Protein AF-A9G5L5-F1 (afdb_monomer_lite)

Radius of gyration: 56.29 Å; chains: 1; bounding box: 83×87×159 Å

Sequence (465 aa):
MFGATGAGCLWKFGDDTFGSFCAAAVGGEEHCVGENQGPGAAWAQAEKDGALPIEVWATWPNNKTPEEIVASETSLGVWFGHIDEAIAYVRDDARNAESLRATLAGKLARLLDEARDRQRVLLAEAPVDAAGNFTAAMLDKASAEREPLAATLAADRQAMAAVQVIFDQARDEAAPLRSKYAGVAARFAAYRATEAAETAAYAALSAQASRSDIDGIDGVEQAVLAAAREASRSPGELTAEILSWSATLQVFAASFDEAMAPHRELLATHGAVLPDMTSGALRSLNAMLGYVKGRVARSDATASALLGGIALRRQALRVLQMDEGAREAVAGARTRKASDAFEQRARAQVAALSAAPPVSEKLGLPLLAERCGELLALAQLRPLCEGAGSSWREAGCTALRGRFDAAAAELSTGVPQKIAAGLAALREKGMGAAELDAAQARLDAGDVKGAAIAYDAAVRGAEGT

Secondary structure (DSSP, 8-state):
----------------TT-EEEEEETTS--EEEEGGGHHHHHHHHHHHH-PSPEEEEEEPPTTS-HHHHHT-HHHHHHHHHHHHHHHHIIIIIS--HHHHHHHHHSHHHHHHHHHHHHHHHHHHSPPP-HHHHHHHHHHHHHHHHHHHHHHHHHHHHHHHHHHHHHHHHHHHHHHHHHHHHHHHHHHHHHHHHTHHHHHHHHHHHHHHHHH--TTTHHHHHHHHHHHHHHHHHHHHHHHHHHHHHHHHHHHHHHHHHHHHGGGHHHHHHTTPPPP--SHHHHHHHHHHHHHHHHHHHHHHHHHHHHHHHHHHHHHHHHHHTS-HHHHHHHHHHHHHHHHHHHHHHHHHHHHHHHSPPPB-TTT-PBP-HHHHHHHHHHHHHHHHHHSSS-SS-HHHHHHHHTTHHHHHHIIIIIHHHHHHHHHHHHHHTT--HHHHHHHHHHHHTT-HHHHHHHHHHHHHHHHH-

Structure (mmCIF, N/CA/C/O backbone):
data_AF-A9G5L5-F1
#
_entry.id   AF-A9G5L5-F1
#
loop_
_atom_site.group_PDB
_atom_site.id
_atom_site.type_symbol
_atom_site.label_atom_id
_atom_site.label_alt_id
_atom_site.label_comp_id
_atom_site.label_asym_id
_atom_site.label_entity_id
_atom_site.label_seq_id
_atom_site.pdbx_PDB_ins_code
_atom_site.Cartn_x
_atom_site.Cartn_y
_atom_site.Cartn_z
_atom_site.occupancy
_atom_site.B_iso_or_equiv
_atom_site.auth_seq_id
_atom_site.auth_comp_id
_atom_site.auth_asym_id
_atom_site.auth_atom_id
_atom_site.pdbx_PDB_model_num
ATOM 1 N N . MET A 1 1 ? 40.583 65.590 -53.554 1.00 32.53 1 MET A N 1
ATOM 2 C CA . MET A 1 1 ? 41.717 66.254 -54.229 1.00 32.53 1 MET A CA 1
ATOM 3 C C . MET A 1 1 ? 41.620 65.875 -55.701 1.00 32.53 1 MET A C 1
ATOM 5 O O . MET A 1 1 ? 41.465 64.691 -55.958 1.00 32.53 1 MET A O 1
ATOM 9 N N . PHE A 1 2 ? 41.545 66.884 -56.578 1.00 27.17 2 PHE A N 1
ATOM 10 C CA . PHE A 1 2 ? 41.588 66.891 -58.058 1.00 27.17 2 PHE A CA 1
ATOM 11 C C . PHE A 1 2 ? 42.054 65.572 -58.723 1.00 27.17 2 PHE A C 1
ATOM 13 O O . PHE A 1 2 ? 43.055 65.018 -58.296 1.00 27.17 2 PHE A O 1
ATOM 20 N N . GLY A 1 3 ? 41.411 64.984 -59.738 1.00 26.50 3 GLY A N 1
ATOM 21 C CA . GLY A 1 3 ? 40.800 65.570 -60.935 1.00 26.50 3 GLY A CA 1
ATOM 22 C C . GLY A 1 3 ? 41.766 65.441 -62.126 1.00 26.50 3 GLY A C 1
ATOM 23 O O . GLY A 1 3 ? 42.778 66.129 -62.117 1.00 26.50 3 GLY A O 1
ATOM 24 N N . ALA A 1 4 ? 41.458 64.597 -63.126 1.00 31.05 4 ALA A N 1
ATOM 25 C CA . ALA A 1 4 ? 41.935 64.723 -64.516 1.00 31.05 4 ALA A CA 1
ATOM 26 C C . ALA A 1 4 ? 41.143 63.809 -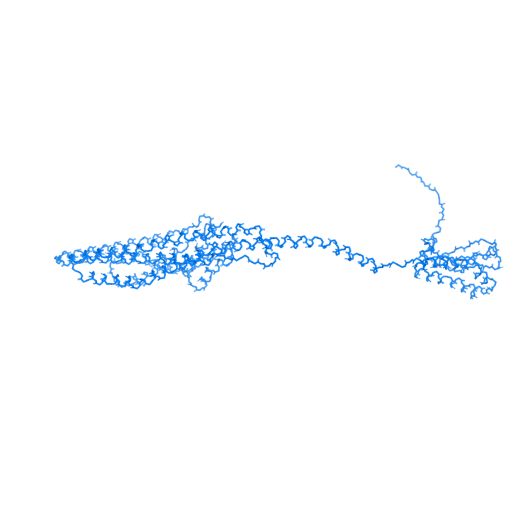65.478 1.00 31.05 4 ALA A C 1
ATOM 28 O O . ALA A 1 4 ? 40.999 62.610 -65.261 1.00 31.05 4 ALA A O 1
ATOM 29 N N . THR A 1 5 ? 40.627 64.433 -66.532 1.00 32.91 5 THR A N 1
ATOM 30 C CA . THR A 1 5 ? 39.766 63.949 -67.622 1.00 32.91 5 THR A CA 1
ATOM 31 C C . THR A 1 5 ? 40.537 63.682 -68.921 1.00 32.91 5 THR A C 1
ATOM 33 O O . THR A 1 5 ? 41.495 64.396 -69.201 1.00 32.91 5 THR A O 1
ATOM 36 N N . GLY A 1 6 ? 39.981 62.813 -69.781 1.00 26.64 6 GLY A N 1
ATOM 37 C CA . GLY A 1 6 ? 40.166 62.800 -71.250 1.00 26.64 6 GLY A CA 1
ATOM 38 C C . GLY A 1 6 ? 41.200 61.781 -71.754 1.00 26.64 6 GLY A C 1
ATOM 39 O O . GLY A 1 6 ? 42.243 61.630 -71.142 1.00 26.64 6 GLY A O 1
ATOM 40 N N . ALA A 1 7 ? 41.012 61.037 -72.847 1.00 25.97 7 ALA A N 1
ATOM 41 C CA . ALA A 1 7 ? 40.122 61.182 -73.996 1.00 25.97 7 ALA A CA 1
ATOM 42 C C . ALA A 1 7 ? 39.774 59.796 -74.585 1.00 25.97 7 ALA A C 1
ATOM 44 O O . ALA A 1 7 ? 40.455 58.808 -74.323 1.00 25.97 7 ALA A O 1
ATOM 45 N N . GLY A 1 8 ? 38.673 59.735 -75.333 1.00 27.75 8 GLY A N 1
ATOM 46 C CA . GLY A 1 8 ? 38.010 58.499 -75.731 1.00 27.75 8 GLY A CA 1
ATOM 47 C C . GLY A 1 8 ? 38.716 57.637 -76.775 1.00 27.75 8 GLY A C 1
ATOM 48 O O . GLY A 1 8 ? 39.572 58.085 -77.529 1.00 27.75 8 GLY A O 1
ATOM 49 N N . CYS A 1 9 ? 38.235 56.401 -76.856 1.00 30.25 9 CYS A N 1
ATOM 50 C CA . CYS A 1 9 ? 38.164 55.603 -78.072 1.00 30.25 9 CYS A CA 1
ATOM 51 C C . CYS A 1 9 ? 36.823 54.861 -78.028 1.00 30.25 9 CYS A C 1
ATOM 53 O O . CYS A 1 9 ? 36.478 54.260 -77.011 1.00 30.25 9 CYS A O 1
ATOM 55 N N . LEU A 1 10 ? 36.040 54.981 -79.101 1.00 30.86 10 LEU A N 1
ATOM 56 C CA . LEU A 1 10 ? 34.793 54.254 -79.304 1.00 30.86 10 LEU A CA 1
ATOM 57 C C . LEU A 1 10 ? 35.065 52.746 -79.252 1.00 30.86 10 LEU A C 1
ATOM 59 O O . LEU A 1 10 ? 35.734 52.224 -80.138 1.00 30.86 10 LEU A O 1
ATOM 63 N N . TRP A 1 11 ? 34.490 52.042 -78.282 1.00 29.08 11 TRP A N 1
ATOM 64 C CA . TRP A 1 11 ? 34.299 50.598 -78.386 1.00 29.08 11 TRP A CA 1
ATOM 65 C C . TRP A 1 11 ? 32.855 50.375 -78.833 1.00 29.08 11 TRP A C 1
ATOM 67 O O . TRP A 1 11 ? 31.916 50.630 -78.078 1.00 29.08 11 TRP A O 1
ATOM 77 N N . LYS A 1 12 ? 32.667 49.957 -80.092 1.00 30.92 12 LYS A N 1
ATOM 78 C CA . LYS A 1 12 ? 31.424 49.301 -80.508 1.00 30.92 12 LYS A CA 1
ATOM 79 C C . LYS A 1 12 ? 31.339 48.019 -79.679 1.00 30.92 12 LYS A C 1
ATOM 81 O O . LYS A 1 12 ? 32.142 47.118 -79.886 1.00 30.92 12 LYS A O 1
ATOM 86 N N . PHE A 1 13 ? 30.405 47.950 -78.737 1.00 34.53 13 PHE A N 1
ATOM 87 C CA . PHE A 1 13 ? 29.988 46.667 -78.183 1.00 34.53 13 PHE A CA 1
ATOM 88 C C . PHE A 1 13 ? 29.319 45.890 -79.325 1.00 34.53 13 PHE A C 1
ATOM 90 O O . PHE A 1 13 ? 28.191 46.198 -79.704 1.00 34.53 13 PHE A O 1
ATOM 97 N N . GLY A 1 14 ? 30.066 44.977 -79.949 1.00 42.88 14 GLY A N 1
ATOM 98 C CA . GLY A 1 14 ? 29.508 43.950 -80.821 1.00 42.88 14 GLY A CA 1
ATOM 99 C C . GLY A 1 14 ? 28.773 42.947 -79.942 1.00 42.88 14 GLY A C 1
ATOM 100 O O . GLY A 1 14 ? 29.370 42.373 -79.033 1.00 42.88 14 GLY A O 1
ATOM 101 N N . ASP A 1 15 ? 27.467 42.813 -80.139 1.00 52.72 15 ASP A N 1
ATOM 102 C CA . ASP A 1 15 ? 26.643 41.811 -79.466 1.00 52.72 15 ASP A CA 1
ATOM 103 C C . ASP A 1 15 ? 26.906 40.446 -80.130 1.00 52.72 15 ASP A C 1
ATOM 105 O O . ASP A 1 15 ? 26.095 39.942 -80.900 1.00 52.72 15 ASP A O 1
ATOM 109 N N . ASP A 1 16 ? 28.100 39.894 -79.892 1.00 57.78 16 ASP A N 1
ATOM 110 C CA . ASP A 1 16 ? 28.577 38.612 -80.443 1.00 57.78 16 ASP A CA 1
ATOM 111 C C . ASP A 1 16 ? 28.214 37.439 -79.511 1.00 57.78 16 ASP A C 1
ATOM 113 O O . ASP A 1 16 ? 28.893 36.410 -79.461 1.00 57.78 16 ASP A O 1
ATOM 117 N N . THR A 1 17 ? 27.153 37.610 -78.717 1.00 64.25 17 THR A N 1
ATOM 118 C CA . THR A 1 17 ? 26.746 36.722 -77.616 1.00 64.25 17 THR A CA 1
ATOM 119 C C . THR A 1 17 ? 26.495 35.276 -78.075 1.00 64.25 17 THR A C 1
ATOM 121 O O . THR A 1 17 ? 26.662 34.331 -77.300 1.00 64.25 17 THR A O 1
ATOM 124 N N . PHE A 1 18 ? 26.148 35.095 -79.349 1.00 68.00 18 PHE A N 1
ATOM 125 C CA . PHE A 1 18 ? 25.803 33.816 -79.973 1.00 68.00 18 PHE A CA 1
ATOM 126 C C . PHE A 1 18 ? 26.665 33.487 -81.205 1.00 68.00 18 PHE A C 1
ATOM 128 O O . PHE A 1 18 ? 26.498 32.421 -81.791 1.00 68.00 18 PHE A O 1
ATOM 135 N N . GLY A 1 19 ? 27.645 34.336 -81.527 1.00 82.88 19 GLY A N 1
ATOM 136 C CA . GLY A 1 19 ? 28.512 34.196 -82.694 1.00 82.88 19 GLY A CA 1
ATOM 137 C C . GLY A 1 19 ? 28.537 35.448 -83.566 1.00 82.88 19 GLY A C 1
ATOM 138 O O . GLY A 1 19 ? 27.897 36.460 -83.269 1.00 82.88 19 GLY A O 1
ATOM 139 N N . SER A 1 20 ? 29.303 35.375 -84.652 1.00 88.44 20 SER A N 1
ATOM 140 C CA . SER A 1 20 ? 29.373 36.437 -85.657 1.00 88.44 20 SER A CA 1
ATOM 141 C C . SER A 1 20 ? 29.420 35.863 -87.070 1.00 88.44 20 SER A C 1
ATOM 143 O O . SER A 1 20 ? 29.988 34.791 -87.306 1.00 88.44 20 SER A O 1
ATOM 145 N N . PHE A 1 21 ? 28.831 36.590 -88.015 1.00 91.75 21 PHE A N 1
ATOM 146 C CA . PHE A 1 21 ? 28.965 36.322 -89.440 1.00 91.75 21 PHE A CA 1
ATOM 147 C C . PHE A 1 21 ? 30.172 37.069 -89.973 1.00 91.75 21 PHE A C 1
ATOM 149 O O . PHE A 1 21 ? 30.290 38.276 -89.776 1.00 91.75 21 PHE A O 1
ATOM 156 N N . CYS A 1 22 ? 31.042 36.369 -90.682 1.00 92.19 22 CYS A N 1
ATOM 157 C CA . CYS A 1 22 ? 32.242 36.943 -91.257 1.00 92.19 22 CYS A CA 1
ATOM 158 C C . CYS A 1 22 ? 32.265 36.728 -92.765 1.00 92.19 22 CYS A C 1
ATOM 160 O O . CYS A 1 22 ? 31.789 35.701 -93.253 1.00 92.19 22 CYS A O 1
ATOM 162 N N . ALA A 1 23 ? 32.835 37.682 -93.496 1.00 91.38 23 ALA A N 1
ATOM 163 C CA . ALA A 1 23 ? 33.044 37.565 -94.927 1.00 91.38 23 ALA A CA 1
ATOM 164 C C . ALA A 1 23 ? 34.392 38.151 -95.359 1.00 91.38 23 ALA A C 1
ATOM 166 O O . ALA A 1 23 ? 34.880 39.108 -94.758 1.00 91.38 23 ALA A O 1
ATOM 167 N N . ALA A 1 24 ? 34.978 37.596 -96.418 1.00 91.88 24 ALA A N 1
ATOM 168 C CA . ALA A 1 24 ? 36.212 38.099 -97.018 1.00 91.88 24 ALA A CA 1
ATOM 169 C C . ALA A 1 24 ? 36.245 37.831 -98.529 1.00 91.88 24 ALA A C 1
ATOM 171 O O . ALA A 1 24 ? 35.950 36.723 -98.981 1.00 91.88 24 ALA A O 1
ATOM 172 N N . ALA A 1 25 ? 36.635 38.834 -99.316 1.00 87.50 25 ALA A N 1
ATOM 173 C CA . ALA A 1 25 ? 36.996 38.640 -100.720 1.00 87.50 25 ALA A CA 1
ATOM 174 C C . ALA A 1 25 ? 38.365 37.944 -100.832 1.00 87.50 25 ALA A C 1
ATOM 176 O O . ALA A 1 25 ? 39.184 38.006 -99.911 1.00 87.50 25 ALA A O 1
ATOM 177 N N . VAL A 1 26 ? 38.654 37.301 -101.967 1.00 78.12 26 VAL A N 1
ATOM 178 C CA . VAL A 1 26 ? 39.961 36.654 -102.191 1.00 78.12 26 VAL A CA 1
ATOM 179 C C . VAL A 1 26 ? 41.102 37.672 -102.043 1.00 78.12 26 VAL A C 1
ATOM 181 O O . VAL A 1 26 ? 41.258 38.569 -102.867 1.00 78.12 26 VAL A O 1
ATOM 184 N N . GLY A 1 27 ? 41.923 37.507 -101.000 1.00 69.44 27 GLY A N 1
ATOM 185 C CA . GLY A 1 27 ? 43.055 38.392 -100.694 1.00 69.44 27 GLY A CA 1
ATOM 186 C C . GLY A 1 27 ? 42.692 39.716 -100.003 1.00 69.44 27 GLY A C 1
ATOM 187 O O . GLY A 1 27 ? 43.587 40.541 -99.831 1.00 69.44 27 GLY A O 1
ATOM 188 N N . GLY A 1 28 ? 41.423 39.916 -99.625 1.00 79.75 28 GLY A N 1
ATOM 189 C CA . GLY A 1 28 ? 40.939 41.070 -98.858 1.00 79.75 28 GLY A CA 1
ATOM 190 C C . GLY A 1 28 ? 40.949 40.849 -97.339 1.00 79.75 28 GLY A C 1
ATOM 191 O O . GLY A 1 28 ? 41.309 39.771 -96.860 1.00 79.75 28 GLY A O 1
ATOM 192 N N . GLU A 1 29 ? 40.554 41.877 -96.582 1.00 85.25 29 GLU A N 1
ATOM 193 C CA . GLU A 1 29 ? 40.408 41.788 -95.124 1.00 85.25 29 GLU A CA 1
ATOM 194 C C . GLU A 1 29 ? 39.132 41.032 -94.717 1.00 85.25 29 GLU A C 1
ATOM 196 O O . GLU A 1 29 ? 38.150 40.947 -95.459 1.00 85.25 29 GLU A O 1
ATOM 201 N N . GLU A 1 30 ? 39.173 40.446 -93.521 1.00 90.00 30 GLU A N 1
ATOM 202 C CA . GLU A 1 30 ? 38.053 39.735 -92.912 1.00 90.00 30 GLU A CA 1
ATOM 203 C C . GLU A 1 30 ? 37.133 40.712 -92.176 1.00 90.00 30 GLU A C 1
ATOM 205 O O . GLU A 1 30 ? 37.559 41.394 -91.244 1.00 90.00 30 GLU A O 1
ATOM 210 N N . HIS A 1 31 ? 35.855 40.725 -92.561 1.00 89.88 31 HIS A N 1
ATOM 211 C CA . HIS A 1 31 ? 34.831 41.577 -91.960 1.00 89.88 31 HIS A CA 1
ATOM 212 C C . HIS A 1 31 ? 33.822 40.744 -91.198 1.00 89.88 31 HIS A C 1
ATOM 214 O O . HIS A 1 31 ? 33.044 40.016 -91.811 1.00 89.88 31 HIS A O 1
ATOM 220 N N . CYS A 1 32 ? 33.812 40.880 -89.873 1.00 89.62 32 CYS A N 1
ATOM 221 C CA . CYS A 1 32 ? 32.873 40.191 -88.996 1.00 89.62 32 CYS A CA 1
ATOM 222 C C . CYS A 1 32 ? 31.838 41.153 -88.409 1.00 89.62 32 CYS A C 1
ATOM 224 O O . CYS A 1 32 ? 32.161 42.257 -87.962 1.00 89.62 32 CYS A O 1
ATOM 226 N N . VAL A 1 33 ? 30.585 40.710 -88.382 1.00 87.69 33 VAL A N 1
ATOM 227 C CA . VAL A 1 33 ? 29.455 41.408 -87.768 1.00 87.69 33 VAL A CA 1
ATOM 228 C C . VAL A 1 33 ? 28.725 40.458 -86.823 1.00 87.69 33 VAL A C 1
ATOM 230 O O . VAL A 1 33 ? 28.582 39.274 -87.122 1.00 87.69 33 VAL A O 1
ATOM 233 N N . GLY A 1 34 ? 28.249 40.968 -85.688 1.00 83.25 34 GLY A N 1
ATOM 234 C CA . GLY A 1 34 ? 27.450 40.168 -84.754 1.00 83.25 34 GLY A CA 1
ATOM 235 C C . GLY A 1 34 ? 26.171 39.627 -85.404 1.00 83.25 34 GLY A C 1
ATOM 236 O O . GLY A 1 34 ? 25.654 40.226 -86.353 1.00 83.25 34 GLY A O 1
ATOM 237 N N . GLU A 1 35 ? 25.651 38.516 -84.875 1.00 81.75 35 GLU A N 1
ATOM 238 C CA . GLU A 1 35 ? 24.503 37.767 -85.422 1.00 81.75 35 GLU A CA 1
ATOM 239 C C . GLU A 1 35 ? 23.324 38.658 -85.838 1.00 81.75 35 GLU A C 1
ATOM 241 O O . GLU A 1 35 ? 22.788 38.511 -86.933 1.00 81.75 35 GLU A O 1
ATOM 246 N N . ASN A 1 36 ? 22.970 39.647 -85.011 1.00 81.62 36 ASN A N 1
ATOM 247 C CA . ASN A 1 36 ? 21.821 40.532 -85.236 1.00 81.62 36 ASN A CA 1
ATOM 248 C C . ASN A 1 36 ? 21.872 41.327 -86.560 1.00 81.62 36 ASN A C 1
ATOM 250 O O . ASN A 1 36 ? 20.869 41.918 -86.957 1.00 81.62 36 ASN A O 1
ATOM 254 N N . GLN A 1 37 ? 23.034 41.409 -87.218 1.00 84.69 37 GLN A N 1
ATOM 255 C CA . GLN A 1 37 ? 23.210 42.115 -88.494 1.00 84.69 37 GLN A CA 1
ATOM 256 C C . GLN A 1 37 ? 23.103 41.192 -89.719 1.00 84.69 37 GLN A C 1
ATOM 258 O O . GLN A 1 37 ? 22.912 41.689 -90.831 1.00 84.69 37 GLN A O 1
ATOM 263 N N . GLY A 1 38 ? 23.203 39.876 -89.520 1.00 87.12 38 GLY A N 1
ATOM 264 C CA . GLY A 1 38 ? 23.118 38.863 -90.569 1.00 87.12 38 GLY A CA 1
ATOM 265 C C . GLY A 1 38 ? 24.331 38.801 -91.517 1.00 87.12 38 GLY A C 1
ATOM 266 O O . GLY A 1 38 ? 25.162 39.716 -91.573 1.00 87.12 38 GLY A O 1
ATOM 267 N N . PRO A 1 39 ? 24.429 37.732 -92.329 1.00 89.00 39 PRO A N 1
ATOM 268 C CA . PRO A 1 39 ? 25.553 37.503 -93.244 1.00 89.00 39 PRO A CA 1
ATOM 269 C C . PRO A 1 39 ? 25.668 38.556 -94.355 1.00 89.00 39 PRO A C 1
ATOM 271 O O . PRO A 1 39 ? 26.773 38.856 -94.812 1.00 89.00 39 PRO A O 1
ATOM 274 N N . GLY A 1 40 ? 24.557 39.179 -94.758 1.00 88.88 40 GLY A N 1
ATOM 275 C CA . GLY A 1 40 ? 24.571 40.216 -95.790 1.00 88.88 40 GLY A CA 1
ATOM 276 C C . GLY A 1 40 ? 25.298 41.497 -95.386 1.00 88.88 40 GLY A C 1
ATOM 277 O O . GLY A 1 40 ? 25.884 42.167 -96.237 1.00 88.88 40 GLY A O 1
ATOM 278 N N . ALA A 1 41 ? 25.327 41.823 -94.092 1.00 90.38 41 ALA A N 1
ATOM 279 C CA . ALA A 1 41 ? 26.078 42.972 -93.598 1.00 90.38 41 ALA A CA 1
ATOM 280 C C . ALA A 1 41 ? 27.597 42.731 -93.635 1.00 90.38 41 ALA A C 1
ATOM 282 O O . ALA A 1 41 ? 28.340 43.654 -93.976 1.00 90.38 41 ALA A O 1
ATOM 283 N N . ALA A 1 42 ? 28.052 41.505 -93.347 1.00 89.81 42 ALA A N 1
ATOM 284 C CA . ALA A 1 42 ? 29.450 41.109 -93.527 1.00 89.81 42 ALA A CA 1
ATOM 285 C C . ALA A 1 42 ? 29.834 41.105 -95.013 1.00 89.81 42 ALA A C 1
ATOM 287 O O . ALA A 1 42 ? 30.847 41.688 -95.400 1.00 89.81 42 ALA A O 1
ATOM 288 N N . TRP A 1 43 ? 28.981 40.526 -95.865 1.00 91.12 43 TRP A N 1
ATOM 289 C CA . TRP A 1 43 ? 29.184 40.498 -97.314 1.00 91.12 43 TRP A CA 1
ATOM 290 C C . TRP A 1 43 ? 29.361 41.896 -97.912 1.00 91.12 43 TRP A C 1
ATOM 292 O O . TRP A 1 43 ? 30.319 42.141 -98.637 1.00 91.12 43 TRP A O 1
ATOM 302 N N . ALA A 1 44 ? 28.478 42.839 -97.570 1.00 89.19 44 ALA A N 1
ATOM 303 C CA . ALA A 1 44 ? 28.529 44.205 -98.089 1.00 89.19 44 ALA A CA 1
ATOM 304 C C . ALA A 1 44 ? 29.781 44.990 -97.648 1.00 89.19 44 ALA A C 1
ATOM 306 O O . ALA A 1 44 ? 30.096 46.030 -98.234 1.00 89.19 44 ALA A O 1
ATOM 307 N N . GLN A 1 45 ? 30.470 44.548 -96.591 1.00 88.69 45 GLN A N 1
ATOM 308 C CA . GLN A 1 45 ? 31.775 45.086 -96.200 1.00 88.69 45 GLN A CA 1
ATOM 309 C C . GLN A 1 45 ? 32.889 44.434 -97.020 1.00 88.69 45 GLN A C 1
ATOM 311 O O . GLN A 1 45 ? 33.668 45.150 -97.639 1.00 88.69 45 GLN A O 1
ATOM 316 N N . ALA A 1 46 ? 32.885 43.105 -97.135 1.00 87.44 46 ALA A N 1
ATOM 317 C CA . ALA A 1 46 ? 33.857 42.370 -97.941 1.00 87.44 46 ALA A CA 1
ATOM 318 C C . ALA A 1 46 ? 33.829 42.750 -99.436 1.00 87.44 46 ALA A C 1
ATOM 320 O O . ALA A 1 46 ? 34.874 42.805 -100.079 1.00 87.44 46 ALA A O 1
ATOM 321 N N . GLU A 1 47 ? 32.657 43.077 -99.985 1.00 87.06 47 GLU A N 1
ATOM 322 C CA . GLU A 1 47 ? 32.492 43.517 -101.379 1.00 87.06 47 GLU A CA 1
ATOM 323 C C . GLU A 1 47 ? 33.154 44.873 -101.671 1.00 87.06 47 GLU A C 1
ATOM 325 O O . GLU A 1 47 ? 33.539 45.150 -102.806 1.00 87.06 47 GLU A O 1
ATOM 330 N N . LYS A 1 48 ? 33.333 45.725 -100.654 1.00 84.81 48 LYS A N 1
ATOM 331 C CA . LYS A 1 48 ? 34.044 47.006 -100.815 1.00 84.81 48 LYS A CA 1
ATOM 332 C C . LYS A 1 48 ? 35.554 46.819 -100.932 1.00 84.81 48 LYS A C 1
ATOM 334 O O . LYS A 1 48 ? 36.217 47.674 -101.518 1.00 84.81 48 LYS A O 1
ATOM 339 N N . ASP A 1 49 ? 36.062 45.709 -100.410 1.00 80.00 49 ASP A N 1
ATOM 340 C CA . ASP A 1 49 ? 37.490 45.438 -100.274 1.00 80.00 49 ASP A CA 1
ATOM 341 C C . ASP A 1 49 ? 38.046 44.565 -101.404 1.00 80.00 49 ASP A C 1
ATOM 343 O O . ASP A 1 49 ? 39.258 44.519 -101.616 1.00 80.00 49 ASP A O 1
ATOM 347 N N . GLY A 1 50 ? 37.185 43.899 -102.177 1.00 76.75 50 GLY A N 1
ATOM 348 C CA . GLY A 1 50 ? 37.620 43.079 -103.299 1.00 76.75 50 GLY A CA 1
ATOM 349 C C . GLY A 1 50 ? 36.479 42.558 -104.166 1.00 76.75 50 GLY A C 1
ATOM 350 O O . GLY A 1 50 ? 35.309 42.588 -103.795 1.00 76.75 50 GLY A O 1
ATOM 351 N N . ALA A 1 51 ? 36.839 42.073 -105.355 1.00 79.50 51 ALA A N 1
ATOM 352 C CA . ALA A 1 51 ? 35.894 41.434 -106.261 1.00 79.50 51 ALA A CA 1
ATOM 353 C C . ALA A 1 51 ? 35.582 39.991 -105.828 1.00 79.50 51 ALA A C 1
ATOM 355 O O . ALA A 1 51 ? 36.316 39.370 -105.059 1.00 79.50 51 ALA A O 1
ATOM 356 N N . LEU A 1 52 ? 34.495 39.451 -106.379 1.00 82.62 52 LEU A N 1
ATOM 357 C CA . LEU A 1 52 ? 34.102 38.052 -106.227 1.00 82.62 52 LEU A CA 1
ATOM 358 C C . LEU A 1 52 ? 35.233 37.079 -106.641 1.00 82.62 52 LEU A C 1
ATOM 360 O O . LEU A 1 52 ? 36.002 37.396 -107.552 1.00 82.62 52 LEU A O 1
ATOM 364 N N . PRO A 1 53 ? 35.299 35.878 -106.035 1.00 86.69 53 PRO A N 1
ATOM 365 C CA . PRO A 1 53 ? 34.369 35.361 -105.031 1.00 86.69 53 PRO A CA 1
ATOM 366 C C . PRO A 1 53 ? 34.638 35.901 -103.616 1.00 86.69 53 PRO A C 1
ATOM 368 O O . PRO A 1 53 ? 35.776 36.009 -103.172 1.00 86.69 53 PRO A O 1
ATOM 371 N N . ILE A 1 54 ? 33.559 36.204 -102.898 1.00 88.69 54 ILE A N 1
ATOM 372 C CA . ILE A 1 54 ? 33.548 36.463 -101.452 1.00 88.69 54 ILE A CA 1
ATOM 373 C C . ILE A 1 54 ? 33.181 35.174 -100.721 1.00 88.69 54 ILE A C 1
ATOM 375 O O . ILE A 1 54 ? 32.190 34.526 -101.064 1.00 88.69 54 ILE A O 1
ATOM 379 N N . GLU A 1 55 ? 33.987 34.818 -99.731 1.00 91.62 55 GLU A N 1
ATOM 380 C CA . GLU A 1 55 ? 33.732 33.746 -98.780 1.00 91.62 55 GLU A CA 1
ATOM 381 C C . GLU A 1 55 ? 32.939 34.290 -97.585 1.00 91.62 55 GLU A C 1
ATOM 383 O O . GLU A 1 55 ? 33.249 35.374 -97.104 1.00 91.62 55 GLU A O 1
ATOM 388 N N . VAL A 1 56 ? 31.950 33.540 -97.091 1.00 91.38 56 VAL A N 1
ATOM 389 C CA . VAL A 1 56 ? 31.162 33.860 -95.884 1.00 91.38 56 VAL A CA 1
ATOM 390 C C . VAL A 1 56 ? 31.127 32.658 -94.950 1.00 91.38 56 VAL A C 1
ATOM 392 O O . VAL A 1 56 ? 30.883 31.547 -95.414 1.00 91.38 56 VAL A O 1
ATOM 395 N N . TRP A 1 57 ? 31.308 32.857 -93.647 1.00 93.00 57 TRP A N 1
ATOM 396 C CA . TRP A 1 57 ? 31.182 31.806 -92.632 1.00 93.00 57 TRP A CA 1
ATOM 397 C C . TRP A 1 57 ? 30.622 32.363 -91.321 1.00 93.00 57 TRP A C 1
ATOM 399 O O . TRP A 1 57 ? 30.680 33.564 -91.059 1.00 93.00 57 TRP A O 1
ATOM 409 N N . ALA A 1 58 ? 30.100 31.473 -90.480 1.00 91.56 58 ALA A N 1
ATOM 410 C CA . ALA A 1 58 ? 29.694 31.794 -89.118 1.00 91.56 58 ALA A CA 1
ATOM 411 C C . ALA A 1 58 ? 30.747 31.306 -88.117 1.00 91.56 58 ALA A C 1
ATOM 413 O O . ALA A 1 58 ? 31.243 30.179 -88.203 1.00 91.56 58 ALA A O 1
ATOM 414 N N . THR A 1 59 ? 31.078 32.155 -87.153 1.00 87.50 59 THR A N 1
ATOM 415 C CA . THR A 1 59 ? 31.965 31.836 -86.030 1.00 87.50 59 THR A CA 1
ATOM 416 C C . THR A 1 59 ? 31.146 31.621 -84.762 1.00 87.50 59 THR A C 1
ATOM 418 O O . THR A 1 59 ? 30.078 32.208 -84.596 1.00 87.50 59 THR A O 1
ATOM 421 N N . TRP A 1 60 ? 31.636 30.767 -83.864 1.00 84.19 60 TRP A N 1
ATOM 422 C CA . TRP A 1 60 ? 31.049 30.596 -82.535 1.00 84.19 60 TRP A CA 1
ATOM 423 C C . TRP A 1 60 ? 31.287 31.836 -81.647 1.00 84.19 60 TRP A C 1
ATOM 425 O O . TRP A 1 60 ? 32.161 32.650 -81.952 1.00 84.19 60 TRP A O 1
ATOM 435 N N . PRO A 1 61 ? 30.542 31.991 -80.535 1.00 81.25 61 PRO A N 1
ATOM 436 C CA . PRO A 1 61 ? 30.728 33.093 -79.593 1.00 81.25 61 PRO A CA 1
ATOM 437 C C . PRO A 1 61 ? 32.179 33.244 -79.125 1.00 81.25 61 PRO A C 1
ATOM 439 O O . PRO A 1 61 ? 32.796 32.280 -78.677 1.00 81.25 61 PRO A O 1
ATOM 442 N N . ASN A 1 62 ? 32.698 34.474 -79.129 1.00 72.81 62 ASN A N 1
ATOM 443 C CA . ASN A 1 62 ? 34.071 34.771 -78.696 1.00 72.81 62 ASN A CA 1
ATOM 444 C C . ASN A 1 62 ? 34.329 34.474 -77.203 1.00 72.81 62 ASN A C 1
ATOM 446 O O . ASN A 1 62 ? 35.479 34.400 -76.774 1.00 72.81 62 ASN A O 1
ATOM 450 N N . ASN A 1 63 ? 33.271 34.328 -76.400 1.00 76.12 63 ASN A N 1
ATOM 451 C CA . ASN A 1 63 ? 33.343 34.005 -74.974 1.00 76.12 63 ASN A CA 1
ATOM 452 C C . ASN A 1 63 ? 33.249 32.503 -74.667 1.00 76.12 63 ASN A C 1
ATOM 454 O O . ASN A 1 63 ? 33.270 32.150 -73.489 1.00 76.12 63 ASN A O 1
ATOM 458 N N . LYS A 1 64 ? 33.109 31.644 -75.682 1.00 77.81 64 LYS A N 1
ATOM 459 C CA . LYS A 1 64 ? 33.065 30.192 -75.517 1.00 77.81 64 LYS A CA 1
ATOM 460 C C . LYS A 1 64 ? 34.235 29.545 -76.228 1.00 77.81 64 LYS A C 1
ATOM 462 O O . LYS A 1 64 ? 34.591 29.934 -77.342 1.00 77.81 64 LYS A O 1
ATOM 467 N N . THR A 1 65 ? 34.818 28.530 -75.603 1.00 80.12 65 THR A N 1
ATOM 468 C CA . THR A 1 65 ? 35.796 27.702 -76.301 1.00 80.12 65 THR A CA 1
ATOM 469 C C . THR A 1 65 ? 35.074 26.723 -77.229 1.00 80.12 65 THR A C 1
ATOM 471 O O . THR A 1 65 ? 33.915 26.365 -76.996 1.00 80.12 65 THR A O 1
ATOM 474 N N . PRO A 1 66 ? 35.731 26.243 -78.290 1.00 73.94 66 PRO A N 1
ATOM 475 C CA . PRO A 1 66 ? 35.110 25.270 -79.182 1.00 73.94 66 PRO A CA 1
ATOM 476 C C . PRO A 1 66 ? 34.718 23.961 -78.474 1.00 73.94 66 PRO A C 1
ATOM 478 O O . PRO A 1 66 ? 33.765 23.304 -78.883 1.00 73.94 66 PRO A O 1
ATOM 481 N N . GLU A 1 67 ? 35.424 23.579 -77.405 1.00 77.69 67 GLU A N 1
ATOM 482 C CA . GLU A 1 67 ? 35.086 22.419 -76.571 1.00 77.69 67 GLU A CA 1
ATOM 483 C C . GLU A 1 67 ? 33.722 22.601 -75.893 1.00 77.69 67 GLU A C 1
ATOM 485 O O . GLU A 1 67 ? 32.905 21.681 -75.889 1.00 77.69 67 GLU A O 1
ATOM 490 N N . GLU A 1 68 ? 33.441 23.801 -75.386 1.00 81.06 68 GLU A N 1
ATOM 491 C CA . GLU A 1 68 ? 32.158 24.136 -74.762 1.00 81.06 68 GLU A CA 1
ATOM 492 C C . GLU A 1 68 ? 31.008 24.140 -75.778 1.00 81.06 68 GLU A C 1
ATOM 494 O O . GLU A 1 68 ? 29.879 23.775 -75.443 1.00 81.06 68 GLU A O 1
ATOM 499 N N . ILE A 1 69 ? 31.289 24.522 -77.030 1.00 81.81 69 ILE A N 1
ATOM 500 C CA . ILE A 1 69 ? 30.309 24.474 -78.122 1.00 81.81 69 ILE A CA 1
ATOM 501 C C . ILE A 1 69 ? 29.972 23.026 -78.480 1.00 81.81 69 ILE A C 1
ATOM 503 O O . ILE A 1 69 ? 28.796 22.677 -78.557 1.00 81.81 69 ILE A O 1
ATOM 507 N N . VAL A 1 70 ? 30.984 22.174 -78.658 1.00 81.38 70 VAL A N 1
ATOM 508 C CA . VAL A 1 70 ? 30.800 20.779 -79.089 1.00 81.38 70 VAL A CA 1
ATOM 509 C C . VAL A 1 70 ? 30.220 19.890 -77.983 1.00 81.38 70 VAL A C 1
ATOM 511 O O . VAL A 1 70 ? 29.487 18.948 -78.282 1.00 81.38 70 VAL A O 1
ATOM 514 N N . ALA A 1 71 ? 30.486 20.194 -76.710 1.00 78.19 71 ALA A N 1
ATOM 515 C CA . ALA A 1 71 ? 29.925 19.464 -75.570 1.00 78.19 71 ALA A CA 1
ATOM 516 C C . ALA A 1 71 ? 28.440 19.786 -75.291 1.00 78.19 71 ALA A C 1
ATOM 518 O O . ALA A 1 71 ? 27.796 19.096 -74.501 1.00 78.19 71 ALA A O 1
ATOM 519 N N . SER A 1 72 ? 27.884 20.829 -75.917 1.00 81.62 72 SER A N 1
ATOM 520 C CA . SER A 1 72 ? 26.523 21.312 -75.680 1.00 81.62 72 SER A CA 1
ATOM 521 C C . SER A 1 72 ? 25.669 21.178 -76.939 1.00 81.62 72 SER A C 1
ATOM 523 O O . SER A 1 72 ? 25.830 21.946 -77.883 1.00 81.62 72 SER A O 1
ATOM 525 N N . GLU A 1 73 ? 24.690 20.268 -76.921 1.00 80.12 73 GLU A N 1
ATOM 526 C CA . GLU A 1 73 ? 23.734 20.082 -78.028 1.00 80.12 73 GLU A CA 1
ATOM 527 C C . GLU A 1 73 ? 23.059 21.404 -78.432 1.00 80.12 73 GLU A C 1
ATOM 529 O O . GLU A 1 73 ? 22.960 21.729 -79.614 1.00 80.12 73 GLU A O 1
ATOM 534 N N . THR A 1 74 ? 22.677 22.221 -77.447 1.00 82.25 74 THR A N 1
ATOM 535 C CA . THR A 1 74 ? 22.079 23.540 -77.678 1.00 82.25 74 THR A CA 1
ATOM 536 C C . THR A 1 74 ? 23.040 24.505 -78.375 1.00 82.25 74 THR A C 1
ATOM 538 O O . THR A 1 74 ? 22.642 25.180 -79.319 1.00 82.25 74 THR A O 1
ATOM 541 N N . SER A 1 75 ? 24.297 24.592 -77.926 1.00 82.62 75 SER A N 1
ATOM 542 C CA . SER A 1 75 ? 25.264 25.547 -78.493 1.00 82.62 75 SER A CA 1
ATOM 543 C C . SER A 1 75 ? 25.695 25.140 -79.904 1.00 82.62 75 SER A C 1
ATOM 545 O O . SER A 1 75 ? 25.811 25.995 -80.780 1.00 82.62 75 SER A O 1
ATOM 547 N N . LEU A 1 76 ? 25.871 23.836 -80.136 1.00 83.50 76 LEU A N 1
ATOM 548 C CA . LEU A 1 76 ? 26.153 23.274 -81.454 1.00 83.50 76 LEU A CA 1
ATOM 549 C C . LEU A 1 76 ? 24.996 23.534 -82.433 1.00 83.50 76 LEU A C 1
ATOM 551 O O . LEU A 1 76 ? 25.231 23.931 -83.572 1.00 83.50 76 LEU A O 1
ATOM 555 N N . GLY A 1 77 ? 23.750 23.364 -81.977 1.00 84.25 77 GLY A N 1
ATOM 556 C CA . GLY A 1 77 ? 22.556 23.627 -82.782 1.00 84.25 77 GLY A CA 1
ATOM 557 C C . GLY A 1 77 ? 22.427 25.089 -83.218 1.00 84.25 77 GLY A C 1
ATOM 558 O O . GLY A 1 77 ? 22.108 25.349 -84.376 1.00 84.25 77 GLY A O 1
ATOM 559 N N . VAL A 1 78 ? 22.725 26.042 -82.326 1.00 85.94 78 VAL A N 1
ATOM 560 C CA . VAL A 1 78 ? 22.724 27.482 -82.658 1.00 85.94 78 VAL A CA 1
ATOM 561 C C . VAL A 1 78 ? 23.772 27.798 -83.725 1.00 85.94 78 VAL A C 1
ATOM 563 O O . VAL A 1 78 ? 23.450 28.417 -84.736 1.00 85.94 78 VAL A O 1
ATOM 566 N N . TRP A 1 79 ? 25.002 27.310 -83.549 1.00 88.31 79 TRP A N 1
ATOM 567 C CA . TRP A 1 79 ? 26.079 27.562 -84.507 1.00 88.31 79 TRP A CA 1
ATOM 568 C C . TRP A 1 79 ? 25.794 26.958 -85.893 1.00 88.31 79 TRP A C 1
ATOM 570 O O . TRP A 1 79 ? 26.032 27.615 -86.906 1.00 88.31 79 TRP A O 1
ATOM 580 N N . PHE A 1 80 ? 25.222 25.749 -85.966 1.00 88.62 80 PHE A N 1
ATOM 581 C CA . PHE A 1 80 ? 24.783 25.181 -87.247 1.00 88.62 80 PHE A CA 1
ATOM 582 C C . PHE A 1 80 ? 23.661 25.990 -87.901 1.00 88.62 80 PHE A C 1
ATOM 584 O O . PHE A 1 80 ? 23.693 26.167 -89.117 1.00 88.62 80 PHE A O 1
ATOM 591 N N . GLY A 1 81 ? 22.740 26.555 -87.116 1.00 88.88 81 GLY A N 1
ATOM 592 C CA . GLY A 1 81 ? 21.737 27.490 -87.630 1.00 88.88 81 GLY A CA 1
ATOM 593 C C . GLY A 1 81 ? 22.364 28.700 -88.331 1.00 88.88 81 GLY A C 1
ATOM 594 O O . GLY A 1 81 ? 21.937 29.070 -89.423 1.00 88.88 81 GLY A O 1
ATOM 595 N N . HIS A 1 82 ? 23.432 29.273 -87.768 1.00 90.06 82 HIS A N 1
ATOM 596 C CA . HIS A 1 82 ? 24.157 30.381 -88.405 1.00 90.06 82 HIS A CA 1
ATOM 597 C C . HIS A 1 82 ? 24.940 29.942 -89.640 1.00 90.06 82 HIS A C 1
ATOM 599 O O . HIS A 1 82 ? 25.010 30.672 -90.626 1.00 90.06 82 HIS A O 1
ATOM 605 N N . ILE A 1 83 ? 25.521 28.744 -89.634 1.00 90.62 83 ILE A N 1
ATOM 606 C CA . ILE A 1 83 ? 26.165 28.197 -90.834 1.00 90.62 83 ILE A CA 1
ATOM 607 C C . ILE A 1 83 ? 25.151 28.084 -91.977 1.00 90.62 83 ILE A C 1
ATOM 609 O O . ILE A 1 83 ? 25.441 28.516 -93.096 1.00 90.62 83 ILE A O 1
ATOM 613 N N . ASP A 1 84 ? 23.960 27.559 -91.691 1.00 91.31 84 ASP A N 1
ATOM 614 C CA . ASP A 1 84 ? 22.885 27.447 -92.672 1.00 91.31 84 ASP A CA 1
ATOM 615 C C . ASP A 1 84 ? 22.451 28.823 -93.191 1.00 91.31 84 ASP A C 1
ATOM 617 O O . ASP A 1 84 ? 22.250 28.980 -94.395 1.00 91.31 84 ASP A O 1
ATOM 621 N N . GLU A 1 85 ? 22.378 29.837 -92.325 1.00 91.31 85 GLU A N 1
ATOM 622 C CA . GLU A 1 85 ? 22.047 31.213 -92.712 1.00 91.31 85 GLU 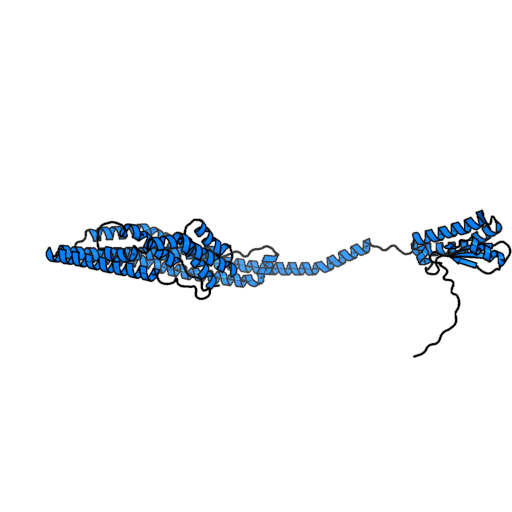A CA 1
ATOM 623 C C . GLU A 1 85 ? 23.119 31.842 -93.618 1.00 91.31 85 GLU A C 1
ATOM 625 O O . GLU A 1 85 ? 22.796 32.430 -94.653 1.00 91.31 85 GLU A O 1
ATOM 630 N N . ALA A 1 86 ? 24.403 31.660 -93.294 1.00 90.00 86 ALA A N 1
ATOM 631 C CA . ALA A 1 86 ? 25.513 32.128 -94.123 1.00 90.00 86 ALA A CA 1
ATOM 632 C C . ALA A 1 86 ? 25.504 31.472 -95.515 1.00 90.00 86 ALA A C 1
ATOM 634 O O . ALA A 1 86 ? 25.675 32.152 -96.530 1.00 90.00 86 ALA A O 1
ATOM 635 N N . ILE A 1 87 ? 25.266 30.158 -95.582 1.00 90.69 87 ILE A N 1
ATOM 636 C CA . ILE A 1 87 ? 25.162 29.416 -96.846 1.00 90.69 87 ILE A CA 1
ATOM 637 C C . ILE A 1 87 ? 23.927 29.864 -97.637 1.00 90.69 87 ILE A C 1
ATOM 639 O O . ILE A 1 87 ? 24.024 30.083 -98.849 1.00 90.69 87 ILE A O 1
ATOM 643 N N . ALA A 1 88 ? 22.776 29.993 -96.971 1.00 90.75 88 ALA A N 1
ATOM 644 C CA . ALA A 1 88 ? 21.522 30.408 -97.589 1.00 90.75 88 ALA A CA 1
ATOM 645 C C . ALA A 1 88 ? 21.652 31.801 -98.205 1.00 90.75 88 ALA A C 1
ATOM 647 O O . ALA A 1 88 ? 21.280 31.975 -99.361 1.00 90.75 88 ALA A O 1
ATOM 648 N N . TYR A 1 89 ? 22.282 32.749 -97.510 1.00 92.44 89 TYR A N 1
ATOM 649 C CA . TYR A 1 89 ? 22.518 34.085 -98.050 1.00 92.44 89 TYR A CA 1
ATOM 650 C C . TYR A 1 89 ? 23.337 34.052 -99.349 1.00 92.44 89 TYR A C 1
ATOM 652 O O . TYR A 1 89 ? 22.934 34.622 -100.366 1.00 92.44 89 TYR A O 1
ATOM 660 N N . VAL A 1 90 ? 24.467 33.334 -99.368 1.00 89.75 90 VAL A N 1
ATOM 661 C CA . VAL A 1 90 ? 25.318 33.268 -100.570 1.00 89.75 90 VAL A CA 1
ATOM 662 C C . VAL A 1 90 ? 24.597 32.574 -101.736 1.00 89.75 90 VAL A C 1
ATOM 664 O O . VAL A 1 90 ? 24.743 32.976 -102.896 1.00 89.75 90 VAL A O 1
ATOM 667 N N . ARG A 1 91 ? 23.794 31.544 -101.440 1.00 91.81 91 ARG A N 1
ATOM 668 C CA . ARG A 1 91 ? 23.046 30.761 -102.433 1.00 91.81 91 ARG A CA 1
ATOM 669 C C . ARG A 1 91 ? 21.831 31.508 -102.986 1.00 91.81 91 ARG A C 1
ATOM 671 O O . ARG A 1 91 ? 21.642 31.537 -104.202 1.00 91.81 91 ARG A O 1
ATOM 678 N N . ASP A 1 92 ? 21.014 32.076 -102.108 1.00 91.38 92 ASP A N 1
ATOM 679 C CA . ASP A 1 92 ? 19.647 32.502 -102.414 1.00 91.38 92 ASP A CA 1
ATOM 680 C C . ASP A 1 92 ? 19.544 34.018 -102.637 1.00 91.38 92 ASP A C 1
ATOM 682 O O . ASP A 1 92 ? 18.820 34.444 -103.548 1.00 91.38 92 ASP A O 1
ATOM 686 N N . ASP A 1 93 ? 20.311 34.812 -101.880 1.00 89.44 93 ASP A N 1
ATOM 687 C CA . ASP A 1 93 ? 20.307 36.279 -101.951 1.00 89.44 93 ASP A CA 1
ATOM 688 C C . ASP A 1 93 ? 21.410 36.810 -102.873 1.00 89.44 93 ASP A C 1
ATOM 690 O O . ASP A 1 93 ? 21.116 37.488 -103.859 1.00 89.44 93 ASP A O 1
ATOM 694 N N . ALA A 1 94 ? 22.675 36.458 -102.614 1.00 85.38 94 ALA A N 1
ATOM 695 C CA . ALA A 1 94 ? 23.801 36.884 -103.453 1.00 85.38 94 ALA A CA 1
ATOM 696 C C . ALA A 1 94 ? 23.843 36.146 -104.804 1.00 85.38 94 ALA A C 1
ATOM 698 O O . ALA A 1 94 ? 24.366 36.669 -105.790 1.00 85.38 94 ALA A O 1
ATOM 699 N N . ARG A 1 95 ? 23.283 34.927 -104.855 1.00 85.38 95 ARG A N 1
ATOM 700 C CA . ARG A 1 95 ? 23.142 34.077 -106.054 1.00 85.38 95 ARG A CA 1
ATOM 701 C C . ARG A 1 95 ? 24.438 33.913 -106.849 1.00 85.38 95 ARG A C 1
ATOM 703 O O . ARG A 1 95 ? 24.428 33.913 -108.082 1.00 85.38 95 ARG A O 1
ATOM 710 N N . ASN A 1 96 ? 25.558 33.747 -106.146 1.00 86.88 96 ASN A N 1
ATOM 711 C CA . ASN A 1 96 ? 26.871 33.602 -106.764 1.00 86.88 96 ASN A CA 1
ATOM 712 C C . ASN A 1 96 ? 27.467 32.210 -106.506 1.00 86.88 96 ASN A C 1
ATOM 714 O O . ASN A 1 96 ? 27.822 31.855 -105.383 1.00 86.88 96 ASN A O 1
ATOM 718 N N . ALA A 1 97 ? 27.607 31.422 -107.575 1.00 85.19 97 ALA A N 1
ATOM 719 C CA . ALA A 1 97 ? 28.093 30.047 -107.492 1.00 85.19 97 ALA A CA 1
ATOM 720 C C . ALA A 1 97 ? 29.583 29.940 -107.114 1.00 85.19 97 ALA A C 1
ATOM 722 O O . ALA A 1 97 ? 29.978 28.975 -106.459 1.00 85.19 97 ALA A O 1
ATOM 723 N N . GLU A 1 98 ? 30.412 30.911 -107.506 1.00 85.94 98 GLU A N 1
ATOM 724 C CA . GLU A 1 98 ? 31.844 30.922 -107.183 1.00 85.94 98 GLU A CA 1
ATOM 725 C C . GLU A 1 98 ? 32.072 31.262 -105.707 1.00 85.94 98 GLU A C 1
ATOM 727 O O . GLU A 1 98 ? 32.865 30.599 -105.042 1.00 85.94 98 GLU A O 1
ATOM 732 N N . SER A 1 99 ? 31.308 32.212 -105.168 1.00 87.56 99 SER A N 1
ATOM 733 C CA . SER A 1 99 ? 31.264 32.530 -103.740 1.00 87.56 99 SER A CA 1
ATOM 734 C C . SER A 1 99 ? 30.695 31.403 -102.902 1.00 87.56 99 SER A C 1
ATOM 736 O O . SER A 1 99 ? 31.256 31.088 -101.862 1.00 87.56 99 SER A O 1
ATOM 738 N N . LEU A 1 100 ? 29.633 30.736 -103.361 1.00 87.56 100 LEU A N 1
ATOM 739 C CA . LEU A 1 100 ? 29.102 29.575 -102.649 1.00 87.56 100 LEU A CA 1
ATOM 740 C C . LEU A 1 100 ? 30.156 28.467 -102.567 1.00 87.56 100 LEU A C 1
ATOM 742 O O . LEU A 1 100 ? 30.344 27.852 -101.519 1.00 87.56 100 LEU A O 1
ATOM 746 N N . ARG A 1 101 ? 30.891 28.239 -103.662 1.00 86.50 101 ARG A N 1
ATOM 747 C CA . ARG A 1 101 ? 32.010 27.297 -103.673 1.00 86.50 101 ARG A CA 1
ATOM 748 C C . ARG A 1 101 ? 33.135 27.742 -102.737 1.00 86.50 101 ARG A C 1
ATOM 750 O O . ARG A 1 101 ? 33.688 26.888 -102.050 1.00 86.50 101 ARG A O 1
ATOM 757 N N . ALA A 1 102 ? 33.461 29.034 -102.701 1.00 87.06 102 ALA A N 1
ATOM 758 C CA . ALA A 1 102 ? 34.463 29.584 -101.792 1.00 87.06 102 ALA A CA 1
ATOM 759 C C . ALA A 1 102 ? 34.050 29.392 -100.325 1.00 87.06 102 ALA A C 1
ATOM 761 O O . ALA A 1 102 ? 34.823 28.818 -99.568 1.00 87.06 102 ALA A O 1
ATOM 762 N N . THR A 1 103 ? 32.815 29.749 -99.954 1.00 89.38 103 THR A N 1
ATOM 763 C CA . THR A 1 103 ? 32.231 29.513 -98.622 1.00 89.38 103 THR A CA 1
ATOM 764 C C . THR A 1 103 ? 32.343 28.050 -98.213 1.00 89.38 103 THR A C 1
ATOM 766 O O . THR A 1 103 ? 32.878 27.744 -97.154 1.00 89.38 103 THR A O 1
ATOM 769 N N . LEU A 1 104 ? 31.896 27.122 -99.061 1.00 87.62 104 LEU A N 1
ATOM 770 C CA . LEU A 1 104 ? 31.867 25.701 -98.707 1.00 87.62 104 LEU A CA 1
ATOM 771 C C . LEU A 1 104 ? 33.254 25.043 -98.664 1.00 87.62 104 LEU A C 1
ATOM 773 O O . LEU A 1 104 ? 33.407 24.024 -98.000 1.00 87.62 104 LEU A O 1
ATOM 777 N N . ALA A 1 105 ? 34.249 25.582 -99.373 1.00 86.62 105 ALA A N 1
ATOM 778 C CA . ALA A 1 105 ? 35.607 25.029 -99.424 1.00 86.62 105 ALA A CA 1
ATOM 779 C C . ALA A 1 105 ? 36.627 25.804 -98.566 1.00 86.62 105 ALA A C 1
ATOM 781 O O . ALA A 1 105 ? 37.789 25.401 -98.483 1.00 86.62 105 ALA A O 1
ATOM 782 N N . GLY A 1 106 ? 36.217 26.923 -97.972 1.00 85.75 106 GLY A N 1
ATOM 783 C CA . GLY A 1 106 ? 37.086 27.862 -97.277 1.00 85.75 106 GLY A CA 1
ATOM 784 C C . GLY A 1 106 ? 37.208 27.614 -95.772 1.00 85.75 106 GLY A C 1
ATOM 785 O O . GLY A 1 106 ? 37.312 26.486 -95.288 1.00 85.75 106 GLY A O 1
ATOM 786 N N . LYS A 1 107 ? 37.240 28.702 -95.012 1.00 87.19 107 LYS A N 1
ATOM 787 C CA . LYS A 1 107 ? 37.255 28.782 -93.551 1.00 87.19 107 LYS A CA 1
ATOM 788 C C . LYS A 1 107 ? 36.082 28.048 -92.903 1.00 87.19 107 LYS A C 1
ATOM 790 O O . LYS A 1 107 ? 36.312 27.386 -91.894 1.00 87.19 107 LYS A O 1
ATOM 795 N N . LEU A 1 108 ? 34.884 28.051 -93.496 1.00 86.94 108 LEU A N 1
ATOM 796 C CA . LEU A 1 108 ? 33.760 27.259 -92.972 1.00 86.94 108 LEU A CA 1
ATOM 797 C C . LEU A 1 108 ? 34.093 25.759 -92.886 1.00 86.94 108 LEU A C 1
ATOM 799 O O . LEU A 1 108 ? 33.866 25.136 -91.851 1.00 86.94 108 LEU A O 1
ATOM 803 N N . ALA A 1 109 ? 34.678 25.182 -93.942 1.00 87.31 109 ALA A N 1
ATOM 804 C CA . ALA A 1 109 ? 35.068 23.772 -93.950 1.00 87.31 109 ALA A CA 1
ATOM 805 C C . ALA A 1 109 ? 36.089 23.454 -92.850 1.00 87.31 109 ALA A C 1
ATOM 807 O O . ALA A 1 109 ? 35.974 22.432 -92.177 1.00 87.31 109 ALA A O 1
ATOM 808 N N . ARG A 1 110 ? 37.047 24.362 -92.612 1.00 87.06 110 ARG A N 1
ATOM 809 C CA . ARG A 1 110 ? 38.043 24.197 -91.541 1.00 87.06 110 ARG A CA 1
ATOM 810 C C . ARG A 1 110 ? 37.399 24.183 -90.159 1.00 87.06 110 ARG A C 1
ATOM 812 O O . ARG A 1 110 ? 37.756 23.336 -89.350 1.00 87.06 110 ARG A O 1
ATOM 819 N N . LEU A 1 111 ? 36.448 25.082 -89.900 1.00 86.94 111 LEU A N 1
ATOM 820 C CA . LEU A 1 111 ? 35.743 25.135 -88.615 1.00 86.94 111 LEU A CA 1
ATOM 821 C C . LEU A 1 111 ? 34.910 23.865 -88.380 1.00 86.94 111 LEU A C 1
ATOM 823 O O . LEU A 1 111 ? 34.877 23.342 -87.267 1.00 86.94 111 LEU A O 1
ATOM 827 N N . LEU A 1 112 ? 34.280 23.330 -89.432 1.00 86.31 112 LEU A N 1
ATOM 828 C CA . LEU A 1 112 ? 33.547 22.062 -89.367 1.00 86.31 112 LEU A CA 1
ATOM 829 C C . LEU A 1 112 ? 34.469 20.864 -89.095 1.00 86.31 112 LEU A C 1
ATOM 831 O O . LEU A 1 112 ? 34.125 20.001 -88.285 1.00 86.31 112 LEU A O 1
ATOM 835 N N . ASP A 1 113 ? 35.641 20.808 -89.732 1.00 87.38 113 ASP A N 1
ATOM 836 C CA . ASP A 1 113 ? 36.640 19.769 -89.461 1.00 87.38 113 ASP A CA 1
ATOM 837 C C . ASP A 1 113 ? 37.164 19.851 -88.016 1.00 87.38 113 ASP A C 1
ATOM 839 O O . ASP A 1 113 ? 37.252 18.826 -87.338 1.00 87.38 113 ASP A O 1
ATOM 843 N N . GLU A 1 114 ? 37.433 21.061 -87.518 1.00 87.06 114 GLU A N 1
ATOM 844 C CA . GLU A 1 114 ? 37.900 21.305 -86.150 1.00 87.06 114 GLU A CA 1
ATOM 845 C C . GLU A 1 114 ? 36.861 20.865 -85.102 1.00 87.06 114 GLU A C 1
ATOM 847 O O . GLU A 1 114 ? 37.194 20.186 -84.126 1.00 87.06 114 GLU A O 1
ATOM 852 N N . ALA A 1 115 ? 35.583 21.190 -85.325 1.00 83.75 115 ALA A N 1
ATOM 853 C CA . ALA A 1 115 ? 34.483 20.753 -84.468 1.00 83.75 115 ALA A CA 1
ATOM 854 C C . ALA A 1 115 ? 34.321 19.223 -84.483 1.00 83.75 115 ALA A C 1
ATOM 856 O O . ALA A 1 115 ? 34.174 18.601 -83.427 1.00 83.75 115 ALA A O 1
ATOM 857 N N . ARG A 1 116 ? 34.413 18.596 -85.665 1.00 84.88 116 ARG A N 1
ATOM 858 C CA . ARG A 1 116 ? 34.332 17.136 -85.817 1.00 84.88 116 ARG A CA 1
ATOM 859 C C . ARG A 1 116 ? 35.458 16.423 -85.072 1.00 84.88 116 ARG A C 1
ATOM 861 O O . ARG A 1 116 ? 35.212 15.410 -84.416 1.00 84.88 116 ARG A O 1
ATOM 868 N N . ASP A 1 117 ? 36.687 16.914 -85.184 1.00 85.88 117 ASP A N 1
ATOM 869 C CA . ASP A 1 117 ? 37.836 16.275 -84.546 1.00 85.88 117 ASP A CA 1
ATOM 870 C C . ASP A 1 117 ? 37.772 16.406 -83.018 1.00 85.88 117 ASP A C 1
ATOM 872 O O . ASP A 1 117 ? 38.017 15.423 -82.317 1.00 85.88 117 ASP A O 1
ATOM 876 N N . ARG A 1 118 ? 37.311 17.547 -82.487 1.00 82.50 118 ARG A N 1
ATOM 877 C CA . ARG A 1 118 ? 37.045 17.695 -81.044 1.00 82.50 118 ARG A CA 1
ATOM 878 C C . ARG A 1 118 ? 35.920 16.794 -80.547 1.00 82.50 118 ARG A C 1
ATOM 880 O O . ARG A 1 118 ? 36.049 16.190 -79.484 1.00 82.50 118 ARG A O 1
ATOM 887 N N . GLN A 1 119 ? 34.846 16.639 -81.320 1.00 79.75 119 GLN A N 1
ATOM 888 C CA . GLN A 1 119 ? 33.745 15.751 -80.944 1.00 79.75 119 GLN A CA 1
ATOM 889 C C . GLN A 1 119 ? 34.204 14.292 -80.845 1.00 79.75 119 GLN A C 1
ATOM 891 O O . GLN A 1 119 ? 33.787 13.571 -79.941 1.00 79.75 119 GLN A O 1
ATOM 896 N N . ARG A 1 120 ? 35.108 13.855 -81.732 1.00 81.62 120 ARG A N 1
ATOM 897 C CA . ARG A 1 120 ? 35.716 12.518 -81.647 1.00 81.62 120 ARG A CA 1
ATOM 898 C C . ARG A 1 120 ? 36.544 12.327 -80.381 1.00 81.62 120 ARG A C 1
ATOM 900 O O . ARG A 1 120 ? 36.514 11.234 -79.829 1.00 81.62 120 ARG A O 1
ATOM 907 N N . VAL A 1 121 ? 37.269 13.355 -79.937 1.00 80.56 121 VAL A N 1
ATOM 908 C CA . VAL A 1 121 ? 38.051 13.297 -78.693 1.00 80.56 121 VAL A CA 1
ATOM 909 C C . VAL A 1 121 ? 37.125 13.161 -77.484 1.00 80.56 121 VAL A C 1
ATOM 911 O O . VAL A 1 121 ? 37.318 12.246 -76.692 1.00 80.56 121 VAL A O 1
ATOM 914 N N . LEU A 1 122 ? 36.074 13.982 -77.393 1.00 74.69 122 LEU A N 1
ATOM 915 C CA . LEU A 1 122 ? 35.099 13.918 -76.294 1.00 74.69 122 LEU A CA 1
ATOM 916 C C . LEU A 1 122 ? 34.362 12.573 -76.235 1.00 74.69 122 LEU A C 1
ATOM 918 O O . LEU A 1 122 ? 34.170 12.016 -75.162 1.00 74.69 122 LEU A O 1
ATOM 922 N N . LEU A 1 123 ? 33.982 12.013 -77.387 1.00 71.62 123 LEU A N 1
ATOM 923 C CA . LEU A 1 123 ? 33.331 10.698 -77.450 1.00 71.62 123 LEU A CA 1
ATOM 924 C C . LEU A 1 123 ? 34.287 9.528 -77.156 1.00 71.62 123 LEU A C 1
ATOM 926 O O . LEU A 1 123 ? 33.821 8.416 -76.910 1.00 71.62 123 LEU A O 1
ATOM 930 N N . ALA A 1 124 ? 35.602 9.754 -77.205 1.00 72.88 124 ALA A N 1
ATOM 931 C CA . ALA A 1 124 ? 36.613 8.765 -76.843 1.00 72.88 124 ALA A CA 1
ATOM 932 C C . ALA A 1 124 ? 36.967 8.788 -75.344 1.00 72.88 124 ALA A C 1
ATOM 934 O O . ALA A 1 124 ? 37.610 7.848 -74.867 1.00 72.88 124 ALA A O 1
ATOM 935 N N . GLU A 1 125 ? 36.551 9.812 -74.589 1.00 67.50 125 GLU A N 1
ATOM 936 C CA . GLU A 1 125 ? 36.670 9.818 -73.130 1.00 67.50 125 GLU A CA 1
ATOM 937 C C . GLU A 1 125 ? 35.700 8.786 -72.531 1.00 67.50 125 GLU A C 1
ATOM 939 O O . GLU A 1 125 ? 34.503 8.772 -72.821 1.00 67.50 125 GLU A O 1
ATOM 944 N N . ALA A 1 126 ? 36.231 7.853 -71.733 1.00 56.50 126 ALA A N 1
ATOM 945 C CA . ALA A 1 126 ? 35.458 6.733 -71.204 1.00 56.50 126 ALA A CA 1
ATOM 946 C C . ALA A 1 126 ? 34.280 7.222 -70.332 1.00 56.50 126 ALA A C 1
ATOM 948 O O . ALA A 1 126 ? 34.479 8.093 -69.480 1.00 56.50 126 ALA A O 1
ATOM 949 N N . PRO A 1 127 ? 33.065 6.654 -70.479 1.00 62.50 127 PRO A N 1
ATOM 950 C CA . PRO A 1 127 ? 31.932 7.033 -69.644 1.00 62.50 127 PRO A CA 1
ATOM 951 C C . PRO A 1 127 ? 32.210 6.703 -68.171 1.00 62.50 127 PRO A C 1
ATOM 953 O O . PRO A 1 127 ? 32.789 5.665 -67.851 1.00 62.50 127 PRO A O 1
ATOM 956 N N . VAL A 1 128 ? 31.773 7.581 -67.263 1.00 66.00 128 VAL A N 1
ATOM 957 C CA . VAL A 1 128 ? 31.893 7.384 -65.810 1.00 66.00 128 VAL A CA 1
ATOM 958 C C . VAL A 1 128 ? 31.175 6.091 -65.395 1.00 66.00 128 VAL A C 1
ATOM 960 O O . VAL A 1 128 ? 29.967 5.962 -65.600 1.00 66.00 128 VAL A O 1
ATOM 963 N N . ASP A 1 129 ? 31.893 5.153 -64.766 1.00 72.88 129 ASP A N 1
ATOM 964 C CA . ASP A 1 129 ? 31.330 3.901 -64.232 1.00 72.88 129 ASP A CA 1
ATOM 965 C C . ASP A 1 129 ? 30.540 4.147 -62.933 1.00 72.88 129 ASP A C 1
ATOM 967 O O . ASP A 1 129 ? 30.971 3.852 -61.816 1.00 72.88 129 ASP A O 1
ATOM 971 N N . ALA A 1 130 ? 29.358 4.745 -63.073 1.00 71.19 130 ALA A N 1
ATOM 972 C CA . ALA A 1 130 ? 28.486 5.068 -61.949 1.00 71.19 130 ALA A CA 1
ATOM 973 C C . ALA A 1 130 ? 28.056 3.823 -61.148 1.00 71.19 130 ALA A C 1
ATOM 975 O O . ALA A 1 130 ? 27.904 3.898 -59.927 1.00 71.19 130 ALA A O 1
ATOM 976 N N . ALA A 1 131 ? 27.884 2.676 -61.814 1.00 72.00 131 ALA A N 1
ATOM 977 C CA . ALA A 1 131 ? 27.471 1.429 -61.174 1.00 72.00 131 ALA A CA 1
ATOM 978 C C . ALA A 1 131 ? 28.605 0.811 -60.341 1.00 72.00 131 ALA A C 1
ATOM 980 O O . ALA A 1 131 ? 28.370 0.396 -59.200 1.00 72.00 131 ALA A O 1
ATOM 981 N N . GLY A 1 132 ? 29.834 0.801 -60.867 1.00 81.38 132 GLY A N 1
ATOM 982 C CA . GLY A 1 132 ? 31.026 0.400 -60.123 1.00 81.38 132 GLY A CA 1
ATOM 983 C C . GLY A 1 132 ? 31.274 1.302 -58.916 1.00 81.38 132 GLY A C 1
ATOM 984 O O . GLY A 1 132 ? 31.441 0.802 -57.804 1.00 81.38 132 GLY A O 1
ATOM 985 N N . ASN A 1 133 ? 31.171 2.623 -59.098 1.00 79.62 133 ASN A N 1
ATOM 986 C CA . ASN A 1 133 ? 31.344 3.601 -58.019 1.00 79.62 133 ASN A CA 1
ATOM 987 C C . ASN A 1 133 ? 30.301 3.442 -56.898 1.00 79.62 133 ASN A C 1
ATOM 989 O O . ASN A 1 133 ? 30.650 3.478 -55.719 1.00 79.62 133 ASN A O 1
ATOM 993 N N . PHE A 1 134 ? 29.027 3.222 -57.239 1.00 76.50 134 PHE A N 1
ATOM 994 C CA . PHE A 1 134 ? 27.982 2.962 -56.244 1.00 76.50 134 PHE A CA 1
ATOM 995 C C . PHE A 1 134 ? 28.211 1.640 -55.498 1.00 76.50 134 PHE A C 1
ATOM 997 O O . PHE A 1 134 ? 28.078 1.582 -54.276 1.00 76.50 134 PHE A O 1
ATOM 1004 N N . THR A 1 135 ? 28.587 0.582 -56.222 1.00 84.94 135 THR A N 1
ATOM 1005 C CA . THR A 1 135 ? 28.863 -0.734 -55.629 1.00 84.94 135 THR A CA 1
ATOM 1006 C C . THR A 1 135 ? 30.045 -0.666 -54.663 1.00 84.94 135 THR A C 1
ATOM 1008 O O . THR A 1 135 ? 29.950 -1.185 -53.551 1.00 84.94 135 THR A O 1
ATOM 1011 N N . ALA A 1 136 ? 31.123 0.023 -55.048 1.00 85.06 136 ALA A N 1
ATOM 1012 C CA . ALA A 1 136 ? 32.272 0.268 -54.182 1.00 85.06 136 ALA A CA 1
ATOM 1013 C C . ALA A 1 136 ? 31.862 1.036 -52.915 1.00 85.06 136 ALA A C 1
ATOM 1015 O O . ALA A 1 136 ? 32.131 0.567 -51.814 1.00 85.06 136 ALA A O 1
ATOM 1016 N N . ALA A 1 137 ? 31.099 2.127 -53.045 1.00 85.88 137 ALA A N 1
ATOM 1017 C CA . ALA A 1 137 ? 30.627 2.902 -51.895 1.00 85.88 137 ALA A CA 1
ATOM 1018 C C . ALA A 1 137 ? 29.738 2.087 -50.933 1.00 85.88 137 ALA A C 1
ATOM 1020 O O . ALA A 1 137 ? 29.834 2.239 -49.714 1.00 85.88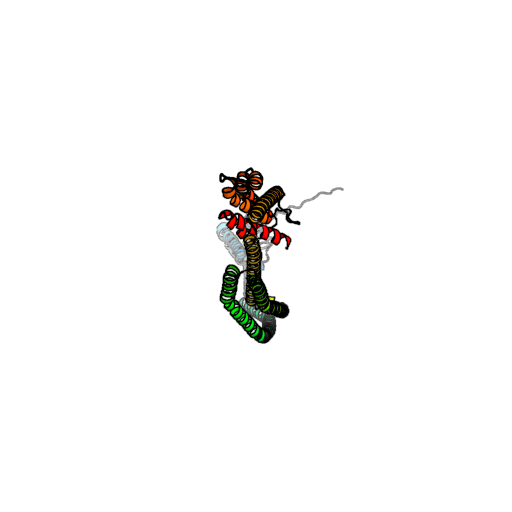 137 ALA A O 1
ATOM 1021 N N . MET A 1 138 ? 28.883 1.203 -51.459 1.00 86.75 138 MET A N 1
ATOM 1022 C CA . MET A 1 138 ? 28.058 0.309 -50.639 1.00 86.75 138 MET A CA 1
ATOM 1023 C C . MET A 1 138 ? 28.894 -0.745 -49.908 1.00 86.75 138 MET A C 1
ATOM 1025 O O . MET A 1 138 ? 28.624 -1.028 -48.740 1.00 86.75 138 MET A O 1
ATOM 1029 N N . LEU A 1 139 ? 29.908 -1.315 -50.566 1.00 88.56 139 LEU A N 1
ATOM 1030 C CA . LEU A 1 139 ? 30.834 -2.268 -49.948 1.00 88.56 139 LEU A CA 1
ATOM 1031 C C . LEU A 1 139 ? 31.695 -1.601 -48.873 1.00 88.56 139 LEU A C 1
ATOM 1033 O O . LEU A 1 139 ? 31.824 -2.149 -47.778 1.00 88.56 139 LEU A O 1
ATOM 1037 N N . ASP A 1 140 ? 32.209 -0.404 -49.148 1.00 88.94 140 ASP A N 1
ATOM 1038 C CA . ASP A 1 140 ? 32.978 0.386 -48.190 1.00 88.94 140 ASP A CA 1
ATOM 1039 C C . ASP A 1 140 ? 32.124 0.702 -46.963 1.00 88.94 140 ASP A C 1
ATOM 1041 O O . ASP A 1 140 ? 32.530 0.408 -45.840 1.00 88.94 140 ASP A O 1
ATOM 1045 N N . LYS A 1 141 ? 30.888 1.180 -47.153 1.00 87.12 141 LYS A N 1
ATOM 1046 C CA . LYS A 1 141 ? 29.963 1.432 -46.041 1.00 87.12 141 LYS A CA 1
ATOM 1047 C C . LYS A 1 141 ? 29.648 0.163 -45.243 1.00 87.12 141 LYS A C 1
ATOM 1049 O O . LYS A 1 141 ? 29.719 0.183 -44.017 1.00 87.12 141 LYS A O 1
ATOM 1054 N N . ALA A 1 142 ? 29.347 -0.947 -45.917 1.00 83.31 142 ALA A N 1
ATOM 1055 C CA . ALA A 1 142 ? 29.077 -2.218 -45.251 1.00 83.31 142 ALA A CA 1
ATOM 1056 C C . ALA A 1 142 ? 30.294 -2.723 -44.455 1.00 83.31 142 ALA A C 1
ATOM 1058 O O . ALA A 1 142 ? 30.132 -3.233 -43.347 1.00 83.31 142 ALA A O 1
ATOM 1059 N N . SER A 1 143 ? 31.513 -2.565 -44.982 1.00 82.75 143 SER A N 1
ATOM 1060 C CA . SER A 1 143 ? 32.743 -2.910 -44.260 1.00 82.75 143 SER A CA 1
ATOM 1061 C C . SER A 1 143 ? 32.987 -2.002 -43.052 1.00 82.75 143 SER A C 1
ATOM 1063 O O . SER A 1 143 ? 33.328 -2.508 -41.984 1.00 82.75 143 SER A O 1
ATOM 1065 N N . ALA A 1 144 ? 32.723 -0.698 -43.187 1.00 88.00 144 ALA A N 1
ATOM 1066 C CA . ALA A 1 144 ? 32.899 0.289 -42.129 1.00 88.00 144 ALA A CA 1
ATOM 1067 C C . ALA A 1 144 ? 31.907 0.097 -40.971 1.00 88.00 144 ALA A C 1
ATOM 1069 O O . ALA A 1 144 ? 32.262 0.315 -39.817 1.00 88.00 144 ALA A O 1
ATOM 1070 N N . GLU A 1 145 ? 30.675 -0.335 -41.255 1.00 91.12 145 GLU A N 1
ATOM 1071 C CA . GLU A 1 145 ? 29.647 -0.578 -40.233 1.00 91.12 145 GLU A CA 1
ATOM 1072 C C . GLU A 1 145 ? 29.753 -1.970 -39.588 1.00 91.12 145 GLU A C 1
ATOM 1074 O O . GLU A 1 145 ? 29.305 -2.165 -38.455 1.00 91.12 145 GLU A O 1
ATOM 1079 N N . ARG A 1 146 ? 30.373 -2.946 -40.267 1.00 89.12 146 ARG A N 1
ATOM 1080 C CA . ARG A 1 146 ? 30.445 -4.337 -39.796 1.00 89.12 146 ARG A CA 1
ATOM 1081 C C . ARG A 1 146 ? 31.170 -4.485 -38.460 1.00 89.12 146 ARG A C 1
ATOM 1083 O O . ARG A 1 146 ? 30.670 -5.189 -37.584 1.00 89.12 146 ARG A O 1
ATOM 1090 N N . GLU A 1 147 ? 32.349 -3.887 -38.315 1.00 87.00 147 GLU A N 1
ATOM 1091 C CA . GLU A 1 147 ? 33.142 -4.003 -37.083 1.00 87.00 147 GLU A CA 1
ATOM 1092 C C . GLU A 1 147 ? 32.465 -3.318 -35.880 1.00 87.00 147 GLU A C 1
ATOM 1094 O O . GLU A 1 147 ? 32.322 -3.982 -34.849 1.00 87.00 147 GLU A O 1
ATOM 1099 N N . PRO A 1 148 ? 31.958 -2.071 -35.992 1.00 91.44 148 PRO A N 1
ATOM 1100 C CA . PRO A 1 148 ? 31.169 -1.440 -34.934 1.00 91.44 148 PRO A CA 1
ATOM 1101 C C . PRO A 1 148 ? 29.949 -2.263 -34.516 1.00 91.44 148 PRO A C 1
ATOM 1103 O O . PRO A 1 148 ? 29.753 -2.493 -33.326 1.00 91.44 148 PRO A O 1
ATOM 1106 N N . LEU A 1 149 ? 29.161 -2.770 -35.474 1.00 89.44 149 LEU A N 1
ATOM 1107 C CA . LEU A 1 149 ? 27.979 -3.584 -35.171 1.00 89.44 149 LEU A CA 1
ATOM 1108 C C . LEU A 1 149 ? 28.347 -4.888 -34.454 1.00 89.44 149 LEU A C 1
ATOM 1110 O O . LEU A 1 149 ? 27.676 -5.281 -33.500 1.00 89.44 149 LEU A O 1
ATOM 1114 N N . ALA A 1 150 ? 29.422 -5.554 -34.883 1.00 91.31 150 ALA A N 1
ATOM 1115 C CA . ALA A 1 150 ? 29.909 -6.758 -34.219 1.00 91.31 150 ALA A CA 1
ATOM 1116 C C . ALA A 1 150 ? 30.386 -6.467 -32.786 1.00 91.31 150 ALA A C 1
ATOM 1118 O O . ALA A 1 150 ? 30.119 -7.264 -31.884 1.00 91.31 150 ALA A O 1
ATOM 1119 N N . ALA A 1 151 ? 31.045 -5.326 -32.562 1.00 90.69 151 ALA A N 1
ATOM 1120 C CA . ALA A 1 151 ? 31.478 -4.894 -31.237 1.00 90.69 151 ALA A CA 1
ATOM 1121 C C . ALA A 1 151 ? 30.287 -4.586 -30.316 1.00 90.69 151 ALA A C 1
ATOM 1123 O O . ALA A 1 151 ? 30.260 -5.071 -29.184 1.00 90.69 151 ALA A O 1
ATOM 1124 N N . THR A 1 152 ? 29.274 -3.862 -30.805 1.00 89.50 152 THR A N 1
ATOM 1125 C CA . THR A 1 152 ? 28.034 -3.603 -30.056 1.00 89.50 152 THR A CA 1
ATOM 1126 C C . THR A 1 152 ? 27.323 -4.906 -29.702 1.00 89.50 152 THR A C 1
ATOM 1128 O O . THR A 1 152 ? 26.984 -5.121 -28.543 1.00 89.50 152 THR A O 1
ATOM 1131 N N . LEU A 1 153 ? 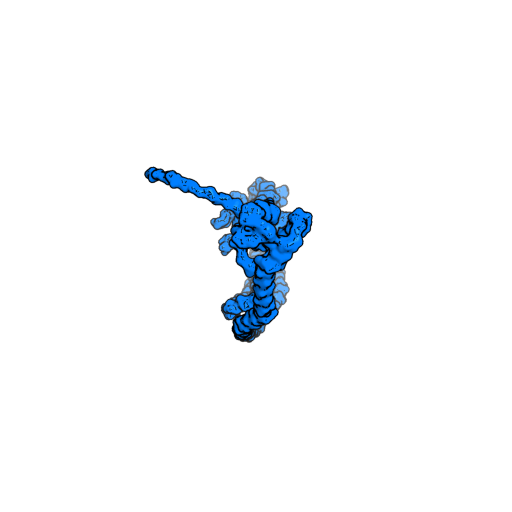27.175 -5.832 -30.655 1.00 89.81 153 LEU A N 1
ATOM 1132 C CA . LEU A 1 153 ? 26.532 -7.124 -30.404 1.00 89.81 153 LEU A CA 1
ATOM 1133 C C . LEU A 1 153 ? 27.308 -7.975 -29.382 1.00 89.81 153 LEU A C 1
ATOM 1135 O O . LEU A 1 153 ? 26.709 -8.679 -28.566 1.00 89.81 153 LEU A O 1
ATOM 1139 N N . ALA A 1 154 ? 28.642 -7.928 -29.411 1.00 91.94 154 ALA A N 1
ATOM 1140 C CA . ALA A 1 154 ? 29.476 -8.615 -28.430 1.00 91.94 154 ALA A CA 1
ATOM 1141 C C . ALA A 1 154 ? 29.317 -8.015 -27.022 1.00 91.94 154 ALA A C 1
ATOM 1143 O O . ALA A 1 154 ? 29.175 -8.770 -26.056 1.00 91.94 154 ALA A O 1
ATOM 1144 N N . ALA A 1 155 ? 29.287 -6.683 -26.913 1.00 90.00 155 ALA A N 1
ATOM 1145 C CA . ALA A 1 155 ? 29.048 -5.978 -25.656 1.00 90.00 155 ALA A CA 1
ATOM 1146 C C . ALA A 1 155 ? 27.654 -6.292 -25.090 1.00 90.00 155 ALA A C 1
ATOM 1148 O O . ALA A 1 155 ? 27.540 -6.674 -23.925 1.00 90.00 155 ALA A O 1
ATOM 1149 N N . ASP A 1 156 ? 26.619 -6.246 -25.932 1.00 91.38 156 ASP A N 1
ATOM 1150 C CA . ASP A 1 156 ? 25.249 -6.607 -25.561 1.00 91.38 156 ASP A CA 1
ATOM 1151 C C . ASP A 1 156 ? 25.174 -8.053 -25.070 1.00 91.38 156 ASP A C 1
ATOM 1153 O O . ASP A 1 156 ? 24.581 -8.330 -24.030 1.00 91.38 156 ASP A O 1
ATOM 1157 N N . ARG A 1 157 ? 25.835 -8.992 -25.759 1.00 91.38 157 ARG A N 1
ATOM 1158 C CA . ARG A 1 157 ? 25.880 -10.398 -25.333 1.00 91.38 157 ARG A CA 1
ATOM 1159 C C . ARG A 1 157 ? 26.530 -10.560 -23.959 1.00 91.38 157 ARG A C 1
ATOM 1161 O O . ARG A 1 157 ? 26.040 -11.345 -23.146 1.00 91.38 157 ARG A O 1
ATOM 1168 N N . GLN A 1 158 ? 27.626 -9.852 -23.699 1.00 92.00 158 GLN A N 1
ATOM 1169 C CA . GLN A 1 158 ? 28.301 -9.897 -22.404 1.00 92.00 158 GLN A CA 1
ATOM 1170 C C . GLN A 1 158 ? 27.430 -9.289 -21.299 1.00 92.00 158 GLN A C 1
ATOM 1172 O O . GLN A 1 158 ? 27.319 -9.864 -20.216 1.00 92.00 158 GLN A O 1
ATOM 1177 N N . ALA A 1 159 ? 26.770 -8.167 -21.577 1.00 91.75 159 ALA A N 1
ATOM 1178 C CA . ALA A 1 159 ? 25.894 -7.513 -20.620 1.00 91.75 159 ALA A CA 1
ATOM 1179 C C . ALA A 1 159 ? 24.627 -8.342 -20.337 1.00 91.75 159 ALA A C 1
ATOM 1181 O O . ALA A 1 159 ? 24.243 -8.487 -19.180 1.00 91.75 159 ALA A O 1
ATOM 1182 N N . MET A 1 160 ? 24.044 -8.989 -21.350 1.00 91.69 160 MET A N 1
ATOM 1183 C CA . MET A 1 160 ? 22.938 -9.938 -21.172 1.00 91.69 160 MET A CA 1
ATOM 1184 C C . MET A 1 160 ? 23.343 -11.153 -20.330 1.00 91.69 160 MET A C 1
ATOM 1186 O O . MET A 1 160 ? 22.557 -11.615 -19.504 1.00 91.69 160 MET A O 1
ATOM 1190 N N . ALA A 1 161 ? 24.573 -11.654 -20.482 1.00 92.62 161 ALA A N 1
ATOM 1191 C CA . ALA A 1 161 ? 25.090 -12.714 -19.618 1.00 92.62 161 ALA A CA 1
ATOM 1192 C C . ALA A 1 161 ? 25.228 -12.247 -18.156 1.00 92.62 161 ALA A C 1
ATOM 1194 O O . ALA A 1 161 ? 24.875 -12.994 -17.247 1.00 92.62 161 ALA A O 1
ATOM 1195 N N . ALA A 1 162 ? 25.681 -11.010 -17.920 1.00 93.44 162 ALA A N 1
ATOM 1196 C CA . ALA A 1 162 ? 25.750 -10.433 -16.575 1.00 93.44 162 ALA A CA 1
ATOM 1197 C C . ALA A 1 162 ? 24.355 -10.264 -15.948 1.00 93.44 162 ALA A C 1
ATOM 1199 O O . ALA A 1 162 ? 24.136 -10.671 -14.808 1.00 93.44 162 ALA A O 1
ATOM 1200 N N . VAL A 1 163 ? 23.387 -9.755 -16.717 1.00 93.88 163 VAL A N 1
ATOM 1201 C CA . VAL A 1 163 ? 21.980 -9.652 -16.300 1.00 93.88 163 VAL A CA 1
ATOM 1202 C C . VAL A 1 163 ? 21.410 -11.020 -15.918 1.00 93.88 163 VAL A C 1
ATOM 1204 O O . VAL A 1 163 ? 20.754 -11.146 -14.884 1.00 93.88 163 VAL A O 1
ATOM 1207 N N . GLN A 1 164 ? 21.681 -12.059 -16.712 1.00 93.00 164 GLN A N 1
ATOM 1208 C CA . GLN A 1 164 ? 21.229 -13.419 -16.416 1.00 93.00 164 GLN A CA 1
ATOM 1209 C C . GLN A 1 164 ? 21.775 -13.921 -15.071 1.00 93.00 164 GLN A C 1
ATOM 1211 O O . GLN A 1 164 ? 21.016 -14.473 -14.278 1.00 93.00 164 GLN A O 1
ATOM 1216 N N . VAL A 1 165 ? 23.058 -13.675 -14.782 1.00 95.94 165 VAL A N 1
ATOM 1217 C CA . VAL A 1 165 ? 23.674 -14.037 -13.494 1.00 95.94 165 VAL A CA 1
ATOM 1218 C C . VAL A 1 165 ? 22.980 -13.331 -12.327 1.00 95.94 165 VAL A C 1
ATOM 1220 O O . VAL A 1 165 ? 22.678 -13.980 -11.327 1.00 95.94 165 VAL A O 1
ATOM 1223 N N . ILE A 1 166 ? 22.667 -12.037 -12.461 1.00 94.94 166 ILE A N 1
ATOM 1224 C CA . ILE A 1 166 ? 21.946 -11.284 -11.423 1.00 94.94 166 ILE A CA 1
ATOM 1225 C C . ILE A 1 166 ? 20.551 -11.881 -11.193 1.00 94.94 166 ILE A C 1
ATOM 1227 O O . ILE A 1 166 ? 20.139 -12.059 -10.049 1.00 94.94 166 ILE A O 1
ATOM 1231 N N . PHE A 1 167 ? 19.826 -12.240 -12.257 1.00 92.88 167 PHE A N 1
ATOM 1232 C CA . PHE A 1 167 ? 18.512 -12.876 -12.129 1.00 92.88 167 PHE A CA 1
ATOM 1233 C C . PHE A 1 167 ? 18.567 -14.257 -11.482 1.00 92.88 167 PHE A C 1
ATOM 1235 O O . PHE A 1 167 ? 17.680 -14.595 -10.695 1.00 92.88 167 PHE A O 1
ATOM 1242 N N . ASP A 1 168 ? 19.573 -15.059 -11.815 1.00 94.06 168 ASP A N 1
ATOM 1243 C CA . ASP A 1 168 ? 19.749 -16.382 -11.224 1.00 94.06 168 ASP A CA 1
ATOM 1244 C C . ASP A 1 168 ? 20.090 -16.264 -9.733 1.00 94.06 168 ASP A C 1
ATOM 1246 O O . ASP A 1 168 ? 19.431 -16.898 -8.909 1.00 94.06 168 ASP A O 1
ATOM 1250 N N . GLN A 1 169 ? 20.992 -15.349 -9.368 1.00 94.06 169 GLN A N 1
ATOM 1251 C CA . GLN A 1 169 ? 21.287 -15.041 -7.970 1.00 94.06 169 GLN A CA 1
ATOM 1252 C C . GLN A 1 169 ? 20.047 -14.532 -7.219 1.00 94.06 169 GLN A C 1
ATOM 1254 O O . GLN A 1 169 ? 19.723 -15.030 -6.141 1.00 94.06 169 GLN A O 1
ATOM 1259 N N . ALA A 1 170 ? 19.301 -13.591 -7.800 1.00 93.00 170 ALA A N 1
ATOM 1260 C CA . ALA A 1 170 ? 18.080 -13.066 -7.197 1.00 93.00 170 ALA A CA 1
ATOM 1261 C C . ALA A 1 170 ? 17.019 -14.159 -7.001 1.00 93.00 170 ALA A C 1
ATOM 1263 O O . ALA A 1 170 ? 16.270 -14.134 -6.023 1.00 93.00 170 ALA A O 1
ATOM 1264 N N . ARG A 1 171 ? 16.944 -15.143 -7.908 1.00 91.19 171 ARG A N 1
ATOM 1265 C CA . ARG A 1 171 ? 16.043 -16.296 -7.776 1.00 91.19 171 ARG A CA 1
ATOM 1266 C C . ARG A 1 171 ? 16.433 -17.176 -6.591 1.00 91.19 171 ARG A C 1
ATOM 1268 O O . ARG A 1 171 ? 15.545 -17.581 -5.835 1.00 91.19 171 ARG A O 1
ATOM 1275 N N . ASP A 1 172 ? 17.723 -17.439 -6.423 1.00 92.75 172 ASP A N 1
ATOM 1276 C CA . ASP A 1 172 ? 18.248 -18.241 -5.318 1.00 92.75 172 ASP A CA 1
ATOM 1277 C C . ASP A 1 172 ? 18.050 -17.537 -3.968 1.00 92.75 172 ASP A C 1
ATOM 1279 O O . ASP A 1 172 ? 17.585 -18.151 -3.005 1.00 92.75 172 ASP A O 1
ATOM 1283 N N . GLU A 1 173 ? 18.292 -16.227 -3.910 1.00 90.81 173 GLU A N 1
ATOM 1284 C CA . GLU A 1 173 ? 18.053 -15.397 -2.723 1.00 90.81 173 GLU A CA 1
ATOM 1285 C C . GLU A 1 173 ? 16.558 -15.264 -2.387 1.00 90.81 173 GLU A C 1
ATOM 1287 O O . GLU A 1 173 ? 16.172 -15.273 -1.213 1.00 90.81 173 GLU A O 1
ATOM 1292 N N . ALA A 1 174 ? 15.684 -15.205 -3.396 1.00 89.75 174 ALA A N 1
ATOM 1293 C CA . ALA A 1 174 ? 14.239 -15.116 -3.202 1.00 89.75 174 ALA A CA 1
ATOM 1294 C C . ALA A 1 174 ? 13.598 -16.438 -2.743 1.00 89.75 174 ALA A C 1
ATOM 1296 O O . ALA A 1 174 ? 12.536 -16.421 -2.108 1.00 89.75 174 ALA A O 1
ATOM 1297 N N . ALA A 1 175 ? 14.201 -17.594 -3.036 1.00 87.75 175 ALA A N 1
ATOM 1298 C CA . ALA A 1 175 ? 13.664 -18.903 -2.662 1.00 87.75 175 ALA A CA 1
ATOM 1299 C C . ALA A 1 175 ? 13.353 -19.045 -1.150 1.00 87.75 175 ALA A C 1
ATOM 1301 O O . ALA A 1 175 ? 12.205 -19.369 -0.811 1.00 87.75 175 ALA A O 1
ATOM 1302 N N . PRO A 1 176 ? 14.280 -18.750 -0.213 1.00 88.81 176 PRO A N 1
ATOM 1303 C CA . PRO A 1 176 ? 13.977 -18.783 1.218 1.00 88.81 176 PRO A CA 1
ATOM 1304 C C . PRO A 1 176 ? 12.956 -17.714 1.635 1.00 88.81 176 PRO A C 1
ATOM 1306 O O . PRO A 1 176 ? 12.162 -17.953 2.549 1.00 88.81 176 PRO A O 1
ATOM 1309 N N . LEU A 1 177 ? 12.925 -16.557 0.961 1.00 89.25 177 LEU A N 1
ATOM 1310 C CA . LEU A 1 177 ? 11.963 -15.485 1.246 1.00 89.25 177 LEU A CA 1
ATOM 1311 C C . LEU A 1 177 ? 10.528 -15.921 0.929 1.00 89.25 177 LEU A C 1
ATOM 1313 O O . LEU A 1 177 ? 9.621 -15.672 1.725 1.00 89.25 177 LEU A O 1
ATOM 1317 N N . ARG A 1 178 ? 10.319 -16.651 -0.174 1.00 88.12 178 ARG A N 1
ATOM 1318 C CA . ARG A 1 178 ? 9.008 -17.218 -0.538 1.00 88.12 178 ARG A CA 1
ATOM 1319 C C . ARG A 1 178 ? 8.486 -18.187 0.519 1.00 88.12 178 ARG A C 1
ATOM 1321 O O . ARG A 1 178 ? 7.322 -18.097 0.906 1.00 88.12 178 ARG A O 1
ATOM 1328 N N . SER A 1 179 ? 9.341 -19.090 1.003 1.00 88.06 179 SER A N 1
ATOM 1329 C CA . SER A 1 179 ? 8.962 -20.045 2.053 1.00 88.06 179 SER A CA 1
ATOM 1330 C C . SER A 1 179 ? 8.588 -19.333 3.354 1.00 88.06 179 SER A C 1
ATOM 1332 O O . SER A 1 179 ? 7.598 -19.689 3.992 1.00 88.06 179 SER A O 1
ATOM 1334 N N . LYS A 1 180 ? 9.354 -18.308 3.742 1.00 87.25 180 LYS A N 1
ATOM 1335 C CA . LYS A 1 180 ? 9.070 -17.508 4.940 1.00 87.25 180 LYS A CA 1
ATOM 1336 C C . LYS A 1 180 ? 7.760 -16.736 4.812 1.00 87.25 180 LYS A C 1
ATOM 1338 O O . LYS A 1 180 ? 6.935 -16.808 5.716 1.00 87.25 180 LYS A O 1
ATOM 1343 N N . TYR A 1 181 ? 7.525 -16.074 3.677 1.00 90.62 181 TYR A N 1
ATOM 1344 C CA . TYR A 1 181 ? 6.265 -15.374 3.413 1.00 90.62 181 TYR A CA 1
ATOM 1345 C C . TYR A 1 181 ? 5.055 -16.314 3.521 1.00 90.62 181 TYR A C 1
ATOM 1347 O O . TYR A 1 181 ? 4.067 -15.970 4.170 1.00 90.62 181 TYR A O 1
ATOM 1355 N N . ALA A 1 182 ? 5.142 -17.524 2.956 1.00 91.00 182 ALA A N 1
ATOM 1356 C CA . ALA A 1 182 ? 4.084 -18.526 3.087 1.00 91.00 182 ALA A CA 1
ATOM 1357 C C . ALA A 1 182 ? 3.822 -18.911 4.557 1.00 91.00 182 ALA A C 1
ATOM 1359 O O . ALA A 1 182 ? 2.667 -19.045 4.960 1.00 91.00 182 ALA A O 1
ATOM 1360 N N . GLY A 1 183 ? 4.877 -19.021 5.372 1.00 91.88 183 GLY A N 1
ATOM 1361 C CA . GLY A 1 183 ? 4.768 -19.246 6.816 1.00 91.88 183 GLY A CA 1
ATOM 1362 C C . GLY A 1 183 ? 4.026 -18.119 7.542 1.00 91.88 183 GLY A C 1
ATOM 1363 O O . GLY A 1 183 ? 3.082 -18.384 8.287 1.00 91.88 183 GLY A O 1
ATOM 1364 N N . VAL A 1 184 ? 4.380 -16.861 7.267 1.00 92.62 184 VAL A N 1
ATOM 1365 C CA . VAL A 1 184 ? 3.698 -15.680 7.833 1.00 92.62 184 VAL A CA 1
ATOM 1366 C C . VAL A 1 184 ? 2.226 -15.658 7.434 1.00 92.62 184 VAL A C 1
ATOM 1368 O O . VAL A 1 184 ? 1.357 -15.466 8.284 1.00 92.62 184 VAL A O 1
ATOM 1371 N N . ALA A 1 185 ? 1.930 -15.904 6.156 1.00 93.44 185 ALA A N 1
ATOM 1372 C CA . ALA A 1 185 ? 0.564 -15.952 5.651 1.00 93.44 185 ALA A CA 1
ATOM 1373 C C . ALA A 1 185 ? -0.260 -17.060 6.331 1.00 93.44 185 ALA A C 1
ATOM 1375 O O . ALA A 1 185 ? -1.417 -16.835 6.691 1.00 93.44 185 ALA A O 1
ATOM 1376 N N . ALA A 1 186 ? 0.338 -18.231 6.574 1.00 94.19 186 ALA A N 1
ATOM 1377 C CA . ALA A 1 186 ? -0.303 -19.321 7.304 1.00 94.19 186 ALA A CA 1
ATOM 1378 C C . ALA A 1 186 ? -0.572 -18.955 8.775 1.00 94.19 186 ALA A C 1
ATOM 1380 O O . ALA A 1 186 ? -1.680 -19.179 9.265 1.00 94.19 186 ALA A O 1
ATOM 1381 N N . ARG A 1 187 ? 0.392 -18.330 9.471 1.00 92.69 187 ARG A N 1
ATOM 1382 C CA . ARG A 1 187 ? 0.189 -17.838 10.849 1.00 92.69 187 ARG A CA 1
ATOM 1383 C C . ARG A 1 187 ? -0.890 -16.758 10.908 1.00 92.69 187 ARG A C 1
ATOM 1385 O O . ARG A 1 187 ? -1.731 -16.788 11.802 1.00 92.69 187 ARG A O 1
ATOM 1392 N N . PHE A 1 188 ? -0.923 -15.850 9.934 1.00 94.62 188 PHE A N 1
ATOM 1393 C CA . PHE A 1 188 ? -1.982 -14.851 9.806 1.00 94.62 188 PHE A CA 1
ATOM 1394 C C . PHE A 1 188 ? -3.358 -15.495 9.591 1.00 94.62 188 PHE A C 1
ATOM 1396 O O . PHE A 1 188 ? -4.327 -15.099 10.239 1.00 94.62 188 PHE A O 1
ATOM 1403 N N . ALA A 1 189 ? -3.459 -16.502 8.721 1.00 94.88 189 ALA A N 1
ATOM 1404 C CA . ALA A 1 189 ? -4.705 -17.230 8.492 1.00 94.88 189 ALA A CA 1
ATOM 1405 C C . ALA A 1 189 ? -5.179 -17.969 9.756 1.00 94.88 189 ALA A C 1
ATOM 1407 O O . ALA A 1 189 ? -6.358 -17.891 10.104 1.00 94.88 189 ALA A O 1
ATOM 1408 N N . ALA A 1 190 ? -4.260 -18.614 10.482 1.00 92.62 190 ALA A N 1
ATOM 1409 C CA . ALA A 1 190 ? -4.553 -19.252 11.763 1.00 92.62 190 ALA A CA 1
ATOM 1410 C C . ALA A 1 190 ? -5.021 -18.232 12.811 1.00 92.62 190 ALA A C 1
ATOM 1412 O O . ALA A 1 190 ? -6.020 -18.462 13.487 1.00 92.62 190 ALA A O 1
ATOM 1413 N N . TYR A 1 191 ? -4.361 -17.073 12.896 1.00 91.75 191 TYR A N 1
ATOM 1414 C CA . TYR A 1 191 ? -4.793 -15.979 13.761 1.00 91.75 191 TYR A CA 1
ATOM 1415 C C . TYR A 1 191 ? -6.199 -15.501 13.389 1.00 91.75 191 TYR A C 1
ATOM 1417 O O . TYR A 1 191 ? -7.065 -15.425 14.253 1.00 91.75 191 TYR A O 1
ATOM 1425 N N . ARG A 1 192 ? -6.481 -15.237 12.110 1.00 92.44 192 ARG A N 1
ATOM 1426 C CA . ARG A 1 192 ? -7.821 -14.845 11.633 1.00 92.44 192 ARG A CA 1
ATOM 1427 C C . ARG A 1 192 ? -8.907 -15.843 12.032 1.00 92.44 192 ARG A C 1
ATOM 1429 O O . ARG A 1 192 ? -9.991 -15.426 12.426 1.00 92.44 192 ARG A O 1
ATOM 1436 N N . ALA A 1 193 ? -8.614 -17.140 11.980 1.00 92.38 193 ALA A N 1
ATOM 1437 C CA . ALA A 1 193 ? -9.572 -18.183 12.338 1.00 92.38 193 ALA A CA 1
ATOM 1438 C C . ALA A 1 193 ? -10.024 -18.128 13.813 1.00 92.38 193 ALA A C 1
ATOM 1440 O O . ALA A 1 193 ? -11.087 -18.653 14.137 1.00 92.38 193 ALA A O 1
ATOM 1441 N N . THR A 1 194 ? -9.279 -17.462 14.706 1.00 90.75 194 THR A N 1
ATOM 1442 C CA . THR A 1 194 ? -9.659 -17.334 16.124 1.00 90.75 194 THR A CA 1
ATOM 1443 C C . THR A 1 194 ? -10.657 -16.203 16.408 1.00 90.75 194 THR A C 1
ATOM 1445 O O . THR A 1 194 ? -11.155 -16.117 17.528 1.00 90.75 194 THR A O 1
ATOM 1448 N N . GLU A 1 195 ? -10.998 -15.351 15.429 1.00 89.88 195 GLU A N 1
ATOM 1449 C CA . GLU A 1 195 ? -11.845 -14.155 15.639 1.00 89.88 195 GLU A CA 1
ATOM 1450 C C . GLU A 1 195 ? -13.251 -14.504 16.160 1.00 89.88 195 GLU A C 1
ATOM 1452 O O . GLU A 1 195 ? -13.766 -13.859 17.079 1.00 89.88 195 GLU A O 1
ATOM 1457 N N . ALA A 1 196 ? -13.858 -15.570 15.633 1.00 91.06 196 ALA A N 1
ATOM 1458 C CA . ALA A 1 196 ? -15.171 -16.028 16.084 1.00 91.06 196 ALA A CA 1
ATOM 1459 C C . ALA A 1 196 ? -15.138 -16.543 17.534 1.00 91.06 196 ALA A C 1
ATOM 1461 O O . ALA A 1 196 ? -16.040 -16.250 18.319 1.00 91.06 196 ALA A O 1
ATOM 1462 N N . ALA A 1 197 ? -14.080 -17.273 17.901 1.00 91.19 197 ALA A N 1
ATOM 1463 C CA . ALA A 1 197 ? -13.905 -17.806 19.249 1.00 91.19 197 ALA A CA 1
ATOM 1464 C C . ALA A 1 197 ? -13.667 -16.688 20.275 1.00 91.19 197 ALA A C 1
ATOM 1466 O O . ALA A 1 197 ? -14.265 -16.703 21.348 1.00 91.19 197 ALA A O 1
ATOM 1467 N N . GLU A 1 198 ? -12.856 -15.687 19.928 1.00 90.50 198 GLU A N 1
ATOM 1468 C CA . GLU A 1 198 ? -12.630 -14.504 20.764 1.00 90.50 198 GLU A CA 1
ATOM 1469 C C . GLU A 1 198 ? -13.935 -13.731 21.015 1.00 90.50 198 GLU A C 1
ATOM 1471 O O . GLU A 1 198 ? -14.270 -13.405 22.155 1.00 90.50 198 GLU A O 1
ATOM 1476 N N . THR A 1 199 ? -14.717 -13.497 19.957 1.00 90.75 199 THR A N 1
ATOM 1477 C CA . THR A 1 199 ? -16.014 -12.811 20.059 1.00 90.75 199 THR A CA 1
ATOM 1478 C C . THR A 1 199 ? -16.981 -13.583 20.961 1.00 90.75 199 THR A C 1
ATOM 1480 O O . THR A 1 199 ? -17.631 -12.997 21.830 1.00 90.75 199 THR A O 1
ATOM 1483 N N . ALA A 1 200 ? -17.049 -14.909 20.804 1.00 93.19 200 ALA A N 1
ATOM 1484 C CA . ALA A 1 200 ? -17.871 -15.769 21.649 1.00 93.19 200 ALA A CA 1
ATOM 1485 C C . ALA A 1 200 ? -17.419 -15.744 23.121 1.00 93.19 200 ALA A C 1
ATOM 1487 O O . ALA A 1 200 ? -18.265 -15.710 24.017 1.00 93.19 200 ALA A O 1
ATOM 1488 N N . ALA A 1 201 ? -16.108 -15.702 23.381 1.00 92.75 201 ALA A N 1
ATOM 1489 C CA . ALA A 1 201 ? -15.562 -15.605 24.732 1.00 92.75 201 ALA A CA 1
ATOM 1490 C C . ALA A 1 201 ? -15.975 -14.295 25.425 1.00 92.75 201 ALA A C 1
ATOM 1492 O O . ALA A 1 201 ? -16.487 -14.333 26.545 1.00 92.75 201 ALA A O 1
ATOM 1493 N N . TYR A 1 202 ? -15.851 -13.144 24.754 1.00 93.50 202 TYR A N 1
ATOM 1494 C CA . TYR A 1 202 ? -16.309 -11.867 25.317 1.00 93.50 202 TYR A CA 1
ATOM 1495 C C . TYR A 1 202 ? -17.825 -11.822 25.537 1.00 93.50 202 TYR A C 1
ATOM 1497 O O . TYR A 1 202 ? -18.280 -11.312 26.564 1.00 93.50 202 TYR A O 1
ATOM 1505 N N . ALA A 1 203 ? -18.619 -12.392 24.626 1.00 93.94 203 ALA A N 1
ATOM 1506 C CA . ALA A 1 203 ? -20.068 -12.492 24.802 1.00 93.94 203 ALA A CA 1
ATOM 1507 C C . ALA A 1 203 ? -20.439 -13.351 26.026 1.00 93.94 203 ALA A C 1
ATOM 1509 O O . ALA A 1 203 ? -21.310 -12.971 26.813 1.00 93.94 203 ALA A O 1
ATOM 1510 N N . ALA A 1 204 ? -19.744 -14.474 26.236 1.00 95.44 204 ALA A N 1
ATOM 1511 C CA . ALA A 1 204 ? -19.934 -15.326 27.406 1.00 95.44 204 ALA A CA 1
ATOM 1512 C C . ALA A 1 204 ? -19.568 -14.600 28.712 1.00 95.44 204 ALA A C 1
ATOM 1514 O O . ALA A 1 204 ? -20.343 -14.645 29.669 1.00 95.44 204 ALA A O 1
ATOM 1515 N N . LEU A 1 205 ? -18.445 -13.873 28.733 1.00 96.00 205 LEU A N 1
ATOM 1516 C CA . LEU A 1 205 ? -18.027 -13.063 29.884 1.00 96.00 205 LEU A CA 1
ATOM 1517 C C . LEU A 1 205 ? -19.024 -11.936 30.184 1.00 96.00 205 LEU A C 1
ATOM 1519 O O . LEU A 1 205 ? -19.343 -11.692 31.345 1.00 96.00 205 LEU A O 1
ATOM 1523 N N . SER A 1 206 ? -19.585 -11.295 29.157 1.00 94.38 206 SER A N 1
ATOM 1524 C CA . SER A 1 206 ? -20.649 -10.295 29.312 1.00 94.38 206 SER A CA 1
ATOM 1525 C C . SER A 1 206 ? -21.927 -10.881 29.920 1.00 94.38 206 SER A C 1
ATOM 1527 O O . SER A 1 206 ? -22.490 -10.324 30.872 1.00 94.38 206 SER A O 1
ATOM 1529 N N . ALA A 1 207 ? -22.363 -12.046 29.433 1.00 93.38 207 ALA A N 1
ATOM 1530 C CA . ALA A 1 207 ? -23.512 -12.754 29.987 1.00 93.38 207 ALA A CA 1
ATOM 1531 C C . ALA A 1 207 ? -23.265 -13.200 31.438 1.00 93.38 207 ALA A C 1
ATOM 1533 O O . ALA A 1 207 ? -24.168 -13.120 32.272 1.00 93.38 207 ALA A O 1
ATOM 1534 N N . GLN A 1 208 ? -22.043 -13.639 31.754 1.00 94.38 208 GLN A N 1
ATOM 1535 C CA . GLN A 1 208 ? -21.647 -14.002 33.111 1.00 94.38 208 GLN A CA 1
ATOM 1536 C C . GLN A 1 208 ? -21.663 -12.780 34.034 1.00 94.38 208 GLN A C 1
ATOM 1538 O O . GLN A 1 208 ? -22.358 -12.816 35.045 1.00 94.38 208 GLN A O 1
ATOM 1543 N N . ALA A 1 209 ? -21.015 -11.676 33.646 1.00 93.12 209 ALA A N 1
ATOM 1544 C CA . ALA A 1 209 ? -21.000 -10.420 34.402 1.00 93.12 209 ALA A CA 1
ATOM 1545 C C . ALA A 1 209 ? -22.412 -9.912 34.729 1.00 93.12 209 ALA A C 1
ATOM 1547 O O . ALA A 1 209 ? -22.663 -9.403 35.820 1.00 93.12 209 ALA A O 1
ATOM 1548 N N . SER A 1 210 ? -23.346 -10.068 33.788 1.00 91.62 210 SER A N 1
ATOM 1549 C CA . SER A 1 210 ? -24.736 -9.632 33.958 1.00 91.62 210 SER A CA 1
ATOM 1550 C C . SER A 1 210 ? -25.478 -10.433 35.034 1.00 91.62 210 SER A C 1
ATOM 1552 O O . SER A 1 210 ? -26.323 -9.877 35.738 1.00 91.62 210 SER A O 1
ATOM 1554 N N . ARG A 1 211 ? -25.154 -11.725 35.180 1.00 92.44 211 ARG A N 1
ATOM 1555 C CA . ARG A 1 211 ? -25.769 -12.633 36.162 1.00 92.44 211 ARG A CA 1
ATOM 1556 C C . ARG A 1 211 ? -25.029 -12.684 37.497 1.00 92.44 211 ARG A C 1
ATOM 1558 O O . ARG A 1 211 ? -25.630 -13.119 38.473 1.00 92.44 211 ARG A O 1
ATOM 1565 N N . SER A 1 212 ? -23.769 -12.256 37.543 1.00 92.56 212 SER A N 1
ATOM 1566 C CA . SER A 1 212 ? -22.985 -12.237 38.776 1.00 92.56 212 SER A CA 1
ATOM 1567 C C . SER A 1 212 ? -23.597 -11.312 39.830 1.00 92.56 212 SER A C 1
ATOM 1569 O O . SER A 1 212 ? -24.126 -10.231 39.531 1.00 92.56 212 SER A O 1
ATOM 1571 N N . ASP A 1 213 ? -23.498 -11.759 41.076 1.00 91.38 213 ASP A N 1
ATOM 1572 C CA . ASP A 1 213 ? -23.681 -10.947 42.270 1.00 91.38 213 ASP A CA 1
ATOM 1573 C C . ASP A 1 213 ? -22.391 -10.177 42.596 1.00 91.38 213 ASP A C 1
ATOM 1575 O O . ASP A 1 213 ? -21.450 -10.129 41.799 1.00 91.38 213 ASP A O 1
ATOM 1579 N N . ILE A 1 214 ? -22.368 -9.499 43.744 1.00 89.12 214 ILE A N 1
ATOM 1580 C CA . ILE A 1 214 ? -21.252 -8.620 44.094 1.00 89.12 214 ILE A CA 1
ATOM 1581 C C . ILE A 1 214 ? -19.965 -9.385 44.412 1.00 89.12 214 ILE A C 1
ATOM 1583 O O . ILE A 1 214 ? -18.890 -8.860 44.138 1.00 89.12 214 ILE A O 1
ATOM 1587 N N . ASP A 1 215 ? -20.075 -10.616 44.908 1.00 87.94 215 ASP A N 1
ATOM 1588 C CA . ASP A 1 215 ? -18.928 -11.450 45.270 1.00 87.94 215 ASP A CA 1
ATOM 1589 C C . ASP A 1 215 ? -18.348 -12.155 44.031 1.00 87.94 215 ASP A C 1
ATOM 1591 O O . ASP A 1 215 ? -17.134 -12.296 43.886 1.00 87.94 215 ASP A O 1
ATOM 1595 N N . GLY A 1 216 ? -19.201 -12.547 43.077 1.00 89.44 216 GLY A N 1
ATOM 1596 C CA . GLY A 1 216 ? -18.789 -13.215 41.843 1.00 89.44 216 GLY A CA 1
ATOM 1597 C C . GLY A 1 216 ? -18.276 -12.283 40.740 1.00 89.44 216 GLY A C 1
ATOM 1598 O O . GLY A 1 216 ? -17.645 -12.752 39.788 1.00 89.44 216 GLY A O 1
ATOM 1599 N N . ILE A 1 217 ? -18.543 -10.974 40.811 1.00 92.88 217 ILE A N 1
ATOM 1600 C CA . ILE A 1 217 ? -18.215 -10.047 39.714 1.00 92.88 217 ILE A CA 1
ATOM 1601 C C . ILE A 1 217 ? -16.707 -9.785 39.567 1.00 92.88 217 ILE A C 1
ATOM 1603 O O . ILE A 1 217 ? -16.233 -9.555 38.453 1.00 92.88 217 ILE A O 1
ATOM 1607 N N . ASP A 1 218 ? -15.939 -9.894 40.653 1.00 91.75 218 ASP A N 1
ATOM 1608 C CA . ASP A 1 218 ? -14.480 -9.722 40.641 1.00 91.75 218 ASP A CA 1
ATOM 1609 C C . ASP A 1 218 ? -13.786 -10.837 39.842 1.00 91.75 218 ASP A C 1
ATOM 1611 O O . ASP A 1 218 ? -12.847 -10.579 39.087 1.00 91.75 218 ASP A O 1
ATOM 1615 N N . GLY A 1 219 ? -14.297 -12.070 39.929 1.00 93.81 219 GLY A N 1
ATOM 1616 C CA . GLY A 1 219 ? -13.811 -13.189 39.121 1.00 93.81 219 GLY A CA 1
ATOM 1617 C C . GLY A 1 219 ? -14.039 -12.972 37.623 1.00 93.81 219 GLY A C 1
ATOM 1618 O O . GLY A 1 219 ? -13.169 -13.289 36.811 1.00 93.81 219 GLY A O 1
ATOM 1619 N N . VAL A 1 220 ? -15.175 -12.370 37.250 1.00 93.94 220 VAL A N 1
ATOM 1620 C CA . VAL A 1 220 ? -15.460 -12.034 35.847 1.00 93.94 220 VAL A CA 1
ATOM 1621 C C . VAL A 1 220 ? -14.545 -10.915 35.356 1.00 93.94 220 VAL A C 1
ATOM 1623 O O . VAL A 1 220 ? -14.022 -11.009 34.249 1.00 93.94 220 VAL A O 1
ATOM 1626 N N . GLU A 1 221 ? -14.283 -9.895 36.178 1.00 94.19 221 GLU A N 1
ATOM 1627 C CA . GLU A 1 221 ? -13.322 -8.834 35.850 1.00 94.19 221 GLU A CA 1
ATOM 1628 C C . GLU A 1 221 ? -11.929 -9.403 35.538 1.00 94.19 221 GLU A C 1
ATOM 1630 O O . GLU A 1 221 ? -11.343 -9.082 34.501 1.00 94.19 221 GLU A O 1
ATOM 1635 N N . GLN A 1 222 ? -11.421 -10.307 36.381 1.00 94.94 222 GLN A N 1
ATOM 1636 C CA . GLN A 1 222 ? -10.126 -10.955 36.149 1.00 94.94 222 GLN A CA 1
ATOM 1637 C C . GLN A 1 222 ? -10.117 -11.816 34.880 1.00 94.94 222 GLN A C 1
ATOM 1639 O O . GLN A 1 222 ? -9.131 -11.808 34.141 1.00 94.94 222 GLN A O 1
ATOM 1644 N N . ALA A 1 223 ? -11.214 -12.518 34.585 1.00 95.12 223 ALA A N 1
ATOM 1645 C CA . ALA A 1 223 ? -11.336 -13.307 33.362 1.00 95.12 223 ALA A CA 1
ATOM 1646 C C . ALA A 1 223 ? -11.327 -12.428 32.096 1.00 95.12 223 ALA A C 1
ATOM 1648 O O . ALA A 1 223 ? -10.692 -12.791 31.106 1.00 95.12 223 ALA A O 1
ATOM 1649 N N . VAL A 1 224 ? -11.948 -11.243 32.139 1.00 94.06 224 VAL A N 1
ATOM 1650 C CA . VAL A 1 224 ? -11.890 -10.257 31.043 1.00 94.06 224 VAL A CA 1
ATOM 1651 C C . VAL A 1 224 ? -10.468 -9.739 30.841 1.00 94.06 224 VAL A C 1
ATOM 1653 O O . VAL A 1 224 ? -9.991 -9.692 29.708 1.00 94.06 224 VAL A O 1
ATOM 1656 N N . LEU A 1 225 ? -9.757 -9.408 31.922 1.00 93.19 225 LEU A N 1
ATOM 1657 C CA . LEU A 1 225 ? -8.359 -8.970 31.844 1.00 93.19 225 LEU A CA 1
ATOM 1658 C C . LEU A 1 225 ? -7.440 -10.068 31.291 1.00 93.19 225 LEU A C 1
ATOM 1660 O O . LEU A 1 225 ? -6.534 -9.779 30.509 1.00 93.19 225 LEU A O 1
ATOM 1664 N N . ALA A 1 226 ? -7.663 -11.325 31.677 1.00 92.00 226 ALA A N 1
ATOM 1665 C CA . ALA A 1 226 ? -6.916 -12.460 31.147 1.00 92.00 226 ALA A CA 1
ATOM 1666 C C . ALA A 1 226 ? -7.178 -12.660 29.645 1.00 92.00 226 ALA A C 1
ATOM 1668 O O . ALA A 1 226 ? -6.221 -12.807 28.883 1.00 92.00 226 ALA A O 1
ATOM 1669 N N . ALA A 1 227 ? -8.442 -12.592 29.213 1.00 90.00 227 ALA A N 1
ATOM 1670 C CA . ALA A 1 227 ? -8.818 -12.688 27.803 1.00 90.00 227 ALA A CA 1
ATOM 1671 C C . ALA A 1 227 ? -8.186 -11.566 26.962 1.00 90.00 227 ALA A C 1
ATOM 1673 O O . ALA A 1 227 ? -7.609 -11.848 25.914 1.00 90.00 227 ALA A O 1
ATOM 1674 N N . ALA A 1 228 ? -8.200 -10.324 27.455 1.00 88.38 228 ALA A N 1
ATOM 1675 C CA . ALA A 1 228 ? -7.565 -9.190 26.783 1.00 88.38 228 ALA A CA 1
ATOM 1676 C C . ALA A 1 228 ? -6.040 -9.365 26.650 1.00 88.38 228 ALA A C 1
ATOM 1678 O O . ALA A 1 228 ? -5.463 -9.111 25.595 1.00 88.38 228 ALA A O 1
ATOM 1679 N N . ARG A 1 229 ? -5.366 -9.863 27.697 1.00 86.06 229 ARG A N 1
ATOM 1680 C CA . ARG A 1 229 ? -3.921 -10.154 27.643 1.00 86.06 229 ARG A CA 1
ATOM 1681 C C . ARG A 1 229 ? -3.585 -11.233 26.617 1.00 86.06 229 ARG A C 1
ATOM 1683 O O . ARG A 1 229 ? -2.581 -11.105 25.921 1.00 86.06 229 ARG A O 1
ATOM 1690 N N . GLU A 1 230 ? -4.396 -12.286 26.534 1.00 83.00 230 GLU A N 1
ATOM 1691 C CA . GLU A 1 230 ? -4.209 -13.347 25.540 1.00 83.00 230 GLU A CA 1
ATOM 1692 C C . GLU A 1 230 ? -4.431 -12.821 24.119 1.00 83.00 230 GLU A C 1
ATOM 1694 O O . GLU A 1 230 ? -3.594 -13.038 23.240 1.00 83.00 230 GLU A O 1
ATOM 1699 N N . ALA A 1 231 ? -5.508 -12.052 23.926 1.00 80.06 231 ALA A N 1
ATOM 1700 C CA . ALA A 1 231 ? -5.839 -11.425 22.653 1.00 80.06 231 ALA A CA 1
ATOM 1701 C C . ALA A 1 231 ? -4.725 -10.495 22.154 1.00 80.06 231 ALA A C 1
ATOM 1703 O O . ALA A 1 231 ? -4.526 -10.401 20.949 1.00 80.06 231 ALA A O 1
ATOM 1704 N N . SER A 1 232 ? -3.952 -9.877 23.054 1.00 77.38 232 SER A N 1
ATOM 1705 C CA . SER A 1 232 ? -2.841 -8.982 22.703 1.00 77.38 232 SER A CA 1
ATOM 1706 C C . SER A 1 232 ? -1.475 -9.672 22.567 1.00 77.38 232 SER A C 1
ATOM 1708 O O . SER A 1 232 ? -0.600 -9.143 21.878 1.00 77.38 232 SER A O 1
ATOM 1710 N N . ARG A 1 233 ? -1.262 -10.862 23.152 1.00 78.00 233 ARG A N 1
ATOM 1711 C CA . ARG A 1 233 ? 0.042 -11.557 23.094 1.00 78.00 233 ARG A CA 1
ATOM 1712 C C . ARG A 1 233 ? 0.351 -12.118 21.704 1.00 78.00 233 ARG A C 1
ATOM 1714 O O . ARG A 1 233 ? 1.384 -11.787 21.126 1.00 78.00 233 ARG A O 1
ATOM 1721 N N . SER A 1 234 ? -0.544 -12.942 21.157 1.00 77.00 234 SER A N 1
ATOM 1722 C CA . SER A 1 234 ? -0.345 -13.603 19.853 1.00 77.00 234 SER A CA 1
ATOM 1723 C C . SER A 1 234 ? -0.139 -12.613 18.681 1.00 77.00 234 SER A C 1
ATOM 1725 O O . SER A 1 234 ? 0.751 -12.837 17.855 1.00 77.00 234 SER A O 1
ATOM 1727 N N . PRO A 1 235 ? -0.856 -11.473 18.620 1.00 82.88 235 PRO A N 1
ATOM 1728 C CA . PRO A 1 235 ? -0.620 -10.414 17.633 1.00 82.88 235 PRO A CA 1
ATOM 1729 C C . PRO A 1 235 ? 0.746 -9.741 17.697 1.00 82.88 235 PRO A C 1
ATOM 1731 O O . PRO A 1 235 ? 1.231 -9.282 16.662 1.00 82.88 235 PRO A O 1
ATOM 1734 N N . GLY A 1 236 ? 1.349 -9.642 18.886 1.00 84.00 236 GLY A N 1
ATOM 1735 C CA . GLY A 1 236 ? 2.642 -8.983 19.072 1.00 84.00 236 GLY A CA 1
ATOM 1736 C C . GLY A 1 236 ? 3.760 -9.710 18.327 1.00 84.00 236 GLY A C 1
ATOM 1737 O O . GLY A 1 236 ? 4.517 -9.089 17.582 1.00 84.00 236 GLY A O 1
ATOM 1738 N N . GLU A 1 237 ? 3.798 -11.037 18.449 1.00 86.25 237 GLU A N 1
ATOM 1739 C CA . GLU A 1 237 ? 4.758 -11.885 17.735 1.00 86.25 237 GLU A CA 1
ATOM 1740 C C . GLU A 1 237 ? 4.557 -11.819 16.219 1.00 86.25 237 GLU A C 1
ATOM 1742 O O . GLU A 1 237 ? 5.514 -11.601 15.478 1.00 86.25 237 GLU A O 1
ATOM 1747 N N . LEU A 1 238 ? 3.307 -11.940 15.756 1.00 90.19 238 LEU A N 1
ATOM 1748 C CA . LEU A 1 238 ? 2.983 -11.859 14.331 1.00 90.19 238 LEU A CA 1
ATOM 1749 C C . LEU A 1 238 ? 3.324 -10.478 13.749 1.00 90.19 238 LEU A C 1
ATOM 1751 O O . LEU A 1 238 ? 3.823 -10.379 12.633 1.00 90.19 238 LEU A O 1
ATOM 1755 N N . THR A 1 239 ? 3.094 -9.405 14.508 1.00 92.00 239 THR A N 1
ATOM 1756 C CA . THR A 1 239 ? 3.449 -8.036 14.109 1.00 92.00 239 THR A CA 1
ATOM 1757 C C . THR A 1 239 ? 4.957 -7.874 13.949 1.00 92.00 239 THR A C 1
ATOM 1759 O O . THR A 1 239 ? 5.407 -7.349 12.930 1.00 92.00 239 THR A O 1
ATOM 1762 N N . ALA A 1 240 ? 5.740 -8.332 14.931 1.00 90.75 240 ALA A N 1
ATOM 1763 C CA . ALA A 1 240 ? 7.197 -8.277 14.868 1.00 90.75 240 ALA A CA 1
ATOM 1764 C C . ALA A 1 240 ? 7.737 -9.084 13.678 1.00 90.75 240 ALA A C 1
ATOM 1766 O O . ALA A 1 240 ? 8.614 -8.611 12.954 1.00 90.75 240 ALA A O 1
ATOM 1767 N N . GLU A 1 241 ? 7.160 -10.260 13.431 1.00 90.56 241 GLU A N 1
ATOM 1768 C CA . GLU A 1 241 ? 7.509 -11.112 12.299 1.00 90.56 241 GLU A CA 1
ATOM 1769 C C . GLU A 1 241 ? 7.203 -10.429 10.953 1.00 90.56 241 GLU A C 1
ATOM 1771 O O . GLU A 1 241 ? 8.073 -10.355 10.086 1.00 90.56 241 GLU A O 1
ATOM 1776 N N . ILE A 1 242 ? 6.010 -9.845 10.791 1.00 92.81 242 ILE A N 1
ATOM 1777 C CA . ILE A 1 242 ? 5.631 -9.097 9.580 1.00 92.81 242 ILE A CA 1
ATOM 1778 C C . ILE A 1 242 ? 6.585 -7.919 9.324 1.00 92.81 242 ILE A C 1
ATOM 1780 O O . ILE A 1 242 ? 7.010 -7.711 8.185 1.00 92.81 242 ILE A O 1
ATOM 1784 N N . LEU A 1 243 ? 6.934 -7.148 10.360 1.00 92.38 243 LEU A N 1
ATOM 1785 C CA . LEU A 1 243 ? 7.839 -5.999 10.235 1.00 92.38 243 LEU A CA 1
ATOM 1786 C C . LEU A 1 243 ? 9.261 -6.430 9.863 1.00 92.38 243 LEU A C 1
ATOM 1788 O O . LEU A 1 243 ? 9.847 -5.874 8.934 1.00 92.38 243 LEU A O 1
ATOM 1792 N N . SER A 1 244 ? 9.793 -7.448 10.543 1.00 91.06 244 SER A N 1
ATOM 1793 C CA . SER A 1 244 ? 11.119 -8.003 10.255 1.00 91.06 244 SER A CA 1
ATOM 1794 C C . SER A 1 244 ? 11.221 -8.507 8.811 1.00 91.06 244 SER A C 1
ATOM 1796 O O . SER A 1 244 ? 12.205 -8.232 8.114 1.00 91.06 244 SER A O 1
ATOM 1798 N N . TRP A 1 245 ? 10.175 -9.168 8.308 1.00 89.00 245 TRP A N 1
ATOM 1799 C CA . TRP A 1 245 ? 10.161 -9.640 6.925 1.00 89.00 245 TRP A CA 1
ATOM 1800 C C . TRP A 1 245 ? 9.938 -8.545 5.897 1.00 89.00 245 TRP A C 1
ATOM 1802 O O . TRP A 1 245 ? 10.543 -8.601 4.828 1.00 89.00 245 TRP A O 1
ATOM 1812 N N . SER A 1 246 ? 9.151 -7.522 6.224 1.00 91.88 246 SER A N 1
ATOM 1813 C CA . SER A 1 246 ? 9.020 -6.345 5.363 1.00 91.88 246 SER A CA 1
ATOM 1814 C C . SER A 1 246 ? 10.378 -5.667 5.161 1.00 91.88 246 SER A C 1
ATOM 1816 O O . SER A 1 246 ? 10.749 -5.383 4.026 1.00 91.88 246 SER A O 1
ATOM 1818 N N . ALA A 1 247 ? 11.166 -5.510 6.231 1.00 89.81 247 ALA A N 1
ATOM 1819 C CA . ALA A 1 247 ? 12.526 -4.977 6.144 1.00 89.81 247 ALA A CA 1
ATOM 1820 C C . ALA A 1 247 ? 13.456 -5.884 5.318 1.00 89.81 247 ALA A C 1
ATOM 1822 O O . ALA A 1 247 ? 14.200 -5.402 4.470 1.00 89.81 247 ALA A O 1
ATOM 1823 N N . THR A 1 248 ? 13.377 -7.206 5.504 1.00 91.06 248 THR A N 1
ATOM 1824 C CA . THR A 1 248 ? 14.191 -8.161 4.729 1.00 91.06 248 THR A CA 1
ATOM 1825 C C . THR A 1 248 ? 13.886 -8.085 3.228 1.00 91.06 248 THR A C 1
ATOM 1827 O O . THR A 1 248 ? 14.804 -8.087 2.413 1.00 91.06 248 THR A O 1
ATOM 1830 N N . LEU A 1 249 ? 12.607 -7.975 2.850 1.00 91.94 249 LEU A N 1
ATOM 1831 C CA . LEU A 1 249 ? 12.199 -7.807 1.451 1.00 91.94 249 LEU A CA 1
ATOM 1832 C C . LEU A 1 249 ? 12.664 -6.469 0.870 1.00 91.94 249 LEU A C 1
ATOM 1834 O O . LEU A 1 249 ? 13.059 -6.425 -0.289 1.00 91.94 249 LEU A O 1
ATOM 1838 N N . GLN A 1 250 ? 12.643 -5.393 1.658 1.00 91.62 250 GLN A N 1
ATOM 1839 C CA . GLN A 1 250 ? 13.154 -4.090 1.225 1.00 91.62 250 GLN A CA 1
ATOM 1840 C C . GLN A 1 250 ? 14.664 -4.121 0.976 1.00 91.62 250 GLN A C 1
ATOM 1842 O O . GLN A 1 250 ? 15.115 -3.575 -0.025 1.00 91.62 250 GLN A O 1
ATOM 1847 N N . VAL A 1 251 ? 15.434 -4.795 1.836 1.00 91.81 251 VAL A N 1
ATOM 1848 C CA . VAL A 1 251 ? 16.881 -4.978 1.633 1.00 91.81 251 VAL A CA 1
ATOM 1849 C C . VAL A 1 251 ? 17.157 -5.774 0.357 1.00 91.81 251 VAL A C 1
ATOM 1851 O O . VAL A 1 251 ? 17.983 -5.353 -0.443 1.00 91.81 251 VAL A O 1
ATOM 1854 N N . PHE A 1 252 ? 16.427 -6.871 0.132 1.00 92.44 252 PHE A N 1
ATOM 1855 C CA . PHE A 1 252 ? 16.535 -7.656 -1.103 1.00 92.44 252 PHE A CA 1
ATOM 1856 C C . PHE A 1 252 ? 16.162 -6.843 -2.355 1.00 92.44 252 PHE A C 1
ATOM 1858 O O . PHE A 1 252 ? 16.838 -6.923 -3.376 1.00 92.44 252 PHE A O 1
ATOM 1865 N N . ALA A 1 253 ? 15.101 -6.033 -2.288 1.00 91.56 253 ALA A N 1
ATOM 1866 C CA . ALA A 1 253 ? 14.714 -5.166 -3.398 1.00 91.56 253 ALA A CA 1
ATOM 1867 C C . ALA A 1 253 ? 15.805 -4.134 -3.713 1.00 91.56 253 ALA A C 1
ATOM 1869 O O . ALA A 1 253 ? 16.164 -3.960 -4.872 1.00 91.56 253 ALA A O 1
ATOM 1870 N N . ALA A 1 254 ? 16.364 -3.498 -2.680 1.00 91.25 254 ALA A N 1
ATOM 1871 C CA . ALA A 1 254 ? 17.428 -2.516 -2.837 1.00 91.25 254 ALA A CA 1
ATOM 1872 C C . ALA A 1 254 ? 18.702 -3.137 -3.430 1.00 91.25 254 ALA A C 1
ATOM 1874 O O . ALA A 1 254 ? 19.282 -2.550 -4.340 1.00 91.25 254 ALA A O 1
ATOM 1875 N N . SER A 1 255 ? 19.110 -4.329 -2.974 1.00 92.25 255 SER A N 1
ATOM 1876 C CA . SER A 1 255 ? 20.292 -5.007 -3.521 1.00 92.25 255 SER A CA 1
ATOM 1877 C C . SER A 1 255 ? 20.092 -5.430 -4.975 1.00 92.25 255 SER A C 1
ATOM 1879 O O . SER A 1 255 ? 21.004 -5.288 -5.787 1.00 92.25 255 SER A O 1
ATOM 1881 N N . PHE A 1 256 ? 18.895 -5.909 -5.328 1.00 92.56 256 PHE A N 1
ATOM 1882 C CA . PHE A 1 256 ? 18.556 -6.235 -6.710 1.00 92.56 256 PHE A CA 1
ATOM 1883 C C . PHE A 1 256 ? 18.556 -4.987 -7.603 1.00 92.56 256 PHE A C 1
ATOM 1885 O O . PHE A 1 256 ? 19.150 -5.000 -8.681 1.00 92.56 256 PHE A O 1
ATOM 1892 N N . ASP A 1 257 ? 17.948 -3.892 -7.148 1.00 92.19 257 ASP A N 1
ATOM 1893 C CA . ASP A 1 257 ? 17.913 -2.632 -7.891 1.00 92.19 257 ASP A CA 1
ATOM 1894 C C . ASP A 1 257 ? 19.308 -2.032 -8.094 1.00 92.19 257 ASP A C 1
ATOM 1896 O O . ASP A 1 257 ? 19.581 -1.493 -9.170 1.00 92.19 257 ASP A O 1
ATOM 1900 N N . GLU A 1 258 ? 20.181 -2.129 -7.088 1.00 93.12 258 GLU A N 1
ATOM 1901 C CA . GLU A 1 258 ? 21.581 -1.707 -7.166 1.00 93.12 258 GLU A CA 1
ATOM 1902 C C . GLU A 1 258 ? 22.361 -2.557 -8.177 1.00 93.12 258 GLU A C 1
ATOM 1904 O O . GLU A 1 258 ? 23.024 -2.005 -9.055 1.00 93.12 258 GLU A O 1
ATOM 1909 N N . ALA A 1 259 ? 22.215 -3.886 -8.128 1.00 93.38 259 ALA A N 1
ATOM 1910 C CA . ALA A 1 259 ? 22.853 -4.796 -9.079 1.00 93.38 259 ALA A CA 1
ATOM 1911 C C . ALA A 1 259 ? 22.373 -4.567 -10.524 1.00 93.38 259 ALA A C 1
ATOM 1913 O O . ALA A 1 259 ? 23.162 -4.650 -11.464 1.00 93.38 259 ALA A O 1
ATOM 1914 N N . MET A 1 260 ? 21.092 -4.238 -10.714 1.00 93.38 260 MET A N 1
ATOM 1915 C CA . MET A 1 260 ? 20.511 -3.980 -12.034 1.00 93.38 260 MET A CA 1
ATOM 1916 C C . MET A 1 260 ? 20.765 -2.564 -12.560 1.00 93.38 260 MET A C 1
ATOM 1918 O O . MET A 1 260 ? 20.596 -2.333 -13.760 1.00 93.38 260 MET A O 1
ATOM 1922 N N . ALA A 1 261 ? 21.169 -1.611 -11.712 1.00 93.19 261 ALA A N 1
ATOM 1923 C CA . ALA A 1 261 ? 21.348 -0.210 -12.097 1.00 93.19 261 ALA A CA 1
ATOM 1924 C C . ALA A 1 261 ? 22.258 -0.006 -13.330 1.00 93.19 261 ALA A C 1
ATOM 1926 O O . ALA A 1 261 ? 21.836 0.729 -14.228 1.00 93.19 261 ALA A O 1
ATOM 1927 N N . PRO A 1 262 ? 23.422 -0.682 -13.463 1.00 93.81 262 PRO A N 1
ATOM 1928 C CA . PRO A 1 262 ? 24.294 -0.547 -14.635 1.00 93.81 262 PRO A CA 1
ATOM 1929 C C . PRO A 1 262 ? 23.687 -1.081 -15.940 1.00 93.81 262 PRO A C 1
ATOM 1931 O O . PRO A 1 262 ? 24.179 -0.770 -17.020 1.00 93.81 262 PRO A O 1
ATOM 1934 N N . HIS A 1 263 ? 22.630 -1.894 -15.859 1.00 93.06 263 HIS A N 1
ATOM 1935 C CA . HIS A 1 263 ? 22.036 -2.596 -16.999 1.00 93.06 263 HIS A CA 1
ATOM 1936 C C . HIS A 1 263 ? 20.670 -2.037 -17.421 1.00 93.06 263 HIS A C 1
ATOM 1938 O O . HIS A 1 263 ? 20.054 -2.555 -18.351 1.00 93.06 263 HIS A O 1
ATOM 1944 N N . ARG A 1 264 ? 20.179 -0.974 -16.768 1.00 91.25 264 ARG A N 1
ATOM 1945 C CA . ARG A 1 264 ? 18.850 -0.399 -17.047 1.00 91.25 264 ARG A CA 1
ATOM 1946 C C . ARG A 1 264 ? 18.700 0.105 -18.477 1.00 91.25 264 ARG A C 1
ATOM 1948 O O . ARG A 1 264 ? 17.673 -0.145 -19.098 1.00 91.25 264 ARG A O 1
ATOM 1955 N N . GLU A 1 265 ? 19.713 0.797 -18.991 1.00 90.56 265 GLU A N 1
ATOM 1956 C CA . GLU A 1 265 ? 19.690 1.353 -20.347 1.00 90.56 265 GLU A CA 1
ATOM 1957 C C . GLU A 1 265 ? 19.667 0.246 -21.405 1.00 90.56 265 GLU A C 1
ATOM 1959 O O . GLU A 1 265 ? 18.831 0.280 -22.302 1.00 90.56 265 GLU A O 1
ATOM 1964 N N . LEU A 1 266 ? 20.499 -0.790 -21.241 1.00 90.25 266 LEU A N 1
ATOM 1965 C CA . LEU A 1 266 ? 20.492 -1.971 -22.109 1.00 90.25 266 LEU A CA 1
ATOM 1966 C C . LEU A 1 266 ? 19.099 -2.609 -22.171 1.00 90.25 266 LEU A C 1
ATOM 1968 O O . LEU A 1 266 ? 18.582 -2.873 -23.254 1.00 90.25 266 LEU A O 1
ATOM 1972 N N . LEU A 1 267 ? 18.480 -2.846 -21.011 1.00 90.50 267 LEU A N 1
ATOM 1973 C CA . LEU A 1 267 ? 17.149 -3.448 -20.949 1.00 90.50 267 LEU A CA 1
ATOM 1974 C C . LEU A 1 267 ? 16.101 -2.565 -21.627 1.00 90.50 267 LEU A C 1
ATOM 1976 O O . LEU A 1 267 ? 15.297 -3.075 -22.404 1.00 90.50 267 LEU A O 1
ATOM 1980 N N . ALA A 1 268 ? 16.148 -1.250 -21.400 1.00 89.88 268 ALA A N 1
ATOM 1981 C CA . ALA A 1 268 ? 15.239 -0.302 -22.034 1.00 89.88 268 ALA A CA 1
ATOM 1982 C C . ALA A 1 268 ? 15.388 -0.287 -23.566 1.00 89.88 268 ALA A C 1
ATOM 1984 O O . ALA A 1 268 ? 14.378 -0.359 -24.268 1.00 89.88 268 ALA A O 1
ATOM 1985 N N . THR A 1 269 ? 16.620 -0.266 -24.088 1.00 89.88 269 THR A N 1
ATOM 1986 C CA . THR A 1 269 ? 16.902 -0.302 -25.536 1.00 89.88 269 THR A CA 1
ATOM 1987 C C . THR A 1 269 ? 16.361 -1.571 -26.195 1.00 89.88 269 THR A C 1
ATOM 1989 O O . THR A 1 269 ? 15.852 -1.517 -27.313 1.00 89.88 269 THR A O 1
ATOM 1992 N N . HIS A 1 270 ? 16.400 -2.704 -25.488 1.00 88.12 270 HIS A N 1
ATOM 1993 C CA . HIS A 1 270 ? 15.880 -3.989 -25.969 1.00 88.12 270 HIS A CA 1
ATOM 1994 C C . HIS A 1 270 ? 14.410 -4.251 -25.584 1.00 88.12 270 HIS A C 1
ATOM 1996 O O . HIS A 1 270 ? 13.904 -5.354 -25.789 1.00 88.12 270 HIS A O 1
ATOM 2002 N N . GLY A 1 271 ? 13.698 -3.255 -25.038 1.00 87.88 271 GLY A N 1
ATOM 2003 C CA . GLY A 1 271 ? 12.275 -3.356 -24.684 1.00 87.88 271 GLY A CA 1
ATOM 2004 C C . GLY A 1 271 ? 11.964 -4.281 -23.499 1.00 87.88 271 GLY A C 1
ATOM 2005 O O . GLY A 1 271 ? 10.819 -4.702 -23.327 1.00 87.88 271 GLY A O 1
ATOM 2006 N N . ALA A 1 272 ? 12.962 -4.615 -22.680 1.00 87.31 272 ALA A N 1
ATOM 2007 C CA . ALA A 1 272 ? 12.815 -5.441 -21.491 1.00 87.31 272 ALA A CA 1
ATOM 2008 C C . ALA A 1 272 ? 12.520 -4.578 -20.254 1.00 87.31 272 ALA A C 1
ATOM 2010 O O . ALA A 1 272 ? 13.249 -3.643 -19.927 1.00 87.31 272 ALA A O 1
ATOM 2011 N N . VAL A 1 273 ? 11.451 -4.919 -19.532 1.00 86.69 273 VAL A N 1
ATOM 2012 C CA . VAL A 1 273 ? 11.057 -4.232 -18.293 1.00 86.69 273 VAL A CA 1
ATOM 2013 C C . VAL A 1 273 ? 11.611 -4.986 -17.088 1.00 86.69 273 VAL A C 1
ATOM 2015 O O . VAL A 1 273 ? 11.509 -6.211 -17.013 1.00 86.69 273 VAL A O 1
ATOM 2018 N N . LEU A 1 274 ? 12.171 -4.250 -16.126 1.00 85.69 274 LEU A N 1
ATOM 2019 C CA . LEU A 1 274 ? 12.599 -4.816 -14.850 1.00 85.69 274 LEU A CA 1
ATOM 2020 C C . LEU A 1 274 ? 11.390 -5.352 -14.065 1.00 85.69 274 LEU A C 1
ATOM 2022 O O . LEU A 1 274 ? 10.421 -4.614 -13.869 1.00 85.69 274 LEU A O 1
ATOM 2026 N N . PRO A 1 275 ? 11.421 -6.611 -13.599 1.00 83.88 275 PRO A N 1
ATOM 2027 C CA . PRO A 1 275 ? 10.326 -7.155 -12.814 1.00 83.88 275 PRO A CA 1
ATOM 2028 C C . PRO A 1 275 ? 10.289 -6.534 -11.414 1.00 83.88 275 PRO A C 1
ATOM 2030 O O . PRO A 1 275 ? 11.310 -6.416 -10.740 1.00 83.88 275 PRO A O 1
ATOM 2033 N N . ASP A 1 276 ? 9.086 -6.203 -10.946 1.00 85.50 276 ASP A N 1
ATOM 2034 C CA . ASP A 1 276 ? 8.843 -5.862 -9.543 1.00 85.50 276 ASP A CA 1
ATOM 2035 C C . ASP A 1 276 ? 8.861 -7.138 -8.693 1.00 85.50 276 ASP A C 1
ATOM 2037 O O . ASP A 1 276 ? 7.940 -7.959 -8.741 1.00 85.50 276 ASP A O 1
ATOM 2041 N N . MET A 1 277 ? 9.925 -7.305 -7.911 1.00 82.94 277 MET A N 1
ATOM 2042 C CA . MET A 1 277 ? 10.171 -8.536 -7.162 1.00 82.94 277 MET A CA 1
ATOM 2043 C C . MET A 1 277 ? 9.462 -8.580 -5.802 1.00 82.94 277 MET A C 1
ATOM 2045 O O . MET A 1 277 ? 9.297 -9.664 -5.239 1.00 82.94 277 MET A O 1
ATOM 2049 N N . THR A 1 278 ? 9.053 -7.437 -5.234 1.00 88.44 278 THR A N 1
ATOM 2050 C CA . THR A 1 278 ? 8.671 -7.374 -3.808 1.00 88.44 278 THR A CA 1
ATOM 2051 C C . THR A 1 278 ? 7.402 -6.594 -3.500 1.00 88.44 278 THR A C 1
ATOM 2053 O O . THR A 1 278 ? 6.774 -6.880 -2.474 1.00 88.44 278 THR A O 1
ATOM 2056 N N . SER A 1 279 ? 6.949 -5.665 -4.350 1.00 87.56 279 SER A N 1
ATOM 2057 C CA . SER A 1 279 ? 5.869 -4.750 -3.950 1.00 87.56 279 SER A CA 1
ATOM 2058 C C . SER A 1 279 ? 4.553 -5.480 -3.685 1.00 87.56 279 SER A C 1
ATOM 2060 O O . SER A 1 279 ? 3.811 -5.108 -2.776 1.00 87.56 279 SER A O 1
ATOM 2062 N N . GLY A 1 280 ? 4.264 -6.559 -4.420 1.00 88.75 280 GLY A N 1
ATOM 2063 C CA . GLY A 1 280 ? 3.100 -7.413 -4.152 1.00 88.75 280 GLY A CA 1
ATOM 2064 C C . GLY A 1 280 ? 3.120 -8.033 -2.749 1.00 88.75 280 GLY A C 1
ATOM 2065 O O . GLY A 1 280 ? 2.123 -7.963 -2.024 1.00 88.75 280 GLY A O 1
ATOM 2066 N N . ALA A 1 281 ? 4.268 -8.576 -2.337 1.00 89.44 281 ALA A N 1
ATOM 2067 C CA . ALA A 1 281 ? 4.448 -9.157 -1.011 1.00 89.44 281 ALA A CA 1
ATOM 2068 C C . ALA A 1 281 ? 4.385 -8.082 0.086 1.00 89.44 281 ALA A C 1
ATOM 2070 O O . ALA A 1 281 ? 3.679 -8.266 1.076 1.00 89.44 281 ALA A O 1
ATOM 2071 N N . LEU A 1 282 ? 5.032 -6.929 -0.120 1.00 91.00 282 LEU A N 1
ATOM 2072 C CA . LEU A 1 282 ? 5.003 -5.800 0.817 1.00 91.00 282 LEU A CA 1
ATOM 2073 C C . LEU A 1 282 ? 3.586 -5.248 1.019 1.00 91.00 282 LEU A C 1
ATOM 2075 O O . LEU A 1 282 ? 3.167 -5.032 2.156 1.00 91.00 282 LEU A O 1
ATOM 2079 N N . ARG A 1 283 ? 2.802 -5.080 -0.056 1.00 92.56 283 ARG A N 1
ATOM 2080 C CA . ARG A 1 283 ? 1.384 -4.685 0.046 1.00 92.56 283 ARG A CA 1
ATOM 2081 C C . ARG A 1 283 ? 0.585 -5.682 0.882 1.00 92.56 283 ARG A C 1
ATOM 2083 O O . ARG A 1 283 ? -0.200 -5.276 1.737 1.00 92.56 283 ARG A O 1
ATOM 2090 N N . SER A 1 284 ? 0.803 -6.976 0.661 1.00 93.44 284 SER A N 1
ATOM 2091 C CA . SER A 1 284 ? 0.131 -8.037 1.410 1.00 93.44 284 SER A CA 1
ATOM 2092 C C . SER A 1 284 ? 0.509 -8.027 2.898 1.00 93.44 284 SER A C 1
ATOM 2094 O O . SER A 1 284 ? -0.378 -8.039 3.750 1.00 93.44 284 SER A O 1
ATOM 2096 N N . LEU A 1 285 ? 1.800 -7.920 3.221 1.00 93.62 285 LEU A N 1
ATOM 2097 C CA . LEU A 1 285 ? 2.298 -7.824 4.598 1.00 93.62 285 LEU A CA 1
ATOM 2098 C C . LEU A 1 285 ? 1.745 -6.589 5.323 1.00 93.62 285 LEU A C 1
ATOM 2100 O O . LEU A 1 285 ? 1.272 -6.697 6.454 1.00 93.62 285 LEU A O 1
ATOM 2104 N N . ASN A 1 286 ? 1.709 -5.435 4.655 1.00 91.50 286 ASN A N 1
ATOM 2105 C CA . ASN A 1 286 ? 1.123 -4.215 5.211 1.00 91.50 286 ASN A CA 1
ATOM 2106 C C . ASN A 1 286 ? -0.384 -4.354 5.467 1.00 91.50 286 ASN A C 1
ATOM 2108 O O . ASN A 1 286 ? -0.877 -3.897 6.500 1.00 91.50 286 ASN A O 1
ATOM 2112 N N . ALA A 1 287 ? -1.118 -5.027 4.577 1.00 93.06 287 ALA A N 1
ATOM 2113 C CA . ALA A 1 287 ? -2.531 -5.323 4.794 1.00 93.06 287 ALA A CA 1
ATOM 2114 C C . ALA A 1 287 ? -2.742 -6.259 5.999 1.00 93.06 287 ALA A C 1
ATOM 2116 O O . ALA A 1 287 ? -3.627 -6.008 6.822 1.00 93.06 287 ALA A O 1
ATOM 2117 N N . MET A 1 288 ? -1.905 -7.295 6.152 1.00 95.06 288 MET A N 1
ATOM 2118 C CA . MET A 1 288 ? -1.928 -8.174 7.328 1.00 95.06 288 MET A CA 1
ATOM 2119 C C . MET A 1 288 ? -1.655 -7.385 8.611 1.00 95.06 288 MET A C 1
ATOM 2121 O O . MET A 1 288 ? -2.414 -7.503 9.572 1.00 95.06 288 MET A O 1
ATOM 2125 N N . LEU A 1 289 ? -0.629 -6.529 8.615 1.00 94.31 289 LEU A N 1
ATOM 2126 C CA . LEU A 1 289 ? -0.284 -5.671 9.749 1.00 94.31 289 LEU A CA 1
ATOM 2127 C C . LEU A 1 289 ? -1.441 -4.743 10.135 1.00 94.31 289 LEU A C 1
ATOM 2129 O O . LEU A 1 289 ? -1.792 -4.643 11.313 1.00 94.31 289 LEU A O 1
ATOM 2133 N N . GLY A 1 290 ? -2.048 -4.080 9.147 1.00 93.38 290 GLY A N 1
ATOM 2134 C CA . GLY A 1 290 ? -3.201 -3.207 9.352 1.00 93.38 290 GLY A CA 1
ATOM 2135 C C . GLY A 1 290 ? -4.385 -3.956 9.961 1.00 93.38 290 GLY A C 1
ATOM 2136 O O . GLY A 1 290 ? -4.982 -3.487 10.931 1.00 93.38 290 GLY A O 1
ATOM 2137 N N . TYR A 1 291 ? -4.680 -5.157 9.458 1.00 94.44 291 TYR A N 1
ATOM 2138 C CA . TYR A 1 291 ? -5.737 -6.001 10.011 1.00 94.44 291 TYR A CA 1
ATOM 2139 C C . TYR A 1 291 ? -5.439 -6.427 11.457 1.00 94.44 291 TYR A C 1
ATOM 2141 O O . TYR A 1 291 ? -6.317 -6.313 12.313 1.00 94.44 291 TYR A O 1
ATOM 2149 N N . VAL A 1 292 ? -4.217 -6.892 11.746 1.00 92.75 292 VAL A N 1
ATOM 2150 C CA . VAL A 1 292 ? -3.811 -7.336 13.090 1.00 92.75 292 VAL A CA 1
ATOM 2151 C C . VAL A 1 292 ? -3.959 -6.195 14.097 1.00 92.75 292 VAL A C 1
ATOM 2153 O O . VAL A 1 292 ? -4.641 -6.369 15.107 1.00 92.75 292 VAL A O 1
ATOM 2156 N N . LYS A 1 293 ? -3.424 -5.007 13.781 1.00 91.38 293 LYS A N 1
ATOM 2157 C CA . LYS A 1 293 ? -3.571 -3.799 14.611 1.00 91.38 293 LYS A CA 1
ATOM 2158 C C . LYS A 1 293 ? -5.036 -3.418 14.814 1.00 91.38 293 LYS A C 1
ATOM 2160 O O . LYS A 1 293 ? -5.456 -3.145 15.935 1.00 91.38 293 LYS A O 1
ATOM 2165 N N . GLY A 1 294 ? -5.826 -3.438 13.740 1.00 91.06 294 GLY A N 1
ATOM 2166 C CA . GLY A 1 294 ? -7.251 -3.128 13.804 1.00 91.06 294 GLY A CA 1
ATOM 2167 C C . GLY A 1 294 ? -8.033 -4.103 14.685 1.00 91.06 294 GLY A C 1
ATOM 2168 O O . GLY A 1 294 ? -8.932 -3.680 15.407 1.00 91.06 294 GLY A O 1
ATOM 2169 N N . ARG A 1 295 ? -7.702 -5.400 14.658 1.00 90.75 295 ARG A N 1
ATOM 2170 C CA . ARG A 1 295 ? -8.343 -6.400 15.520 1.00 90.75 295 ARG A CA 1
ATOM 2171 C C . ARG A 1 295 ? -7.965 -6.221 16.988 1.00 90.75 295 ARG A C 1
ATOM 2173 O O . ARG A 1 295 ? -8.870 -6.234 17.814 1.00 90.75 295 ARG A O 1
ATOM 2180 N N . VAL A 1 296 ? -6.687 -5.990 17.299 1.00 90.31 296 VAL A N 1
ATOM 2181 C CA . VAL A 1 296 ? -6.244 -5.699 18.677 1.00 90.31 296 VAL A CA 1
ATOM 2182 C C . VAL A 1 296 ? -6.995 -4.491 19.231 1.00 90.31 296 VAL A C 1
ATOM 2184 O O . VAL A 1 296 ? -7.620 -4.593 20.278 1.00 90.31 296 VAL A O 1
ATOM 2187 N N . ALA A 1 297 ? -7.069 -3.393 18.471 1.00 90.12 297 ALA A N 1
ATOM 2188 C CA . ALA A 1 297 ? -7.807 -2.204 18.894 1.00 90.12 297 ALA A CA 1
ATOM 2189 C C . ALA A 1 297 ? -9.303 -2.481 19.154 1.00 90.12 297 ALA A C 1
ATOM 2191 O O . ALA A 1 297 ? -9.872 -1.952 20.108 1.00 90.12 297 ALA A O 1
ATOM 2192 N N . ARG A 1 298 ? -9.953 -3.326 18.335 1.00 90.62 298 ARG A N 1
ATOM 2193 C CA . ARG A 1 298 ? -11.345 -3.753 18.576 1.00 90.62 298 ARG A CA 1
ATOM 2194 C C . ARG A 1 298 ? -11.474 -4.620 19.829 1.00 90.62 298 ARG A C 1
ATOM 2196 O O . ARG A 1 298 ? -12.440 -4.448 20.573 1.00 90.62 298 ARG A O 1
ATOM 2203 N N . SER A 1 299 ? -10.527 -5.527 20.060 1.00 90.19 299 SER A N 1
ATOM 2204 C CA . SER A 1 299 ? -10.490 -6.374 21.257 1.00 90.19 299 SER A CA 1
ATOM 2205 C C . SER A 1 299 ? -10.333 -5.532 22.520 1.00 90.19 299 SER A C 1
ATOM 2207 O O . SER A 1 299 ? -11.165 -5.616 23.420 1.00 90.19 299 SER A O 1
ATOM 2209 N N . ASP A 1 300 ? -9.358 -4.621 22.536 1.00 90.75 300 ASP A N 1
ATOM 2210 C CA . ASP A 1 300 ? -9.104 -3.705 23.649 1.00 90.75 300 ASP A CA 1
ATOM 2211 C C . ASP A 1 300 ? -10.308 -2.795 23.928 1.00 90.75 300 ASP A C 1
ATOM 2213 O O . ASP A 1 300 ? -10.692 -2.593 25.084 1.00 90.75 300 ASP A O 1
ATOM 2217 N N . ALA A 1 301 ? -10.954 -2.274 22.878 1.00 90.88 301 ALA A N 1
ATOM 2218 C CA . ALA A 1 301 ? -12.185 -1.498 23.014 1.00 90.88 301 ALA A CA 1
ATOM 2219 C C . ALA A 1 301 ? -13.329 -2.334 23.612 1.00 90.88 301 ALA A C 1
ATOM 2221 O O . ALA A 1 301 ? -14.062 -1.848 24.476 1.00 90.88 301 ALA A O 1
ATOM 2222 N N . THR A 1 302 ? -13.457 -3.599 23.201 1.00 92.69 302 THR A N 1
ATOM 2223 C CA . THR A 1 302 ? -14.471 -4.529 23.722 1.00 92.69 302 THR A CA 1
ATOM 2224 C C . THR A 1 302 ? -14.215 -4.859 25.191 1.00 92.69 302 THR A C 1
ATOM 2226 O O . THR A 1 302 ? -15.128 -4.756 26.011 1.00 92.69 302 THR A O 1
ATOM 2229 N N . ALA A 1 303 ? -12.970 -5.177 25.553 1.00 93.56 303 ALA A N 1
ATOM 2230 C CA . ALA A 1 303 ? -12.568 -5.429 26.930 1.00 93.56 303 ALA A CA 1
ATOM 2231 C C . ALA A 1 303 ? -12.800 -4.194 27.813 1.00 93.56 303 ALA A C 1
ATOM 2233 O O . ALA A 1 303 ? -13.398 -4.304 28.882 1.00 93.56 303 ALA A O 1
ATOM 2234 N N . SER A 1 304 ? -12.417 -3.004 27.342 1.00 94.38 304 SER A N 1
ATOM 2235 C CA . SER A 1 304 ? -12.621 -1.739 28.061 1.00 94.38 304 SER A CA 1
ATOM 2236 C C . SER A 1 304 ? -14.104 -1.442 28.293 1.00 94.38 304 SER A C 1
ATOM 2238 O O . SER A 1 304 ? -14.500 -1.072 29.400 1.00 94.38 304 SER A O 1
ATOM 2240 N N . ALA A 1 305 ? -14.942 -1.642 27.271 1.00 92.44 305 ALA A N 1
ATOM 2241 C CA . ALA A 1 305 ? -16.388 -1.475 27.386 1.00 92.44 305 ALA A CA 1
ATOM 2242 C C . ALA A 1 305 ? -16.994 -2.465 28.393 1.00 92.44 305 ALA A C 1
ATOM 2244 O O . ALA A 1 305 ? -17.822 -2.077 29.220 1.00 92.44 305 ALA A O 1
ATOM 2245 N N . LEU A 1 306 ? -16.550 -3.725 28.370 1.00 94.31 306 LEU A N 1
ATOM 2246 C CA . LEU A 1 306 ? -17.016 -4.753 29.294 1.00 94.31 306 LEU A CA 1
ATOM 2247 C C . LEU A 1 306 ? -16.582 -4.477 30.741 1.00 94.31 306 LEU A C 1
ATOM 2249 O O . LEU A 1 306 ? -17.408 -4.578 31.646 1.00 94.31 306 LEU A O 1
ATOM 2253 N N . LEU A 1 307 ? -15.335 -4.054 30.967 1.00 95.50 307 LEU A N 1
ATOM 2254 C CA . LEU A 1 307 ? -14.845 -3.621 32.281 1.00 95.50 307 LEU A CA 1
ATOM 2255 C C . LEU A 1 307 ? -15.630 -2.410 32.804 1.00 95.50 307 LEU A C 1
ATOM 2257 O O . LEU A 1 307 ? -16.020 -2.376 33.971 1.00 95.50 307 LEU A O 1
ATOM 2261 N N . GLY A 1 308 ? -15.940 -1.446 31.931 1.00 93.50 308 GLY A N 1
ATOM 2262 C CA . GLY A 1 308 ? -16.822 -0.326 32.259 1.00 93.50 308 GLY A CA 1
ATOM 2263 C C . GLY A 1 308 ? -18.225 -0.789 32.667 1.00 93.50 308 GLY A C 1
ATOM 2264 O O . GLY A 1 308 ? -18.758 -0.342 33.684 1.00 93.50 308 GLY A O 1
ATOM 2265 N N . GLY A 1 309 ? -18.803 -1.737 31.925 1.00 92.12 309 GLY A N 1
ATOM 2266 C CA . GLY A 1 309 ? -20.085 -2.365 32.254 1.00 92.12 309 GLY A CA 1
ATOM 2267 C C . GLY A 1 309 ? -20.062 -3.108 33.593 1.00 92.12 309 GLY A C 1
ATOM 2268 O O . GLY A 1 309 ? -20.976 -2.942 34.402 1.00 92.12 309 GLY A O 1
ATOM 2269 N N . ILE A 1 310 ? -18.993 -3.858 33.872 1.00 93.75 310 ILE A N 1
ATOM 2270 C CA . ILE A 1 310 ? -18.761 -4.539 35.153 1.00 93.75 310 ILE A CA 1
ATOM 2271 C C . ILE A 1 310 ? -18.692 -3.526 36.300 1.00 93.75 310 ILE A C 1
ATOM 2273 O O . ILE A 1 310 ? -19.375 -3.695 37.312 1.00 93.75 310 ILE A O 1
ATOM 2277 N N . ALA A 1 311 ? -17.946 -2.432 36.138 1.00 93.12 311 ALA A N 1
ATOM 2278 C CA . ALA A 1 311 ? -17.860 -1.382 37.148 1.00 93.12 311 ALA A CA 1
ATOM 2279 C C . ALA A 1 311 ? -19.233 -0.744 37.433 1.00 93.12 311 ALA A C 1
ATOM 2281 O O . ALA A 1 311 ? -19.595 -0.534 38.595 1.00 93.12 311 ALA A O 1
ATOM 2282 N N . LEU A 1 312 ? -20.032 -0.486 36.391 1.00 90.38 312 LEU A N 1
ATOM 2283 C CA . LEU A 1 312 ? -21.400 0.023 36.531 1.00 90.38 312 LEU A CA 1
ATOM 2284 C C . LEU A 1 312 ? -22.320 -0.986 37.227 1.00 90.38 312 LEU A C 1
ATOM 2286 O O . LEU A 1 312 ? -23.089 -0.602 38.112 1.00 90.38 312 LEU A O 1
ATOM 2290 N N . ARG A 1 313 ? -22.220 -2.272 36.879 1.00 90.44 313 ARG A N 1
ATOM 2291 C CA . ARG A 1 313 ? -22.983 -3.353 37.513 1.00 90.44 313 ARG A CA 1
ATOM 2292 C C . ARG A 1 313 ? -22.627 -3.492 38.990 1.00 90.44 313 ARG A C 1
ATOM 2294 O O . ARG A 1 313 ? -23.537 -3.549 39.814 1.00 90.44 313 ARG A O 1
ATOM 2301 N N . ARG A 1 314 ? -21.337 -3.452 39.339 1.00 91.56 314 ARG A N 1
ATOM 2302 C CA . ARG A 1 314 ? -20.849 -3.449 40.727 1.00 91.56 314 ARG A CA 1
ATOM 2303 C C . ARG A 1 314 ? -21.436 -2.276 41.510 1.00 91.56 314 ARG A C 1
ATOM 2305 O O . ARG A 1 314 ? -21.941 -2.462 42.612 1.00 91.56 314 ARG A O 1
ATOM 2312 N N . GLN A 1 315 ? -21.433 -1.073 40.935 1.00 89.00 315 GLN A N 1
ATOM 2313 C CA . GLN A 1 315 ? -22.073 0.082 41.568 1.00 89.00 315 GLN A CA 1
ATOM 2314 C C . GLN A 1 315 ? -23.586 -0.108 41.731 1.00 89.00 315 GLN A C 1
ATOM 2316 O O . GLN A 1 315 ? -24.120 0.226 42.781 1.00 89.00 315 GLN A O 1
ATOM 2321 N N . ALA A 1 316 ? -24.282 -0.638 40.722 1.00 87.56 316 ALA A N 1
ATOM 2322 C CA . ALA A 1 316 ? -25.719 -0.893 40.801 1.00 87.56 316 ALA A CA 1
ATOM 2323 C C . ALA A 1 316 ? -26.062 -1.922 41.890 1.00 87.56 316 ALA A C 1
ATOM 2325 O O . ALA A 1 316 ? -26.998 -1.705 42.650 1.00 87.56 316 ALA A O 1
ATOM 2326 N N . LEU A 1 317 ? -25.275 -2.995 42.010 1.00 89.00 317 LEU A N 1
ATOM 2327 C CA . LEU A 1 317 ? -25.404 -3.988 43.079 1.00 89.00 317 LEU A CA 1
ATOM 2328 C C . LEU A 1 317 ? -25.226 -3.364 44.466 1.00 89.00 317 LEU A C 1
ATOM 2330 O O . LEU A 1 317 ? -26.045 -3.616 45.342 1.00 89.00 317 LEU A O 1
ATOM 2334 N N . ARG A 1 318 ? -24.225 -2.490 44.644 1.00 88.56 318 ARG A N 1
ATOM 2335 C CA . ARG A 1 318 ? -24.044 -1.745 45.902 1.00 88.56 318 ARG A CA 1
ATOM 2336 C C . ARG A 1 318 ? -25.248 -0.863 46.215 1.00 88.56 318 AR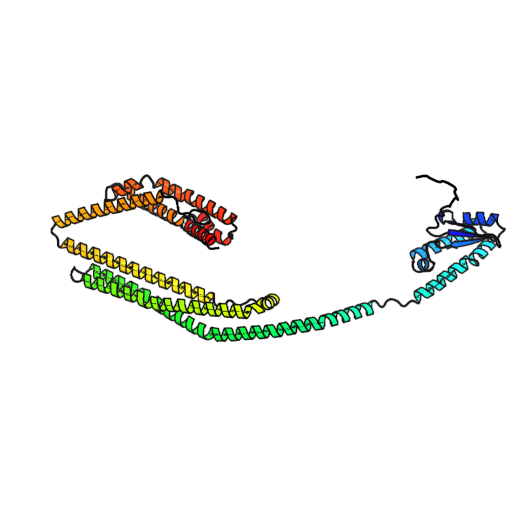G A C 1
ATOM 2338 O O . ARG A 1 318 ? -25.719 -0.880 47.339 1.00 88.56 318 ARG A O 1
ATOM 2345 N N . VAL A 1 319 ? -25.770 -0.135 45.225 1.00 87.75 319 VAL A N 1
ATOM 2346 C CA . VAL A 1 319 ? -26.955 0.727 45.393 1.00 87.75 319 VAL A CA 1
ATOM 2347 C C . VAL A 1 319 ? -28.199 -0.089 45.757 1.00 87.75 319 VAL A C 1
ATOM 2349 O O . VAL A 1 319 ? -28.981 0.351 46.590 1.00 87.75 319 VAL A O 1
ATOM 2352 N N . LEU A 1 320 ? -28.374 -1.288 45.191 1.00 85.75 320 LEU A N 1
ATOM 2353 C CA . LEU A 1 320 ? -29.483 -2.188 45.539 1.00 85.75 320 LEU A CA 1
ATOM 2354 C C . LEU A 1 320 ? -29.426 -2.688 46.991 1.00 85.75 320 LEU A C 1
ATOM 2356 O O . LEU A 1 320 ? -30.464 -3.044 47.537 1.00 85.75 320 LEU A O 1
ATOM 2360 N N . GLN A 1 321 ? -28.244 -2.703 47.610 1.00 87.38 321 GLN A N 1
ATOM 2361 C CA . GLN A 1 321 ? -28.065 -3.053 49.022 1.00 87.38 321 GLN A CA 1
ATOM 2362 C C . GLN A 1 321 ? -28.309 -1.865 49.974 1.00 87.38 321 GLN A C 1
ATOM 2364 O O . GLN A 1 321 ? -28.304 -2.058 51.187 1.00 87.38 321 GLN A O 1
ATOM 2369 N N . MET A 1 322 ? -28.508 -0.647 49.454 1.00 89.25 322 MET A N 1
ATOM 2370 C CA . MET A 1 322 ? -28.752 0.556 50.261 1.00 89.25 322 MET A CA 1
ATOM 2371 C C . MET A 1 322 ? -30.241 0.741 50.585 1.00 89.25 322 MET A C 1
ATOM 2373 O O . MET A 1 322 ? -31.129 0.254 49.874 1.00 89.25 322 MET A O 1
ATOM 2377 N N . ASP A 1 323 ? -30.523 1.518 51.631 1.00 90.69 323 ASP A N 1
ATOM 2378 C CA . ASP A 1 323 ? -31.876 1.961 51.958 1.00 90.69 323 ASP A CA 1
ATOM 2379 C C . ASP A 1 323 ? -32.473 2.873 50.866 1.00 90.69 323 ASP A C 1
ATOM 2381 O O . ASP A 1 323 ? -31.789 3.357 49.961 1.00 90.69 323 ASP A O 1
ATOM 2385 N N . GLU A 1 324 ? -33.789 3.074 50.914 1.00 85.81 324 GLU A N 1
ATOM 2386 C CA . GLU A 1 324 ? -34.534 3.819 49.891 1.00 85.81 324 GLU A CA 1
ATOM 2387 C C . GLU A 1 324 ? -34.103 5.289 49.774 1.00 85.81 324 GLU A C 1
ATOM 2389 O O . GLU A 1 324 ? -33.902 5.773 48.659 1.00 85.81 324 GLU A O 1
ATOM 2394 N N . GLY A 1 325 ? -33.841 5.964 50.898 1.00 86.00 325 GLY A N 1
ATOM 2395 C CA . GLY A 1 325 ? -33.388 7.357 50.899 1.00 86.00 325 GLY A CA 1
ATOM 2396 C C . GLY A 1 325 ? -31.996 7.514 50.284 1.00 86.00 325 GLY A C 1
ATOM 2397 O O . GLY A 1 325 ? -31.759 8.414 49.473 1.00 86.00 325 GLY A O 1
ATOM 2398 N N . ALA A 1 326 ? -31.077 6.596 50.590 1.00 84.88 326 ALA A N 1
ATOM 2399 C CA . ALA A 1 326 ? -29.767 6.553 49.947 1.00 84.88 326 ALA A CA 1
ATOM 2400 C C . ALA A 1 326 ? -29.864 6.272 48.434 1.00 84.88 326 ALA A C 1
ATOM 2402 O O . ALA A 1 326 ? -29.138 6.887 47.644 1.00 84.88 326 ALA A O 1
ATOM 2403 N N . ARG A 1 327 ? -30.783 5.396 48.000 1.00 83.81 327 ARG A N 1
ATOM 2404 C CA . ARG A 1 327 ? -31.028 5.115 46.573 1.00 83.81 327 ARG A CA 1
ATOM 2405 C C . ARG A 1 327 ? -31.520 6.352 45.817 1.00 83.81 327 ARG A C 1
ATOM 2407 O O . ARG A 1 327 ? -30.987 6.654 44.744 1.00 83.81 327 ARG A O 1
ATOM 2414 N N . GLU A 1 328 ? -32.469 7.100 46.377 1.00 84.88 328 GLU A N 1
ATOM 2415 C CA . GLU A 1 328 ? -32.964 8.355 45.792 1.00 84.88 328 GLU A CA 1
ATOM 2416 C C . GLU A 1 328 ? -31.874 9.432 45.719 1.00 84.88 328 GLU A C 1
ATOM 2418 O O . GLU A 1 328 ? -31.695 10.075 44.678 1.00 84.88 328 GLU A O 1
ATOM 2423 N N . ALA A 1 329 ? -31.074 9.583 46.780 1.00 84.88 329 ALA A N 1
ATOM 2424 C CA . ALA A 1 329 ? -29.963 10.532 46.806 1.00 84.88 329 ALA A CA 1
ATOM 2425 C C . ALA A 1 329 ? -28.922 10.233 45.709 1.00 84.88 329 ALA A C 1
ATOM 2427 O O . ALA A 1 329 ? -28.457 11.149 45.019 1.00 84.88 329 ALA A O 1
ATOM 2428 N N . VAL A 1 330 ? -28.592 8.953 45.492 1.00 84.75 330 VAL A N 1
ATOM 2429 C CA . VAL A 1 330 ? -27.691 8.519 44.411 1.00 84.75 330 VAL A CA 1
ATOM 2430 C C . VAL A 1 330 ? -28.305 8.783 43.032 1.00 84.75 330 VAL A C 1
ATOM 2432 O O . VAL A 1 330 ? -27.599 9.265 42.141 1.00 84.75 330 VAL A O 1
ATOM 2435 N N . ALA A 1 331 ? -29.600 8.519 42.835 1.00 82.88 331 ALA A N 1
ATOM 2436 C CA . ALA A 1 331 ? -30.290 8.800 41.574 1.00 82.88 331 ALA A CA 1
ATOM 2437 C C . ALA A 1 331 ? -30.292 10.305 41.240 1.00 82.88 331 ALA A C 1
ATOM 2439 O O . ALA A 1 331 ? -29.955 10.699 40.116 1.00 82.88 331 ALA A O 1
ATOM 2440 N N . GLY A 1 332 ? -30.570 11.158 42.230 1.00 84.00 332 GLY A N 1
ATOM 2441 C CA . GLY A 1 332 ? -30.496 12.613 42.090 1.00 84.00 332 GLY A CA 1
ATOM 2442 C C . GLY A 1 332 ? -29.075 13.105 41.795 1.00 84.00 332 GLY A C 1
ATOM 2443 O O . GLY A 1 332 ? -28.866 13.915 40.890 1.00 84.00 332 GLY A O 1
ATOM 2444 N N . ALA A 1 333 ? -28.065 12.579 42.498 1.00 85.25 333 ALA A N 1
ATOM 2445 C CA . ALA A 1 333 ? -26.660 12.906 42.248 1.00 85.25 333 ALA A CA 1
ATOM 2446 C C . ALA A 1 333 ? -26.195 12.490 40.840 1.00 85.25 333 ALA A C 1
ATOM 2448 O O . ALA A 1 333 ? -25.509 13.263 40.172 1.00 85.25 333 ALA A O 1
ATOM 2449 N N . ARG A 1 334 ? -26.600 11.308 40.356 1.00 84.25 334 ARG A N 1
ATOM 2450 C CA . ARG A 1 334 ? -26.292 10.840 38.993 1.00 84.25 334 ARG A CA 1
ATOM 2451 C C . ARG A 1 334 ? -26.949 11.705 37.925 1.00 84.25 334 ARG A C 1
ATOM 2453 O O . ARG A 1 334 ? -26.286 12.047 36.952 1.00 84.25 334 ARG A O 1
ATOM 2460 N N . THR A 1 335 ? -28.207 12.090 38.126 1.00 84.62 335 THR A N 1
ATOM 2461 C CA . THR A 1 335 ? -28.935 12.973 37.201 1.00 84.62 335 THR A CA 1
ATOM 2462 C C . THR A 1 335 ? -28.257 14.339 37.096 1.00 84.62 335 THR A C 1
ATOM 2464 O O . THR A 1 335 ? -28.034 14.821 35.988 1.00 84.62 335 THR A O 1
ATOM 2467 N N . ARG A 1 336 ? -27.839 14.922 38.230 1.00 86.12 336 ARG A N 1
ATOM 2468 C CA . ARG A 1 336 ? -27.051 16.166 38.249 1.00 86.12 336 ARG A CA 1
ATOM 2469 C C . ARG A 1 336 ? -25.716 16.008 37.527 1.00 86.12 336 ARG A C 1
ATOM 2471 O O . ARG A 1 336 ? -25.443 16.756 36.602 1.00 86.12 336 ARG A O 1
ATOM 2478 N N . LYS A 1 337 ? -24.939 14.970 37.851 1.00 87.81 337 LYS A N 1
ATOM 2479 C CA . LYS A 1 337 ? -23.652 14.710 37.184 1.00 87.81 337 LYS A CA 1
ATOM 2480 C C . LYS A 1 337 ? -23.800 14.524 35.669 1.00 87.81 337 LYS A C 1
ATOM 2482 O O . LYS A 1 337 ? -22.954 14.995 34.916 1.00 87.81 337 LYS A O 1
ATOM 2487 N N . ALA A 1 338 ? -24.844 13.826 35.219 1.00 85.19 338 ALA A N 1
ATOM 2488 C CA . ALA A 1 338 ? -25.132 13.655 33.797 1.00 85.19 338 ALA A CA 1
ATOM 2489 C C . ALA A 1 338 ? -25.480 14.996 33.134 1.00 85.19 338 ALA A C 1
ATOM 2491 O O . ALA A 1 338 ? -24.942 15.297 32.070 1.00 85.19 338 ALA A O 1
ATOM 2492 N N . SER A 1 339 ? -26.317 15.809 33.790 1.00 86.94 339 SER A N 1
ATOM 2493 C CA . SER A 1 339 ? -26.643 17.173 33.358 1.00 86.94 339 SER A CA 1
ATOM 2494 C C . SER A 1 339 ? -25.385 18.021 33.196 1.00 86.94 339 SER A C 1
ATOM 2496 O O . SER A 1 339 ? -25.142 18.542 32.109 1.00 86.94 339 SER A O 1
ATOM 2498 N N . ASP A 1 340 ? -24.539 18.071 34.226 1.00 88.94 340 ASP A N 1
ATOM 2499 C CA . ASP A 1 340 ? -23.308 18.864 34.224 1.00 88.94 340 ASP A CA 1
ATOM 2500 C C . ASP A 1 340 ? -22.334 18.395 33.134 1.00 88.94 340 ASP A C 1
ATOM 2502 O O . ASP A 1 340 ? -21.754 19.207 32.416 1.00 88.94 340 ASP A O 1
ATOM 2506 N N . ALA A 1 341 ? -22.164 17.079 32.964 1.00 88.38 341 ALA A N 1
ATOM 2507 C CA . ALA A 1 341 ? -21.267 16.521 31.954 1.00 88.38 341 ALA A CA 1
ATOM 2508 C C . ALA A 1 341 ? -21.750 16.805 30.523 1.00 88.38 341 ALA A C 1
ATOM 2510 O O . ALA A 1 341 ? -20.945 17.128 29.646 1.00 88.38 341 ALA A O 1
ATOM 2511 N N . PHE A 1 342 ? -23.057 16.700 30.271 1.00 88.38 342 PHE A N 1
ATOM 2512 C CA . PHE A 1 342 ? -23.622 17.028 28.964 1.00 88.38 342 PHE A CA 1
ATOM 2513 C C . PHE A 1 342 ? -23.560 18.521 28.680 1.00 88.38 342 PHE A C 1
ATOM 2515 O O . PHE A 1 342 ? -23.208 18.907 27.570 1.00 88.38 342 PHE A O 1
ATOM 2522 N N . GLU A 1 343 ? -23.814 19.361 29.680 1.00 89.50 343 GLU A N 1
ATOM 2523 C CA . GLU A 1 343 ? -23.629 20.801 29.559 1.00 89.50 343 GLU A CA 1
ATOM 2524 C C . GLU A 1 343 ? -22.169 21.163 29.250 1.00 89.50 343 GLU A C 1
ATOM 2526 O O . GLU A 1 343 ? -21.909 21.925 28.318 1.00 89.50 343 GLU A O 1
ATOM 2531 N N . GLN A 1 344 ? -21.201 20.583 29.964 1.00 90.38 344 GLN A N 1
ATOM 2532 C CA . GLN A 1 344 ? -19.775 20.796 29.699 1.00 90.38 344 GLN A CA 1
ATOM 2533 C C . GLN A 1 344 ? -19.384 20.352 28.288 1.00 90.38 344 GLN A C 1
ATOM 2535 O O . GLN A 1 344 ? -18.698 21.091 27.582 1.00 90.38 344 GLN A O 1
ATOM 2540 N N . ARG A 1 345 ? -19.854 19.180 27.844 1.00 88.88 345 ARG A N 1
ATOM 2541 C CA . ARG A 1 345 ? -19.602 18.691 26.483 1.00 88.88 345 ARG A CA 1
ATOM 2542 C C . ARG A 1 345 ? -20.228 19.603 25.430 1.00 88.88 345 ARG A C 1
ATOM 2544 O O . ARG A 1 345 ? -19.561 19.928 24.454 1.00 88.88 345 ARG A O 1
ATOM 2551 N N . ALA A 1 346 ? -21.467 20.043 25.637 1.00 88.88 346 ALA A N 1
ATOM 2552 C CA . ALA A 1 346 ? -22.144 20.979 24.746 1.00 88.88 346 ALA A CA 1
ATOM 2553 C C . ALA A 1 346 ? -21.368 22.302 24.641 1.00 88.88 346 ALA A C 1
ATOM 2555 O O . ALA A 1 346 ? -21.118 22.785 23.539 1.00 88.88 346 ALA A O 1
ATOM 2556 N N . ARG A 1 347 ? -20.900 22.851 25.770 1.00 89.19 347 ARG A N 1
ATOM 2557 C CA . ARG A 1 347 ? -20.051 24.053 25.799 1.00 89.19 347 ARG A CA 1
ATOM 2558 C C . ARG A 1 347 ? -18.715 23.840 25.079 1.00 89.19 347 ARG A C 1
ATOM 2560 O O . ARG A 1 347 ? -18.301 24.710 24.318 1.00 89.19 347 ARG A O 1
ATOM 2567 N N . ALA A 1 348 ? -18.060 22.696 25.276 1.00 88.81 348 ALA A N 1
ATOM 2568 C CA . ALA A 1 348 ? -16.810 22.362 24.592 1.00 88.81 348 ALA A CA 1
ATOM 2569 C C . ALA A 1 348 ? -17.004 22.245 23.073 1.00 88.81 348 ALA A C 1
ATOM 2571 O O . ALA A 1 348 ? -16.223 22.805 22.310 1.00 88.81 348 ALA A O 1
ATOM 2572 N N . GLN A 1 349 ? -18.084 21.598 22.631 1.00 87.44 349 GLN A N 1
ATOM 2573 C CA . GLN A 1 349 ? -18.437 21.492 21.215 1.00 87.44 349 GLN A CA 1
ATOM 2574 C C . GLN A 1 349 ? -18.741 22.868 20.602 1.00 87.44 349 GLN A C 1
ATOM 2576 O O . GLN A 1 349 ? -18.279 23.190 19.510 1.00 87.44 349 GLN A O 1
ATOM 2581 N N . VAL A 1 350 ? -19.458 23.727 21.330 1.00 87.56 350 VAL A N 1
ATOM 2582 C CA . VAL A 1 350 ? -19.692 25.129 20.949 1.00 87.56 350 VAL A CA 1
ATOM 2583 C C . VAL A 1 350 ? -18.375 25.894 20.799 1.00 87.56 350 VAL A C 1
ATOM 2585 O O . VAL A 1 350 ? -18.214 26.629 19.823 1.00 87.56 350 VAL A O 1
ATOM 2588 N N . ALA A 1 351 ? -17.432 25.713 21.725 1.00 87.75 351 ALA A N 1
ATOM 2589 C CA . ALA A 1 351 ? -16.115 26.340 21.668 1.00 87.75 351 ALA A CA 1
ATOM 2590 C C . ALA A 1 351 ? -15.285 25.832 20.476 1.00 87.75 351 ALA A C 1
ATOM 2592 O O . ALA A 1 351 ? -14.746 26.647 19.732 1.00 87.75 351 ALA A O 1
ATOM 2593 N N . ALA A 1 352 ? -15.258 24.518 20.231 1.00 86.00 352 ALA A N 1
ATOM 2594 C CA . ALA A 1 352 ? -14.589 23.915 19.075 1.00 86.00 352 ALA A CA 1
ATOM 2595 C C . ALA A 1 352 ? -15.168 24.430 17.745 1.00 86.00 352 ALA A C 1
ATOM 2597 O O . ALA A 1 352 ? -14.432 24.762 16.818 1.00 86.00 352 ALA A O 1
ATOM 2598 N N . LEU A 1 353 ? -16.493 24.594 17.671 1.00 86.12 353 LEU A N 1
ATOM 2599 C CA . LEU A 1 353 ? -17.157 25.188 16.510 1.00 86.12 353 LEU A CA 1
ATOM 2600 C C . LEU A 1 353 ? -16.950 26.709 16.398 1.00 86.12 353 LEU A C 1
ATOM 2602 O O . LEU A 1 353 ? -17.138 27.282 15.326 1.00 86.12 353 LEU A O 1
ATOM 2606 N N . SER A 1 354 ? -16.563 27.393 17.467 1.00 85.81 354 SER A N 1
ATOM 2607 C CA . SER A 1 354 ? -16.189 28.810 17.409 1.00 85.81 354 SER A CA 1
ATOM 2608 C C . SER A 1 354 ? -14.713 29.024 17.068 1.00 85.81 354 SER A C 1
ATOM 2610 O O . SER A 1 354 ? -14.374 30.084 16.551 1.00 85.81 354 SER A O 1
ATOM 2612 N N . ALA A 1 355 ? -13.851 28.036 17.310 1.00 87.12 355 ALA A N 1
ATOM 2613 C CA . ALA A 1 355 ? -12.453 28.088 16.909 1.00 87.12 355 ALA A CA 1
ATOM 2614 C C . ALA A 1 355 ? -12.307 28.029 15.379 1.00 87.12 355 ALA A C 1
ATOM 2616 O O . ALA A 1 355 ? -13.092 27.373 14.681 1.00 87.12 355 ALA A O 1
ATOM 2617 N N . ALA A 1 356 ? -11.291 28.721 14.860 1.00 85.25 356 ALA A N 1
ATOM 2618 C CA . ALA A 1 356 ? -10.883 28.579 13.470 1.00 85.25 356 ALA A CA 1
ATOM 2619 C C . ALA A 1 356 ? -10.354 27.150 13.232 1.00 85.25 356 ALA A C 1
ATOM 2621 O O . ALA A 1 356 ? -9.711 26.594 14.127 1.00 85.25 356 ALA A O 1
ATOM 2622 N N . PRO A 1 357 ? -10.621 26.540 12.062 1.00 86.31 357 PRO A N 1
ATOM 2623 C CA . PRO A 1 357 ? -10.041 25.245 11.733 1.00 86.31 357 PRO A CA 1
ATOM 2624 C C . PRO A 1 357 ? -8.507 25.341 11.719 1.00 86.31 357 PRO A C 1
ATOM 2626 O O . PRO A 1 357 ? -7.974 26.384 11.323 1.00 86.31 357 PRO A O 1
ATOM 2629 N N . PRO A 1 358 ? -7.794 24.278 12.133 1.00 87.50 358 PRO A N 1
ATOM 2630 C CA . PRO A 1 358 ? -6.343 24.248 12.026 1.00 87.50 358 PRO A CA 1
ATOM 2631 C C . PRO A 1 358 ? -5.938 24.404 10.559 1.00 87.50 358 PRO A C 1
ATOM 2633 O O . PRO A 1 358 ? -6.621 23.908 9.663 1.00 87.50 358 PRO A O 1
ATOM 2636 N N . VAL A 1 359 ? -4.837 25.107 10.316 1.00 91.44 359 VAL A N 1
ATOM 2637 C CA . VAL A 1 359 ? -4.288 25.311 8.974 1.00 91.44 359 VAL A CA 1
ATOM 2638 C C . VAL A 1 359 ? -3.009 24.506 8.809 1.00 91.44 359 VAL A C 1
ATOM 2640 O O . VAL A 1 359 ? -2.254 24.316 9.759 1.00 91.44 359 VAL A O 1
ATOM 2643 N N . SER A 1 360 ? -2.783 24.030 7.595 1.00 88.19 360 SER A N 1
ATOM 2644 C CA . SER A 1 360 ? -1.557 23.366 7.167 1.00 88.19 360 SER A CA 1
ATOM 2645 C C . SER A 1 360 ? -0.372 24.342 7.287 1.00 88.19 360 SER A C 1
ATOM 2647 O O . SER A 1 360 ? -0.475 25.473 6.795 1.00 88.19 360 SER A O 1
ATOM 2649 N N . GLU A 1 361 ? 0.731 23.942 7.922 1.00 83.75 361 GLU A N 1
ATOM 2650 C CA . GLU A 1 361 ? 1.845 24.842 8.265 1.00 83.75 361 GLU A CA 1
ATOM 2651 C C . GLU A 1 361 ? 2.498 25.497 7.042 1.00 83.75 361 GLU A C 1
ATOM 2653 O O . GLU A 1 361 ? 2.823 26.684 7.076 1.00 83.75 361 GLU A O 1
ATOM 2658 N N . LYS A 1 362 ? 2.678 24.748 5.949 1.00 83.31 362 LYS A N 1
ATOM 2659 C CA . LYS A 1 362 ? 3.362 25.233 4.743 1.00 83.31 362 LYS A CA 1
ATOM 2660 C C . LYS A 1 362 ? 2.394 25.836 3.736 1.00 83.31 362 LYS A C 1
ATOM 2662 O O . LYS A 1 362 ? 2.727 26.809 3.061 1.00 83.31 362 LYS A O 1
ATOM 2667 N N . LEU A 1 363 ? 1.207 25.245 3.586 1.00 83.75 363 LEU A N 1
ATOM 2668 C CA . LEU A 1 363 ? 0.277 25.645 2.524 1.00 83.75 363 LEU A CA 1
ATOM 2669 C C . LEU A 1 363 ? -0.734 26.708 2.966 1.00 83.75 363 LEU A C 1
ATOM 2671 O O . LEU A 1 363 ? -1.363 27.305 2.091 1.00 83.75 363 LEU A O 1
ATOM 2675 N N . GLY A 1 364 ? -0.879 26.954 4.274 1.00 88.25 364 GLY A N 1
ATOM 2676 C CA . GLY 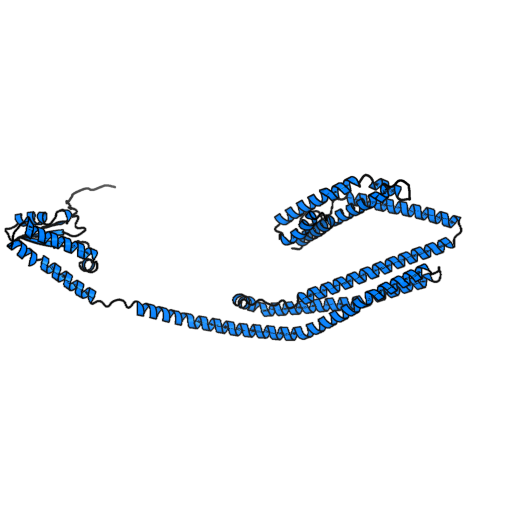A 1 364 ? -1.869 27.874 4.843 1.00 88.25 364 GLY A CA 1
ATOM 2677 C C . GLY A 1 364 ? -3.328 27.475 4.588 1.00 88.25 364 GLY A C 1
ATOM 2678 O O . GLY A 1 364 ? -4.226 28.297 4.765 1.00 88.25 364 GLY A O 1
ATOM 2679 N N . LEU A 1 365 ? -3.582 26.241 4.145 1.00 90.44 365 LEU A N 1
ATOM 2680 C CA . LEU A 1 365 ? -4.910 25.743 3.811 1.00 90.44 365 LEU A CA 1
ATOM 2681 C C . LEU A 1 365 ? -5.598 25.174 5.061 1.00 90.44 365 LEU A C 1
ATOM 2683 O O . LEU A 1 365 ? -4.957 24.469 5.841 1.00 90.44 365 LEU A O 1
ATOM 2687 N N . PRO A 1 366 ? -6.897 25.446 5.279 1.00 92.12 366 PRO A N 1
ATOM 2688 C CA . PRO A 1 366 ? -7.616 24.906 6.425 1.00 92.12 366 PRO A CA 1
ATOM 2689 C C . PRO A 1 366 ? -7.796 23.395 6.279 1.00 92.12 366 PRO A C 1
ATOM 2691 O O . PRO A 1 366 ? -8.135 22.928 5.194 1.00 92.12 366 PRO A O 1
ATOM 2694 N N . LEU A 1 367 ? -7.633 22.658 7.376 1.00 92.44 367 LEU A N 1
ATOM 2695 C CA . LEU A 1 367 ? -7.977 21.245 7.506 1.00 92.44 367 LEU A CA 1
ATOM 2696 C C . LEU A 1 367 ? -9.422 21.130 8.004 1.00 92.44 367 LEU A C 1
ATOM 2698 O O . LEU A 1 367 ? -9.801 21.701 9.032 1.00 92.44 367 LEU A O 1
ATOM 2702 N N . LEU A 1 368 ? -10.259 20.438 7.240 1.00 93.75 368 LEU A N 1
ATOM 2703 C CA . LEU A 1 368 ? -11.715 20.499 7.347 1.00 93.75 368 LEU A CA 1
ATOM 2704 C C . LEU A 1 368 ? -12.343 19.201 7.863 1.00 93.75 368 LEU A C 1
ATOM 2706 O O . LEU A 1 368 ? -13.519 19.225 8.231 1.00 93.75 368 LEU A O 1
ATOM 2710 N N . ALA A 1 369 ? -11.612 18.084 7.934 1.00 92.44 369 ALA A N 1
ATOM 2711 C CA . ALA A 1 369 ? -12.184 16.792 8.316 1.00 92.44 369 ALA A CA 1
ATOM 2712 C C . ALA A 1 369 ? -12.719 16.788 9.756 1.00 92.44 369 ALA A C 1
ATOM 2714 O O . ALA A 1 369 ? -13.860 16.380 9.990 1.00 92.44 369 ALA A O 1
ATOM 2715 N N . GLU A 1 370 ? -11.940 17.288 10.721 1.00 88.56 370 GLU A N 1
ATOM 2716 C CA . GLU A 1 370 ? -12.383 17.391 12.120 1.00 88.56 370 GLU A CA 1
ATOM 2717 C C . GLU A 1 370 ? -13.559 18.356 12.264 1.00 88.56 370 GLU A C 1
ATOM 2719 O O . GLU A 1 370 ? -14.562 18.035 12.903 1.00 88.56 370 GLU A O 1
ATOM 2724 N N . ARG A 1 371 ? -13.488 19.506 11.581 1.00 90.38 371 ARG A N 1
ATOM 2725 C CA . ARG A 1 371 ? -14.565 20.499 11.572 1.00 90.38 371 ARG A CA 1
ATOM 2726 C C . ARG A 1 371 ? -15.869 19.918 11.026 1.00 90.38 371 ARG A C 1
ATOM 2728 O O . ARG A 1 371 ? -16.928 20.136 11.610 1.00 90.38 371 ARG A O 1
ATOM 2735 N N . CYS A 1 372 ? -15.796 19.165 9.931 1.00 91.44 372 CYS A N 1
ATOM 2736 C CA . CYS A 1 372 ? -16.941 18.465 9.358 1.00 91.44 372 CYS A CA 1
ATOM 2737 C C . CYS A 1 372 ? -17.497 17.411 10.330 1.00 91.44 372 CYS A C 1
ATOM 2739 O O . CYS A 1 372 ? -18.713 17.266 10.447 1.00 91.44 372 CYS A O 1
ATOM 2741 N N . GLY A 1 373 ? -16.625 16.701 11.053 1.00 90.62 373 GLY A N 1
ATOM 2742 C CA . GLY A 1 373 ? -17.013 15.755 12.100 1.00 90.62 373 GLY A CA 1
ATOM 2743 C C . GLY A 1 373 ? -17.802 16.411 13.235 1.00 90.62 373 GLY A C 1
ATOM 2744 O O . GLY A 1 373 ? -18.869 15.916 13.595 1.00 90.62 373 GLY A O 1
ATOM 2745 N N . GLU A 1 374 ? -17.327 17.549 13.745 1.00 90.12 374 GLU A N 1
ATOM 2746 C CA . GLU A 1 374 ? -17.996 18.312 14.809 1.00 90.12 374 GLU A CA 1
ATOM 2747 C C . GLU A 1 374 ? -19.360 18.862 14.377 1.00 90.12 374 GLU A C 1
ATOM 2749 O O . GLU A 1 374 ? -20.332 18.797 15.135 1.00 90.12 374 GLU A O 1
ATOM 2754 N N . LEU A 1 375 ? -19.462 19.359 13.141 1.00 91.88 375 LEU A N 1
ATOM 2755 C CA . LEU A 1 375 ? -20.723 19.838 12.572 1.00 91.88 375 LEU A CA 1
ATOM 2756 C C . LEU A 1 375 ? -21.741 18.701 12.398 1.00 91.88 375 LEU A C 1
ATOM 2758 O O . LEU A 1 375 ? -22.913 18.869 12.735 1.00 91.88 375 LEU A O 1
ATOM 2762 N N . LEU A 1 376 ? -21.304 17.531 11.918 1.00 90.50 376 LEU A N 1
ATOM 2763 C CA . LEU A 1 376 ? -22.162 16.348 11.801 1.00 90.50 376 LEU A CA 1
ATOM 2764 C C . LEU A 1 376 ? -22.620 15.848 13.172 1.00 90.50 376 LEU A C 1
ATOM 2766 O O . LEU A 1 376 ? -23.797 15.538 13.348 1.00 90.50 376 LEU A O 1
ATOM 2770 N N . ALA A 1 377 ? -21.712 15.806 14.150 1.00 89.31 377 ALA A N 1
ATOM 2771 C CA . ALA A 1 377 ? -22.047 15.443 15.520 1.00 89.31 377 ALA A CA 1
ATOM 2772 C C . ALA A 1 377 ? -23.084 16.409 16.113 1.00 89.31 377 ALA A C 1
ATOM 2774 O O . ALA A 1 377 ? -24.027 15.969 16.764 1.00 89.31 377 ALA A O 1
ATOM 2775 N N . LEU A 1 378 ? -22.957 17.714 15.849 1.00 90.25 378 LEU A N 1
ATOM 2776 C CA . LEU A 1 378 ? -23.946 18.705 16.267 1.00 90.25 378 LEU A CA 1
ATOM 2777 C C . LEU A 1 378 ? -25.304 18.465 15.590 1.00 90.25 378 LEU A C 1
ATOM 2779 O O . LEU A 1 378 ? -26.326 18.444 16.272 1.00 90.25 378 LEU A O 1
ATOM 2783 N N . ALA A 1 379 ? -25.334 18.231 14.277 1.00 88.12 379 ALA A N 1
ATOM 2784 C CA . ALA A 1 379 ? -26.575 17.964 13.546 1.00 88.12 379 ALA A CA 1
ATOM 2785 C C . ALA A 1 379 ? -27.319 16.725 14.085 1.00 88.12 379 ALA A C 1
ATOM 2787 O O . ALA A 1 379 ? -28.543 16.740 14.210 1.00 88.12 379 ALA A O 1
ATOM 2788 N N . GLN A 1 380 ? -26.587 15.682 14.488 1.00 87.88 380 GLN A N 1
ATOM 2789 C CA . GLN A 1 380 ? -27.157 14.474 15.097 1.00 87.88 380 GLN A CA 1
ATOM 2790 C C . GLN A 1 380 ? -27.805 14.722 16.469 1.00 87.88 380 GLN A C 1
ATOM 2792 O O . GLN A 1 380 ? -28.678 13.957 16.878 1.00 87.88 380 GLN A O 1
ATOM 2797 N N . LEU A 1 381 ? -27.414 15.785 17.181 1.00 87.69 381 LEU A N 1
ATOM 2798 C CA . LEU A 1 381 ? -28.003 16.151 18.473 1.00 87.69 381 LEU A CA 1
ATOM 2799 C C . LEU A 1 381 ? -29.322 16.925 18.337 1.00 87.69 381 LEU A C 1
ATOM 2801 O O . LEU A 1 381 ? -30.066 17.010 19.315 1.00 87.69 381 LEU A O 1
ATOM 2805 N N . ARG A 1 382 ? -29.645 17.459 17.152 1.00 87.88 382 ARG A N 1
ATOM 2806 C CA . ARG A 1 382 ? -30.843 18.285 16.926 1.00 87.88 382 ARG A CA 1
ATOM 2807 C C . ARG A 1 382 ? -32.147 17.602 17.379 1.00 87.88 382 ARG A C 1
ATOM 2809 O O . ARG A 1 382 ? -32.836 18.191 18.215 1.00 87.88 382 ARG A O 1
ATOM 2816 N N . PRO A 1 383 ? -32.454 16.346 16.985 1.00 85.69 383 PRO A N 1
ATOM 2817 C CA . PRO A 1 383 ? -33.685 15.677 17.420 1.00 85.69 383 PRO A CA 1
ATOM 2818 C C . PRO A 1 383 ? -33.768 15.489 18.941 1.00 85.69 383 PRO A C 1
ATOM 2820 O O . PRO A 1 383 ? -34.854 15.444 19.512 1.00 85.69 383 PRO A O 1
ATOM 2823 N N . LEU A 1 384 ? -32.617 15.392 19.614 1.00 81.88 384 LEU A N 1
ATOM 2824 C CA . LEU A 1 384 ? -32.537 15.218 21.065 1.00 81.88 384 LEU A CA 1
ATOM 2825 C C . LEU A 1 384 ? -32.754 16.528 21.832 1.00 81.88 384 LEU A C 1
ATOM 2827 O O . LEU A 1 384 ? -33.103 16.472 23.010 1.00 81.88 384 LEU A O 1
ATOM 2831 N N . CYS A 1 385 ? -32.529 17.676 21.188 1.00 85.50 385 CYS A N 1
ATOM 2832 C CA . CYS A 1 385 ? -32.583 19.001 21.806 1.00 85.50 385 CYS A CA 1
ATOM 2833 C C . CYS A 1 385 ? -33.813 19.838 21.426 1.00 85.50 385 CYS A C 1
ATOM 2835 O O . CYS A 1 385 ? -34.082 20.840 22.096 1.00 85.50 385 CYS A O 1
ATOM 2837 N N . GLU A 1 386 ? -34.544 19.441 20.382 1.00 81.94 386 GLU A N 1
ATOM 2838 C CA . GLU A 1 386 ? -35.816 20.050 19.959 1.00 81.94 386 GLU A CA 1
ATOM 2839 C C . GLU A 1 386 ? -37.054 19.343 20.547 1.00 81.94 386 GLU A C 1
ATOM 2841 O O . GLU A 1 386 ? -38.147 19.905 20.531 1.00 81.94 386 GLU A O 1
ATOM 2846 N N . GLY A 1 387 ? -36.906 18.134 21.103 1.00 72.62 387 GLY A N 1
ATOM 2847 C CA . GLY A 1 387 ? -37.997 17.430 21.783 1.00 72.62 387 GLY A CA 1
ATOM 2848 C C . GLY A 1 387 ? -38.461 18.144 23.063 1.00 72.62 387 GLY A C 1
ATOM 2849 O O . GLY A 1 387 ? -37.643 18.607 23.856 1.00 72.62 387 GLY A O 1
ATOM 2850 N N . ALA A 1 388 ? -39.777 18.210 23.288 1.00 55.56 388 ALA A N 1
ATOM 2851 C CA . ALA A 1 388 ? -40.352 18.792 24.499 1.00 55.56 388 ALA A CA 1
ATOM 2852 C C . ALA A 1 388 ? -40.140 17.875 25.719 1.00 55.56 388 ALA A C 1
ATOM 2854 O O . ALA A 1 388 ? -40.523 16.706 25.694 1.00 55.56 388 ALA A O 1
ATOM 2855 N N . GLY A 1 389 ? -39.590 18.422 26.807 1.00 56.78 389 GLY A N 1
ATOM 2856 C CA . GLY A 1 389 ? -39.542 17.760 28.115 1.00 56.78 389 GLY A CA 1
ATOM 2857 C C . GLY A 1 389 ? -38.131 17.614 28.679 1.00 56.78 389 GLY A C 1
ATOM 2858 O O . GLY A 1 389 ? -37.310 16.837 28.196 1.00 56.78 389 GLY A O 1
ATOM 2859 N N . SER A 1 390 ? -37.876 18.348 29.760 1.00 55.22 390 SER A N 1
ATOM 2860 C CA . SER A 1 390 ? -36.644 18.359 30.544 1.00 55.22 390 SER A CA 1
ATOM 2861 C C . SER A 1 390 ? -36.274 16.968 31.070 1.00 55.22 390 SER A C 1
ATOM 2863 O O . SER A 1 390 ? -36.716 16.544 32.136 1.00 55.22 390 SER A O 1
ATOM 2865 N N . SER A 1 391 ? -35.399 16.261 30.366 1.00 70.19 391 SER A N 1
ATOM 2866 C CA . SER A 1 391 ? -34.727 15.083 30.909 1.00 70.19 391 SER A CA 1
ATOM 2867 C C . SER A 1 391 ? -33.238 15.405 30.976 1.00 70.19 391 SER A C 1
ATOM 2869 O O . SER A 1 391 ? -32.533 15.122 30.012 1.00 70.19 391 SER A O 1
ATOM 2871 N N . TRP A 1 392 ? -32.785 16.079 32.042 1.00 81.44 392 TRP A N 1
ATOM 2872 C CA . TRP A 1 392 ? -31.375 16.367 32.408 1.00 81.44 392 TRP A CA 1
ATOM 2873 C C . TRP A 1 392 ? -30.453 17.046 31.362 1.00 81.44 392 TRP A C 1
ATOM 2875 O O . TRP A 1 392 ? -29.391 17.533 31.712 1.00 81.44 392 TRP A O 1
ATOM 2885 N N . ARG A 1 393 ? -30.839 17.127 30.090 1.00 85.88 393 ARG A N 1
ATOM 2886 C CA . ARG A 1 393 ? -30.062 17.635 28.950 1.00 85.88 393 ARG A CA 1
ATOM 2887 C C . ARG A 1 393 ? -30.346 19.102 28.660 1.00 85.88 393 ARG A C 1
ATOM 2889 O O . ARG A 1 393 ? -29.652 19.708 27.855 1.00 85.88 393 ARG A O 1
ATOM 2896 N N . GLU A 1 394 ? -31.370 19.666 29.297 1.00 86.81 394 GLU A N 1
ATOM 2897 C CA . GLU A 1 394 ? -31.932 20.977 28.963 1.00 86.81 394 GLU A CA 1
ATOM 2898 C C . GLU A 1 394 ? -30.886 22.099 29.002 1.00 86.81 394 GLU A C 1
ATOM 2900 O O . GLU A 1 394 ? -30.814 22.906 28.074 1.00 86.81 394 GLU A O 1
ATOM 2905 N N . ALA A 1 395 ? -30.015 22.098 30.017 1.00 83.06 395 ALA A N 1
ATOM 2906 C CA . ALA A 1 395 ? -28.934 23.073 30.145 1.00 83.06 395 ALA A CA 1
ATOM 2907 C C . ALA A 1 395 ? -27.959 23.020 28.952 1.00 83.06 395 ALA A C 1
ATOM 2909 O O . ALA A 1 395 ? -27.654 24.047 28.346 1.00 83.06 395 ALA A O 1
ATOM 2910 N N . GLY A 1 396 ? -27.533 21.819 28.543 1.00 86.06 396 GLY A N 1
ATOM 2911 C CA . GLY A 1 396 ? -26.670 21.640 27.373 1.00 86.06 396 GLY A CA 1
ATOM 2912 C C . GLY A 1 396 ? -27.383 21.924 26.048 1.00 86.06 396 GLY A C 1
ATOM 2913 O O . GLY A 1 396 ? -26.828 22.591 25.182 1.00 86.06 396 GLY A O 1
ATOM 2914 N N . CYS A 1 397 ? -28.635 21.492 25.891 1.00 89.06 397 CYS A N 1
ATOM 2915 C CA . CYS A 1 397 ? -29.405 21.719 24.669 1.00 89.06 397 CYS A CA 1
ATOM 2916 C C . CYS A 1 397 ? -29.703 23.202 24.438 1.00 89.06 397 CYS A C 1
ATOM 2918 O O . CYS A 1 397 ? -29.657 23.660 23.297 1.00 89.06 397 CYS A O 1
ATOM 2920 N N . THR A 1 398 ? -29.913 23.975 25.506 1.00 86.88 398 THR A N 1
ATOM 2921 C CA . THR A 1 398 ? -30.052 25.436 25.427 1.00 86.88 398 THR A CA 1
ATOM 2922 C C . THR A 1 398 ? -28.834 26.087 24.766 1.00 86.88 398 THR A C 1
ATOM 2924 O O . THR A 1 398 ? -29.000 26.963 23.920 1.00 86.88 398 THR A O 1
ATOM 2927 N N . ALA A 1 399 ? -27.618 25.614 25.064 1.00 83.50 399 ALA A N 1
ATOM 2928 C CA . ALA A 1 399 ? -26.394 26.123 24.442 1.00 83.50 399 ALA A CA 1
ATOM 2929 C C . ALA A 1 399 ? -26.258 25.755 22.946 1.00 83.50 399 ALA A C 1
ATOM 2931 O O . ALA A 1 399 ? -25.552 26.445 22.210 1.00 83.50 399 ALA A O 1
ATOM 2932 N N . LEU A 1 400 ? -26.926 24.688 22.487 1.00 89.00 400 LEU A N 1
ATOM 2933 C CA . LEU A 1 400 ? -26.795 24.153 21.124 1.00 89.00 400 LEU A CA 1
ATOM 2934 C C . LEU A 1 400 ? -27.886 24.635 20.157 1.00 89.00 400 LEU A C 1
ATOM 2936 O O . LEU A 1 400 ? -27.601 24.797 18.971 1.00 89.00 400 LEU A O 1
ATOM 2940 N N . ARG A 1 401 ? -29.114 24.900 20.636 1.00 87.50 401 ARG A N 1
ATOM 2941 C CA . ARG A 1 401 ? -30.283 25.228 19.786 1.00 87.50 401 ARG A CA 1
ATOM 2942 C C . ARG A 1 401 ? -30.035 26.364 18.799 1.00 87.50 401 ARG A C 1
ATOM 2944 O O . ARG A 1 401 ? -30.403 26.245 17.638 1.00 87.50 401 ARG A O 1
ATOM 2951 N N . GLY A 1 402 ? -29.348 27.422 19.228 1.00 84.94 402 GLY A N 1
ATOM 2952 C CA . GLY A 1 402 ? -29.026 28.563 18.366 1.00 84.94 402 GLY A CA 1
ATOM 2953 C C . GLY A 1 402 ? -28.005 28.273 17.258 1.00 84.94 402 GLY A C 1
ATOM 2954 O O . GLY A 1 402 ? -27.680 29.175 16.493 1.00 84.94 402 GLY A O 1
ATOM 2955 N N . ARG A 1 403 ? -27.452 27.053 17.178 1.00 88.56 403 ARG A N 1
ATOM 2956 C CA . ARG A 1 403 ? -26.376 26.700 16.240 1.00 88.56 403 ARG A CA 1
ATOM 2957 C C . ARG A 1 403 ? -26.729 25.601 15.245 1.00 88.56 403 ARG A C 1
ATOM 2959 O O . ARG A 1 403 ? -25.958 25.403 14.311 1.00 88.56 403 ARG A O 1
ATOM 2966 N N . PHE A 1 404 ? -27.858 24.907 15.401 1.00 90.88 404 PHE A N 1
ATOM 2967 C CA . PHE A 1 404 ? -28.214 23.802 14.505 1.00 90.88 404 PHE A CA 1
ATOM 2968 C C . PHE A 1 404 ? -28.391 24.255 13.053 1.00 90.88 404 PHE A C 1
ATOM 2970 O O . PHE A 1 404 ? -27.832 23.627 12.157 1.00 90.88 404 PHE A O 1
ATOM 2977 N N . ASP A 1 405 ? -29.096 25.363 12.815 1.00 89.88 405 ASP A N 1
ATOM 2978 C CA . ASP A 1 405 ? -29.328 25.860 11.453 1.00 89.88 405 ASP A CA 1
ATOM 2979 C C . ASP A 1 405 ? -28.038 26.384 10.808 1.00 89.88 405 ASP A C 1
ATOM 2981 O O . ASP A 1 405 ? -27.755 26.079 9.652 1.00 89.88 405 ASP A O 1
ATOM 2985 N N . ALA A 1 406 ? -27.198 27.086 11.577 1.00 89.81 406 ALA A N 1
ATOM 2986 C CA . ALA A 1 406 ? -25.882 27.527 11.114 1.00 89.81 406 ALA A CA 1
ATOM 2987 C C . ALA A 1 406 ? -24.966 26.339 10.773 1.00 89.81 406 ALA A C 1
ATOM 2989 O O . ALA A 1 406 ? -24.246 26.380 9.780 1.00 89.81 406 ALA A O 1
ATOM 2990 N N . ALA A 1 407 ? -25.011 25.262 11.563 1.00 90.44 407 ALA A N 1
ATOM 2991 C CA . ALA A 1 407 ? -24.237 24.055 11.299 1.00 90.44 407 ALA A CA 1
ATOM 2992 C C . ALA A 1 407 ? -24.744 23.282 10.074 1.00 90.44 407 ALA A C 1
ATOM 2994 O O . ALA A 1 407 ? -23.936 22.778 9.296 1.00 90.44 407 ALA A O 1
ATOM 2995 N N . ALA A 1 408 ? -26.063 23.220 9.875 1.00 90.81 408 ALA A N 1
ATOM 2996 C CA . ALA A 1 408 ? -26.661 22.633 8.680 1.00 90.81 408 ALA A CA 1
ATOM 2997 C C . ALA A 1 408 ? -26.279 23.423 7.416 1.00 90.81 408 ALA A C 1
ATOM 2999 O O . ALA A 1 408 ? -25.860 22.825 6.424 1.00 90.81 408 ALA A O 1
ATOM 3000 N N . ALA A 1 409 ? -26.340 24.758 7.472 1.00 91.50 409 ALA A N 1
ATOM 3001 C CA . ALA A 1 409 ? -25.887 25.625 6.387 1.00 91.50 409 ALA A CA 1
ATOM 3002 C C . ALA A 1 409 ? -24.395 25.403 6.089 1.00 91.50 409 ALA A C 1
ATOM 3004 O O . ALA A 1 409 ? -24.028 25.105 4.956 1.00 91.50 409 ALA A O 1
ATOM 3005 N N . GLU A 1 410 ? -23.543 25.425 7.116 1.00 91.62 410 GLU A N 1
ATOM 3006 C CA . GLU A 1 410 ? -22.104 25.193 6.973 1.00 91.62 410 GLU A CA 1
ATOM 3007 C C . GLU A 1 410 ? -21.790 23.814 6.362 1.00 91.62 410 GLU A C 1
ATOM 3009 O O . GLU A 1 410 ? -20.901 23.720 5.522 1.00 91.62 410 GLU A O 1
ATOM 3014 N N . LEU A 1 411 ? -22.526 22.751 6.709 1.00 92.56 411 LEU A N 1
ATOM 3015 C CA . LEU A 1 411 ? -22.358 21.422 6.097 1.00 92.56 411 LEU A CA 1
ATOM 3016 C C . LEU A 1 411 ? -22.820 21.367 4.639 1.00 92.56 411 LEU A C 1
ATOM 3018 O O . LEU A 1 411 ? -22.172 20.720 3.820 1.00 92.56 411 LEU A O 1
ATOM 3022 N N . SER A 1 412 ? -23.944 22.010 4.326 1.00 90.69 412 SER A N 1
ATOM 3023 C CA . SER A 1 412 ? -24.548 21.952 2.991 1.00 90.69 412 SER A CA 1
ATOM 3024 C C . SER A 1 412 ? -23.840 22.835 1.963 1.00 90.69 412 SER A C 1
ATOM 3026 O O . SER A 1 412 ? -23.808 22.486 0.786 1.00 90.69 412 SER A O 1
ATOM 3028 N N . THR A 1 413 ? -23.260 23.961 2.390 1.00 90.94 413 THR A N 1
ATOM 3029 C CA . THR A 1 413 ? -22.669 24.950 1.477 1.00 90.94 413 THR A CA 1
ATOM 3030 C C . THR A 1 413 ? -21.266 25.385 1.885 1.00 90.94 413 THR A C 1
ATOM 3032 O O . THR A 1 413 ? -20.374 25.405 1.040 1.00 90.94 413 THR A O 1
ATOM 3035 N N . GLY A 1 414 ? -21.033 25.705 3.161 1.00 92.00 414 GLY A N 1
ATOM 3036 C CA . GLY A 1 414 ? -19.770 26.300 3.620 1.00 92.00 414 GLY A CA 1
ATOM 3037 C C . GLY A 1 414 ? -18.553 25.381 3.465 1.00 92.00 414 GLY A C 1
ATOM 3038 O O . GLY A 1 414 ? -17.556 25.758 2.847 1.00 92.00 414 GLY A O 1
ATOM 3039 N N . VAL A 1 415 ? -18.630 24.157 3.993 1.00 93.44 415 VAL A N 1
ATOM 3040 C CA . VAL A 1 415 ? -17.573 23.139 3.888 1.00 93.44 415 VAL A CA 1
ATOM 3041 C C . VAL A 1 415 ? -17.335 22.743 2.426 1.00 93.44 415 VAL A C 1
ATOM 3043 O O . VAL A 1 415 ? -16.179 22.809 2.005 1.00 93.44 415 VAL A O 1
ATOM 3046 N N . PRO A 1 416 ? -18.369 22.429 1.616 1.00 94.81 416 PRO A N 1
ATOM 3047 C CA . PRO A 1 416 ? -18.199 22.192 0.184 1.00 94.81 416 PRO A CA 1
ATOM 3048 C C . PRO A 1 416 ? -17.447 23.299 -0.560 1.00 94.81 416 PRO A C 1
ATOM 3050 O O . PRO A 1 416 ? -16.514 23.013 -1.308 1.00 94.81 416 PRO A O 1
ATOM 3053 N N . GLN A 1 417 ? -17.796 24.567 -0.320 1.00 93.75 417 GLN A N 1
ATOM 3054 C CA . GLN A 1 417 ? -17.129 25.706 -0.957 1.00 93.75 417 GLN A CA 1
ATOM 3055 C C . GLN A 1 417 ? -15.656 25.821 -0.548 1.00 93.75 417 GLN A C 1
ATOM 3057 O O . GLN A 1 417 ? -14.802 26.076 -1.396 1.00 93.75 417 GLN A O 1
ATOM 3062 N N . LYS A 1 418 ? -15.339 25.594 0.732 1.00 93.94 418 LYS A N 1
ATOM 3063 C CA . LYS A 1 418 ? -13.954 25.616 1.231 1.00 93.94 418 LYS A CA 1
ATOM 3064 C C . LYS A 1 418 ? -13.117 24.476 0.651 1.00 93.94 418 LYS A C 1
ATOM 3066 O O . LYS A 1 418 ? -11.972 24.715 0.280 1.00 93.94 418 LYS A O 1
ATOM 3071 N N . ILE A 1 419 ? -13.689 23.275 0.522 1.00 94.06 419 ILE A N 1
ATOM 3072 C CA . ILE A 1 419 ? -13.031 22.140 -0.143 1.00 94.06 419 ILE A CA 1
ATOM 3073 C C . ILE A 1 419 ? -12.769 22.482 -1.611 1.00 94.06 419 ILE A C 1
ATOM 3075 O O . ILE A 1 419 ? -11.640 22.345 -2.069 1.00 94.06 419 ILE A O 1
ATOM 3079 N N . ALA A 1 420 ? -13.769 22.982 -2.342 1.00 92.69 420 ALA A N 1
ATOM 3080 C CA . ALA A 1 420 ? -13.611 23.348 -3.750 1.00 92.69 420 ALA A CA 1
ATOM 3081 C C . ALA A 1 420 ? -12.523 24.420 -3.958 1.00 92.69 420 ALA A C 1
ATOM 3083 O O . ALA A 1 420 ? -11.676 24.275 -4.841 1.00 92.69 420 ALA A O 1
ATOM 3084 N N . ALA A 1 421 ? -12.500 25.455 -3.110 1.00 92.75 421 ALA A N 1
ATOM 3085 C CA . ALA A 1 421 ? -11.468 26.490 -3.134 1.00 92.75 421 ALA A CA 1
ATOM 3086 C C . ALA A 1 421 ? -10.071 25.931 -2.806 1.00 92.75 421 ALA A C 1
ATOM 3088 O O . ALA A 1 421 ? -9.100 26.254 -3.487 1.00 92.75 421 ALA A O 1
ATOM 3089 N N . GLY A 1 422 ? -9.964 25.054 -1.804 1.00 91.69 422 GLY A N 1
ATOM 3090 C CA . GLY A 1 422 ? -8.706 24.401 -1.445 1.00 91.69 422 GLY A CA 1
ATOM 3091 C C . GLY A 1 422 ? -8.180 23.476 -2.548 1.00 91.69 422 GLY A C 1
ATOM 3092 O O . GLY A 1 422 ? -6.995 23.514 -2.864 1.00 91.69 422 GLY A O 1
ATOM 3093 N N . LEU A 1 423 ? -9.055 22.703 -3.199 1.00 92.56 423 LEU A N 1
ATOM 3094 C CA . LEU A 1 423 ? -8.689 21.875 -4.353 1.00 92.56 423 LEU A CA 1
ATOM 3095 C C . LEU A 1 423 ? -8.208 22.727 -5.534 1.00 92.56 423 LEU A C 1
ATOM 3097 O O . LEU A 1 423 ? -7.258 22.340 -6.208 1.00 92.56 423 LEU A O 1
ATOM 3101 N N . ALA A 1 424 ? -8.822 23.887 -5.786 1.00 90.56 424 ALA A N 1
ATOM 3102 C CA . ALA A 1 424 ? -8.332 24.826 -6.797 1.00 90.56 424 ALA A CA 1
ATOM 3103 C C . ALA A 1 424 ? -6.918 25.334 -6.461 1.00 90.56 424 ALA A C 1
ATOM 3105 O O . ALA A 1 424 ? -6.032 25.260 -7.309 1.00 90.56 424 ALA A O 1
ATOM 3106 N N . ALA A 1 425 ? -6.675 25.732 -5.209 1.00 89.75 425 ALA A N 1
ATOM 3107 C CA . ALA A 1 425 ? -5.354 26.172 -4.759 1.00 89.75 425 ALA A CA 1
ATOM 3108 C C . ALA A 1 425 ? -4.283 25.065 -4.854 1.00 89.75 425 ALA A C 1
ATOM 3110 O O . ALA A 1 425 ? -3.133 25.342 -5.189 1.00 89.75 425 ALA A O 1
ATOM 3111 N N . LEU A 1 426 ? -4.639 23.802 -4.590 1.00 89.38 426 LEU A N 1
ATOM 3112 C CA . LEU A 1 426 ? -3.721 22.669 -4.759 1.00 89.38 426 LEU A CA 1
ATOM 3113 C C . LEU A 1 426 ? -3.382 22.414 -6.238 1.00 89.38 426 LEU A C 1
ATOM 3115 O O . LEU A 1 426 ? -2.224 22.135 -6.550 1.00 89.38 426 LEU A O 1
ATOM 3119 N N . ARG A 1 427 ? -4.348 22.575 -7.157 1.00 89.50 427 ARG A N 1
ATOM 3120 C CA . ARG A 1 427 ? -4.094 22.500 -8.612 1.00 89.50 427 ARG A CA 1
ATOM 3121 C C . ARG A 1 427 ? -3.129 23.590 -9.072 1.00 89.50 427 ARG A C 1
ATOM 3123 O O . ARG A 1 427 ? -2.202 23.298 -9.819 1.00 89.50 427 ARG A O 1
ATOM 3130 N N . GLU A 1 428 ? -3.310 24.823 -8.601 1.00 87.06 428 GLU A N 1
ATOM 3131 C CA . GLU A 1 428 ? -2.407 25.943 -8.917 1.00 87.06 428 GLU A CA 1
ATOM 3132 C C . GLU A 1 428 ? -0.970 25.698 -8.436 1.00 87.06 428 GLU A C 1
ATOM 3134 O O . GLU A 1 428 ? -0.019 26.146 -9.071 1.00 87.06 428 GLU A O 1
ATOM 3139 N N . LYS A 1 429 ? -0.799 24.938 -7.349 1.00 82.25 429 LYS A N 1
ATOM 3140 C CA . LYS A 1 429 ? 0.512 24.532 -6.822 1.00 82.25 429 LYS A CA 1
ATOM 3141 C C . LYS A 1 429 ? 1.120 23.311 -7.526 1.00 82.25 429 LYS A C 1
ATOM 3143 O O . LYS A 1 429 ? 2.180 22.852 -7.114 1.00 82.25 429 LYS A O 1
ATOM 3148 N N . GLY A 1 430 ? 0.491 22.808 -8.589 1.00 80.12 430 GLY A N 1
ATOM 3149 C CA . GLY A 1 430 ? 1.049 21.755 -9.440 1.00 80.12 430 GLY A CA 1
ATOM 3150 C C . GLY A 1 430 ? 0.796 20.323 -8.964 1.00 80.12 430 GLY A C 1
ATOM 3151 O O . GLY A 1 430 ? 1.457 19.413 -9.460 1.00 80.12 430 GLY A O 1
ATOM 3152 N N . MET A 1 431 ? -0.148 20.094 -8.041 1.00 81.25 431 MET A N 1
ATOM 3153 C CA . MET A 1 431 ? -0.564 18.729 -7.693 1.00 81.25 431 MET A CA 1
ATOM 3154 C C . MET A 1 431 ? -1.202 18.007 -8.885 1.00 81.25 431 MET A C 1
ATOM 3156 O O . MET A 1 431 ? -1.961 18.597 -9.661 1.00 81.25 431 MET A O 1
ATOM 3160 N N . GLY A 1 432 ? -0.940 16.703 -8.997 1.00 77.88 432 GLY A N 1
ATOM 3161 C CA . GLY A 1 432 ? -1.491 15.876 -10.065 1.00 77.88 432 GLY A CA 1
ATOM 3162 C C . GLY A 1 432 ? -3.017 15.774 -9.985 1.00 77.88 432 GLY A C 1
ATOM 3163 O O . GLY A 1 432 ? -3.581 15.563 -8.913 1.00 77.88 432 GLY A O 1
ATOM 3164 N N . ALA A 1 433 ? -3.699 15.866 -11.132 1.00 77.25 433 ALA A N 1
ATOM 3165 C CA . ALA A 1 433 ? -5.164 15.778 -11.201 1.00 77.25 433 ALA A CA 1
ATOM 3166 C C . ALA A 1 433 ? -5.706 14.492 -10.544 1.00 77.25 433 ALA A C 1
ATOM 3168 O O . ALA A 1 433 ? -6.625 14.559 -9.731 1.00 77.25 433 ALA A O 1
ATOM 3169 N N . ALA A 1 434 ? -5.041 13.355 -10.781 1.00 73.19 434 ALA A N 1
ATOM 3170 C CA . ALA A 1 434 ? -5.421 12.055 -10.228 1.00 73.19 434 ALA A CA 1
ATOM 3171 C C . ALA A 1 434 ? -5.441 12.012 -8.685 1.00 73.19 434 ALA A C 1
ATOM 3173 O O . ALA A 1 434 ? -6.208 11.248 -8.098 1.00 73.19 434 ALA A O 1
ATOM 3174 N N . GLU A 1 435 ? -4.624 12.829 -8.014 1.00 69.94 435 GLU A N 1
ATOM 3175 C CA . GLU A 1 435 ? -4.551 12.883 -6.548 1.00 69.94 435 GLU A CA 1
ATOM 3176 C C . GLU A 1 435 ? -5.700 13.709 -5.946 1.00 69.94 435 GLU A C 1
ATOM 3178 O O . GLU A 1 435 ? -6.132 13.462 -4.819 1.00 69.94 435 GLU A O 1
ATOM 3183 N N . LEU A 1 436 ? -6.242 14.657 -6.717 1.00 87.31 436 LEU A N 1
ATOM 3184 C CA . LEU A 1 436 ? -7.324 15.557 -6.306 1.00 87.31 436 LEU A CA 1
ATOM 3185 C C . LEU A 1 436 ? -8.714 15.041 -6.710 1.00 87.31 436 LEU A C 1
ATOM 3187 O O . LEU A 1 436 ? -9.714 15.380 -6.067 1.00 87.31 436 LEU A O 1
ATOM 3191 N N . ASP A 1 437 ? -8.783 14.177 -7.724 1.00 87.38 437 ASP A N 1
ATOM 3192 C CA . ASP A 1 437 ? -10.026 13.594 -8.243 1.00 87.38 437 ASP A CA 1
ATOM 3193 C C . ASP A 1 437 ? -10.801 12.814 -7.173 1.00 87.38 437 ASP A C 1
ATOM 3195 O O . ASP A 1 437 ? -12.030 12.849 -7.131 1.00 87.38 437 ASP A O 1
ATOM 3199 N N . ALA A 1 438 ? -10.100 12.164 -6.240 1.00 86.06 438 ALA A N 1
ATOM 3200 C CA . ALA A 1 438 ? -10.725 11.410 -5.155 1.00 86.06 438 ALA A CA 1
ATOM 3201 C C . ALA A 1 438 ? -11.525 12.296 -4.179 1.00 86.06 438 ALA A C 1
ATOM 3203 O O . ALA A 1 438 ? -12.512 11.830 -3.598 1.00 86.06 438 ALA A O 1
ATOM 3204 N N . ALA A 1 439 ? -11.099 13.544 -3.968 1.00 89.75 439 ALA A N 1
ATOM 3205 C CA . ALA A 1 439 ? -11.819 14.510 -3.143 1.00 89.75 439 ALA A CA 1
ATOM 3206 C C . ALA A 1 439 ? -12.969 15.155 -3.931 1.00 89.75 439 ALA A C 1
ATOM 3208 O O . ALA A 1 439 ? -14.078 15.261 -3.406 1.00 89.75 439 ALA A O 1
ATOM 3209 N N . GLN A 1 440 ? -12.730 15.502 -5.201 1.00 91.31 440 GLN A N 1
ATOM 3210 C CA . GLN A 1 440 ? -13.739 16.084 -6.090 1.00 91.31 440 GLN A CA 1
ATOM 3211 C C . GLN A 1 440 ? -14.914 15.126 -6.329 1.00 91.31 440 GLN A C 1
ATOM 3213 O O . GLN A 1 440 ? -16.059 15.501 -6.107 1.00 91.31 440 GLN A O 1
ATOM 3218 N N . ALA A 1 441 ? -14.646 13.862 -6.667 1.00 91.19 441 ALA A N 1
ATOM 3219 C CA . ALA A 1 441 ? -15.690 12.871 -6.925 1.00 91.19 441 ALA A CA 1
ATOM 3220 C C . ALA A 1 441 ? -16.597 12.635 -5.705 1.00 91.19 441 ALA A C 1
ATOM 3222 O O . ALA A 1 441 ? -17.800 12.425 -5.845 1.00 91.19 441 ALA A O 1
ATOM 3223 N N . ARG A 1 442 ? -16.035 12.690 -4.488 1.00 91.88 442 ARG A N 1
ATOM 3224 C CA . ARG A 1 442 ? -16.818 12.587 -3.246 1.00 91.88 442 ARG A CA 1
ATOM 3225 C C . ARG A 1 442 ? -17.661 13.829 -2.996 1.00 91.88 442 ARG A C 1
ATOM 3227 O O . ARG A 1 442 ? -18.789 13.702 -2.526 1.00 91.88 442 ARG A O 1
ATOM 3234 N N . LEU A 1 443 ? -17.130 15.005 -3.325 1.00 91.81 443 LEU A N 1
ATOM 3235 C CA . LEU A 1 443 ? -17.862 16.259 -3.220 1.00 91.81 443 LEU A CA 1
ATOM 3236 C C . LEU A 1 443 ? -19.059 16.279 -4.179 1.00 91.81 443 LEU A C 1
ATOM 3238 O O . LEU A 1 443 ? -20.170 16.590 -3.757 1.00 91.81 443 LEU A O 1
ATOM 3242 N N . ASP A 1 444 ? -18.848 15.858 -5.426 1.00 91.12 444 ASP A N 1
ATOM 3243 C CA . ASP A 1 444 ? -19.886 15.778 -6.460 1.00 91.12 444 ASP A CA 1
ATOM 3244 C C . ASP A 1 444 ? -20.961 14.730 -6.117 1.00 91.12 444 ASP A C 1
ATOM 3246 O O . ASP A 1 444 ? -22.140 14.914 -6.417 1.00 91.12 444 ASP A O 1
ATOM 3250 N N . ALA A 1 445 ? -20.576 13.651 -5.426 1.00 91.25 445 ALA A N 1
ATOM 3251 C CA . ALA A 1 445 ? -21.495 12.640 -4.903 1.00 91.25 445 ALA A CA 1
ATOM 3252 C C . ALA A 1 445 ? -22.262 13.083 -3.637 1.00 91.25 445 ALA A C 1
ATOM 3254 O O . ALA A 1 445 ? -23.094 12.329 -3.132 1.00 91.25 445 ALA A O 1
ATOM 3255 N N . GLY A 1 446 ? -21.980 14.273 -3.093 1.00 88.44 446 GLY A N 1
ATOM 3256 C CA . GLY A 1 446 ? -22.588 14.772 -1.857 1.00 88.44 446 GLY A CA 1
ATOM 3257 C C . GLY A 1 446 ? -22.052 14.128 -0.569 1.00 88.44 446 GLY A C 1
ATOM 3258 O O . GLY A 1 446 ? -22.588 14.386 0.511 1.00 88.44 446 GLY A O 1
ATOM 3259 N N . ASP A 1 447 ? -20.984 13.324 -0.636 1.00 91.75 447 ASP A N 1
ATOM 3260 C CA . ASP A 1 447 ? -20.289 12.780 0.537 1.00 91.75 447 ASP A CA 1
ATOM 3261 C C . ASP A 1 447 ? -19.319 13.825 1.110 1.00 91.75 447 ASP A C 1
ATOM 3263 O O . ASP A 1 447 ? -18.099 13.741 0.964 1.00 91.75 447 ASP A O 1
ATOM 3267 N N . VAL A 1 448 ? -19.875 14.837 1.783 1.00 91.88 448 VAL A N 1
ATOM 3268 C CA . VAL A 1 448 ? -19.107 15.967 2.338 1.00 91.88 448 VAL A CA 1
ATOM 3269 C C . VAL A 1 448 ? -18.047 15.500 3.344 1.00 91.88 448 VAL A C 1
ATOM 3271 O O . VAL A 1 448 ? -16.943 16.045 3.381 1.00 91.88 448 VAL A O 1
ATOM 3274 N N . LYS A 1 449 ? -18.337 14.457 4.136 1.00 92.19 449 LYS A N 1
ATOM 3275 C CA . LYS A 1 449 ? -17.385 13.917 5.120 1.00 92.19 449 LYS A CA 1
ATOM 3276 C C . LYS A 1 449 ? -16.223 13.211 4.434 1.00 92.19 449 LYS A C 1
ATOM 3278 O O . LYS A 1 449 ? -15.069 13.461 4.781 1.00 92.19 449 LYS A O 1
ATOM 3283 N N . GLY A 1 450 ? -16.514 12.331 3.480 1.00 89.62 450 GLY A N 1
ATOM 3284 C CA . GLY A 1 450 ? -15.479 11.660 2.706 1.00 89.62 450 GLY A CA 1
ATOM 3285 C C . GLY A 1 450 ? -14.656 12.646 1.879 1.00 89.62 450 GLY A C 1
ATOM 3286 O O . GLY A 1 450 ? -13.439 12.490 1.799 1.00 89.62 450 GLY A O 1
ATOM 3287 N N . ALA A 1 451 ? -15.289 13.682 1.321 1.00 92.94 451 ALA A N 1
ATOM 3288 C CA . ALA A 1 451 ? -14.612 14.755 0.600 1.00 92.94 451 ALA A CA 1
ATOM 3289 C C . ALA A 1 451 ? -13.647 15.528 1.509 1.00 92.94 451 ALA A C 1
ATOM 3291 O O . ALA A 1 451 ? -12.494 15.713 1.133 1.00 92.94 451 ALA A O 1
ATOM 3292 N N . ALA A 1 452 ? -14.068 15.903 2.723 1.00 93.25 452 ALA A N 1
ATOM 3293 C CA . ALA A 1 452 ? -13.209 16.594 3.688 1.00 93.25 452 ALA A CA 1
ATOM 3294 C C . ALA A 1 452 ? -11.996 15.744 4.110 1.00 93.25 452 ALA A C 1
ATOM 3296 O O . ALA A 1 452 ? -10.887 16.259 4.202 1.00 93.25 452 ALA A O 1
ATOM 3297 N N . ILE A 1 453 ? -12.182 14.434 4.319 1.00 92.94 453 ILE A N 1
ATOM 3298 C CA . ILE A 1 453 ? -11.083 13.511 4.654 1.00 92.94 453 ILE A CA 1
ATOM 3299 C C . ILE A 1 453 ? -10.096 13.382 3.488 1.00 92.94 453 ILE A C 1
ATOM 3301 O O . ILE A 1 453 ? -8.886 13.443 3.698 1.00 92.94 453 ILE A O 1
ATOM 3305 N N . ALA A 1 454 ? -10.603 13.194 2.267 1.00 92.00 454 ALA A N 1
ATOM 3306 C CA . ALA A 1 454 ? -9.768 13.078 1.076 1.00 92.00 454 ALA A CA 1
ATOM 3307 C C . ALA A 1 454 ? -9.013 14.385 0.783 1.00 92.00 454 ALA A C 1
ATOM 3309 O O . ALA A 1 454 ? -7.839 14.349 0.429 1.00 92.00 454 ALA A O 1
ATOM 3310 N N . TYR A 1 455 ? -9.661 15.530 0.993 1.00 94.06 455 TYR A N 1
ATOM 3311 C CA . TYR A 1 455 ? -9.048 16.847 0.876 1.00 94.06 455 TYR A CA 1
ATOM 3312 C C . TYR A 1 455 ? -7.937 17.064 1.917 1.00 94.06 455 TYR A C 1
ATOM 3314 O O . TYR A 1 455 ? -6.825 17.412 1.535 1.00 94.06 455 TYR A O 1
ATOM 3322 N N . ASP A 1 456 ? -8.173 16.786 3.204 1.00 93.31 456 ASP A N 1
ATOM 3323 C CA . ASP A 1 456 ? -7.134 16.917 4.238 1.00 93.31 456 ASP A CA 1
ATOM 3324 C C . ASP A 1 456 ? -5.939 15.988 3.965 1.00 93.31 456 ASP A C 1
ATOM 3326 O O . ASP A 1 456 ? -4.790 16.350 4.224 1.00 93.31 456 ASP A O 1
ATOM 3330 N N . ALA A 1 457 ? -6.196 14.790 3.426 1.00 89.56 457 ALA A N 1
ATOM 3331 C CA . ALA A 1 457 ? -5.146 13.874 2.992 1.00 89.56 457 ALA A CA 1
ATOM 3332 C C . ALA A 1 457 ? -4.334 14.447 1.820 1.00 89.56 457 ALA A C 1
ATOM 3334 O O . ALA A 1 457 ? -3.110 14.352 1.846 1.00 89.56 457 ALA A O 1
ATOM 3335 N N . ALA A 1 458 ? -4.988 15.081 0.842 1.00 89.19 458 ALA A N 1
ATOM 3336 C CA . ALA A 1 458 ? -4.312 15.754 -0.265 1.00 89.19 458 ALA A CA 1
ATOM 3337 C C . ALA A 1 458 ? -3.464 16.942 0.217 1.00 89.19 458 ALA A C 1
ATOM 3339 O O . ALA A 1 458 ? -2.301 17.050 -0.160 1.00 89.19 458 ALA A O 1
ATOM 3340 N N . VAL A 1 459 ? -3.998 17.779 1.115 1.00 89.12 459 VAL A N 1
ATOM 3341 C CA . VAL A 1 459 ? -3.257 18.900 1.721 1.00 89.12 459 VAL A CA 1
ATOM 3342 C C . VAL A 1 459 ? -2.005 18.398 2.441 1.00 89.12 459 VAL A C 1
ATOM 3344 O O . VAL A 1 459 ? -0.919 18.910 2.200 1.00 89.12 459 VAL A O 1
ATOM 3347 N N . ARG A 1 460 ? -2.126 17.368 3.288 1.00 87.12 460 ARG A N 1
ATOM 3348 C CA . ARG A 1 460 ? -0.974 16.801 4.014 1.00 87.12 460 ARG A CA 1
ATOM 3349 C C . ARG A 1 460 ? 0.019 16.100 3.090 1.00 87.12 460 ARG A C 1
ATOM 3351 O O . ARG A 1 460 ? 1.220 16.178 3.329 1.00 87.12 460 ARG A O 1
ATOM 3358 N N . GLY A 1 461 ? -0.470 15.426 2.050 1.00 82.38 461 GLY A N 1
ATOM 3359 C CA . GLY A 1 461 ? 0.369 14.820 1.017 1.00 82.38 461 GLY A CA 1
ATOM 3360 C C . GLY A 1 461 ? 1.249 15.864 0.334 1.00 82.38 461 GLY A C 1
ATOM 3361 O O . GLY A 1 461 ? 2.458 15.680 0.262 1.00 82.38 461 GLY A O 1
ATOM 3362 N N . ALA A 1 462 ? 0.658 17.001 -0.037 1.00 80.94 462 ALA A N 1
ATOM 3363 C CA . ALA A 1 462 ? 1.359 18.126 -0.648 1.00 80.94 462 ALA A CA 1
ATOM 3364 C C . ALA A 1 462 ? 2.348 18.854 0.284 1.00 80.94 462 ALA A C 1
ATOM 3366 O O . ALA A 1 462 ? 3.197 19.597 -0.194 1.00 80.94 462 ALA A O 1
ATOM 3367 N N . GLU A 1 463 ? 2.247 18.688 1.607 1.00 79.06 463 GLU A N 1
ATOM 3368 C CA . GLU A 1 463 ? 3.229 19.233 2.560 1.00 79.06 463 GLU A CA 1
ATOM 3369 C C . GLU A 1 463 ? 4.436 18.316 2.794 1.00 79.06 463 GLU A C 1
ATOM 3371 O O . GLU A 1 463 ? 5.491 18.790 3.240 1.00 79.06 463 GLU A O 1
ATOM 3376 N N . GLY A 1 464 ? 4.252 17.011 2.568 1.00 60.25 464 GLY A N 1
ATOM 3377 C CA . GLY A 1 464 ? 5.267 15.970 2.741 1.00 60.25 464 GLY A CA 1
ATOM 3378 C C . GLY A 1 464 ? 6.137 15.726 1.505 1.00 60.25 464 GLY A C 1
ATOM 3379 O O . GLY A 1 464 ? 7.191 15.105 1.637 1.00 60.25 464 GLY A O 1
ATOM 3380 N N . THR A 1 465 ? 5.701 16.212 0.343 1.00 47.66 465 THR A N 1
ATOM 3381 C CA . THR A 1 465 ? 6.494 16.393 -0.885 1.00 47.66 465 THR A CA 1
ATOM 3382 C C . THR A 1 465 ? 7.212 17.733 -0.863 1.00 47.66 465 THR A C 1
ATOM 3384 O O . THR A 1 465 ? 8.380 17.779 -1.304 1.00 47.66 465 THR A O 1
#

Organism: Sorangium cellulosum (strain So ce56) (NCBI:txid448385)

pLDDT: mean 85.72, std 11.91, range [25.97, 96.0]

Foldseek 3Di:
DDDDDDDDDDDDPQPQVFWWKWKAADVFDIFIHHPVVFNVVNVVVRVVGDDDDMAMAIGGRPPDDLLRQLVDPVSVVSRVVNRVRNLCCVCPPVVDPRNNVCNCVDPRVVSVVVSVVSNVVVVPPDDDPPVVVVVVVVVVVCVVVVVVVVVVVVVLVVLVVLVVVLVVVLVVVCVVLVVLLVVLVVLLVVLVVCLVVLVVQLVVLLVQLVPDALVCLVVSLVSLVVSLVVLPPSLVVSLVSLVVSLVVLVVSQVVSCVSCVVVVVSCVVVVHDDDDDPPVSNVVSVVSNVVSVVSSVVSVVSSVVSSVVSVVSSVVSVLVVDDPVSVVVVVVVVLQVLLVVLLVVLVVLVVVQVDFADADPPLRAGQCLVVLVSLVVLLVCVVVLPDDDDRSNPNSSVSSVVCNVVSVCCLQPVLLVSLVVLLVSLVVVPDDPVLLVQLVVCSVVSVSNSNSVSSNVSSVVVVVD